Protein AF-0000000084563757 (afdb_homodimer)

Solvent-accessible surface area (backbone atoms only — not comparable to full-atom values): 33471 Å² total; per-residue (Å²): 108,45,65,52,23,31,22,6,28,27,16,30,75,70,41,23,30,33,27,33,24,39,47,77,47,44,76,60,23,68,33,75,49,65,38,40,17,34,88,78,63,32,64,66,54,26,45,51,52,50,50,52,39,51,48,52,21,30,53,68,53,71,34,57,73,80,46,32,22,40,28,34,8,38,6,19,32,77,37,77,46,67,70,62,43,49,51,52,51,51,49,36,50,69,78,40,59,31,61,36,72,38,75,35,78,33,26,43,59,52,12,56,28,30,36,62,29,93,54,40,38,28,27,40,38,18,22,62,46,17,32,22,40,29,32,30,68,88,62,53,72,39,63,15,63,56,60,40,88,89,60,21,15,64,39,6,20,30,42,50,27,49,48,56,52,40,44,32,47,28,39,76,29,47,50,44,78,51,98,38,77,43,63,67,59,42,54,50,51,27,61,74,70,69,40,90,51,79,76,57,49,47,47,54,69,63,76,60,57,42,68,66,65,52,13,52,48,28,61,58,42,52,51,44,22,75,73,61,38,61,39,46,38,48,50,32,21,51,26,16,26,39,46,37,30,28,50,53,33,32,52,76,73,52,45,64,75,48,49,69,35,90,61,17,31,52,30,40,49,42,48,66,47,61,77,43,40,88,50,17,46,64,23,20,50,50,40,43,67,74,71,48,86,70,53,38,32,26,36,27,34,72,63,49,66,69,5,50,5,7,17,45,41,22,24,63,78,66,72,45,80,55,43,81,64,43,76,66,30,41,42,78,78,48,72,48,66,65,68,72,84,116,108,44,66,55,23,32,22,6,28,27,16,31,75,70,42,22,29,33,26,33,24,39,48,77,47,43,76,62,23,68,32,73,49,64,37,40,18,34,85,78,64,32,63,67,52,26,45,50,52,51,51,52,40,50,48,52,21,30,51,70,55,70,35,58,71,80,46,33,22,39,27,33,6,38,6,19,32,76,37,78,46,67,68,63,43,48,51,53,51,52,50,35,49,70,77,39,60,32,60,36,73,38,75,35,77,33,25,41,58,52,15,57,28,30,35,60,30,92,53,39,39,28,26,40,38,18,23,62,48,17,33,22,40,28,31,30,70,86,62,54,71,39,62,18,62,55,60,40,88,89,61,22,16,64,37,6,20,29,42,50,26,48,47,55,52,38,44,33,48,27,36,76,30,47,51,42,80,52,98,38,76,43,64,68,59,42,54,49,51,27,61,74,71,70,42,91,53,77,74,58,49,48,47,54,69,62,75,61,57,43,68,66,64,54,13,53,47,28,62,57,43,51,52,44,23,76,74,63,39,60,39,45,37,48,52,33,20,51,27,16,27,38,48,37,30,27,50,52,33,31,52,77,72,52,44,64,77,49,50,69,35,89,62,16,32,50,31,40,51,41,48,66,46,60,76,42,41,88,51,18,46,62,22,21,51,48,41,43,67,75,72,48,84,70,53,39,33,26,37,26,32,70,64,50,65,69,6,49,6,6,16,45,41,22,25,63,76,66,72,47,80,54,44,81,63,44,75,65,28,42,42,78,80,48,70,47,67,65,69,73,87,116

InterPro domains:
  IPR002731 ATPase, BadF/BadG/BcrA/BcrD type [PF01869] (8-280)
  IPR039758 N-acetyl-D-glucosamine kinase NAGK-like [PTHR12862] (3-334)
  IPR043129 ATPase, nucleotide binding domain [SSF53067] (5-112)
  IPR043129 ATPase, nucleotide binding domain [SSF53067] (120-333)

Foldseek 3Di:
DLAQWFKFWQFEQAKIKMFIAGLQLDTQFMFMDGGQQCVVVNLVVSLVRVLVRLQVRCVSNVHDLQAAHNEYFYAHANPPDPVSVVVSVVVNCVVRVRHHDYYHYHHSFQLLQLLQDPQWAWEWEAALFTKIWTQHSVGDIDIAFPPDDVPGRFLHLLNLLVVLLVQVVCCVVVVDHQPADNVVSVVLVCVLCVHDDPVRCCCCPPVVDDSNSSSVSSVVLLVVVVVPGPRSLVSLLRSLLSSLVRHQVRVVVYDPVQQVDVQGGEYEYHYDSCVSCVSNVNSNQVNCQPPHPRAKYWYKYFPDDSRSSSSSSGCVVVVRNHDDDSVNGIDTDDMDGNDPPD/DLQQWFKFWQFEQAKIKMFIAGLQLDTQFMFMDGGQQCVVVNLVVSLVRVLVRLQVRCVSNVHDQQAAHNEYFYAHANPPDPVSVVVSVVVNCVVRVRHHDYYHYHHSFQLLQLLQDPQWAWEWEAALFTKIWTQHSVGDIDIAFPPDDVPGRQLHLLNLLVVLLVQVVCCVVVVDHAPADNVVSVVLVCVLCVHDDPVSCCCCPPVVDDSNSSSVSSVVLLVVVVVPGPRSLVSLLRSLLSSLVRHQVRVVVYDPVQQVDVQGGEYEYHYDSCVSCVSNVNSNQVNCQPPHPRAKYWYKYFPDDSRSSSSSSRCVVVVRNHDDDSVNGIDTDDMDGPDPPD

pLDDT: mean 93.26, std 7.49, range [28.59, 98.94]

Nearest PDB structures (foldseek):
  2ch5-assembly2_D  TM=9.541E-01  e=2.056E-42  Homo sapiens
  2ch5-assembly1_A  TM=9.534E-01  e=2.596E-42  Homo sapiens
  2ch5-assembly2_C  TM=9.566E-01  e=8.327E-42  Homo sapiens
  2ch6-assembly1_D  TM=8.893E-01  e=3.092E-42  Homo sapiens
  2ch6-assembly2_C  TM=9.332E-01  e=1.826E-38  Homo sapiens

Radius of gyration: 29.44 Å; Cα contacts (8 Å, |Δi|>4): 1594; chains: 2; bounding box: 49×92×84 Å

Structure (mmCIF, N/CA/C/O backbone):
data_AF-0000000084563757-model_v1
#
loop_
_entity.id
_entity.type
_entity.pdbx_description
1 polymer 'N-acetyl-D-glucosamine kinase'
#
loop_
_atom_site.group_PDB
_atom_site.id
_atom_site.type_symbol
_atom_site.label_atom_id
_atom_site.label_alt_id
_atom_site.label_comp_id
_atom_site.label_asym_id
_atom_site.label_entity_id
_atom_site.label_seq_id
_atom_site.pdbx_PDB_ins_code
_atom_site.Cartn_x
_atom_site.Cartn_y
_atom_site.Cartn_z
_atom_site.occupancy
_atom_site.B_iso_or_equiv
_atom_site.auth_seq_id
_atom_site.auth_comp_id
_atom_site.auth_asym_id
_atom_site.auth_atom_id
_atom_site.pdbx_PDB_model_num
ATOM 1 N N . MET A 1 1 ? -3.406 50.469 1.689 1 76.94 1 MET A N 1
ATOM 2 C CA . MET A 1 1 ? -2.557 50.406 0.502 1 76.94 1 MET A CA 1
ATOM 3 C C . MET A 1 1 ? -2.025 49 0.28 1 76.94 1 MET A C 1
ATOM 5 O O . MET A 1 1 ? -1.912 48.219 1.227 1 76.94 1 MET A O 1
ATOM 9 N N . ALA A 1 2 ? -1.862 48.656 -1.01 1 83.44 2 ALA A N 1
ATOM 10 C CA . ALA A 1 2 ? -1.329 47.375 -1.372 1 83.44 2 ALA A CA 1
ATOM 11 C C . ALA A 1 2 ? -0.095 47.031 -0.54 1 83.44 2 ALA A C 1
ATOM 13 O O . ALA A 1 2 ? 0.108 45.875 -0.163 1 83.44 2 ALA A O 1
ATOM 14 N N . SER A 1 3 ? 0.655 48.062 -0.117 1 86.75 3 SER A N 1
ATOM 15 C CA . SER A 1 3 ? 1.944 47.875 0.545 1 86.75 3 SER A CA 1
ATOM 16 C C . SER A 1 3 ? 1.766 47.469 1.999 1 86.75 3 SER A C 1
ATOM 18 O O . SER A 1 3 ? 2.732 47.094 2.662 1 86.75 3 SER A O 1
ATOM 20 N N . GLU A 1 4 ? 0.611 47.406 2.445 1 92.94 4 GLU A N 1
ATOM 21 C CA . GLU A 1 4 ? 0.353 47.031 3.828 1 92.94 4 GLU A CA 1
ATOM 22 C C . GLU A 1 4 ? -0.348 45.656 3.902 1 92.94 4 GLU A C 1
ATOM 24 O O . GLU A 1 4 ? -0.6 45.156 4.992 1 92.94 4 GLU A O 1
ATOM 29 N N . ILE A 1 5 ? -0.66 45.125 2.811 1 97 5 ILE A N 1
ATOM 30 C CA . ILE A 1 5 ? -1.436 43.906 2.738 1 97 5 ILE A CA 1
ATOM 31 C C . ILE A 1 5 ? -0.497 42.688 2.775 1 97 5 ILE A C 1
ATOM 33 O O . ILE A 1 5 ? 0.511 42.656 2.064 1 97 5 ILE A O 1
ATOM 37 N N . VAL A 1 6 ? -0.83 41.812 3.691 1 97.75 6 VAL A N 1
ATOM 38 C CA . VAL A 1 6 ? -0.111 40.531 3.74 1 97.75 6 VAL A CA 1
ATOM 39 C C . VAL A 1 6 ? -1.015 39.406 3.238 1 97.75 6 VAL A C 1
ATOM 41 O O . VAL A 1 6 ? -2.131 39.25 3.73 1 97.75 6 VAL A O 1
ATOM 44 N N . GLY A 1 7 ? -0.583 38.688 2.242 1 97.69 7 GLY A N 1
ATOM 45 C CA . GLY A 1 7 ? -1.338 37.594 1.699 1 97.69 7 GLY A CA 1
ATOM 46 C C . GLY A 1 7 ? -0.848 36.25 2.195 1 97.69 7 GLY A C 1
ATOM 47 O O . GLY A 1 7 ? 0.272 36.125 2.697 1 97.69 7 GLY A O 1
ATOM 48 N N . GLY A 1 8 ? -1.711 35.25 2.145 1 97.31 8 GLY A N 1
ATOM 49 C CA . GLY A 1 8 ? -1.378 33.875 2.467 1 97.31 8 GLY A CA 1
ATOM 50 C C . GLY A 1 8 ? -2.125 32.875 1.614 1 97.31 8 GLY A C 1
ATOM 51 O O . GLY A 1 8 ? -3.332 33 1.401 1 97.31 8 GLY A O 1
ATOM 52 N N . ILE A 1 9 ? -1.416 31.922 1.064 1 96.31 9 ILE A N 1
ATOM 53 C CA . ILE A 1 9 ? -2.029 30.828 0.312 1 96.31 9 ILE A CA 1
ATOM 54 C C . ILE A 1 9 ? -1.844 29.516 1.064 1 96.31 9 ILE A C 1
ATOM 56 O O . ILE A 1 9 ? -0.722 29.156 1.424 1 96.31 9 ILE A O 1
ATOM 60 N N . GLU A 1 10 ? -2.904 28.922 1.425 1 91.81 10 GLU A N 1
ATOM 61 C CA . GLU A 1 10 ? -2.887 27.5 1.788 1 91.81 10 GLU A CA 1
ATOM 62 C C . GLU A 1 10 ? -3.209 26.625 0.585 1 91.81 10 GLU A C 1
ATOM 64 O O . GLU A 1 10 ? -4.285 26.734 -0.002 1 91.81 10 GLU A O 1
ATOM 69 N N . GLY A 1 11 ? -2.26 25.812 0.22 1 87.75 11 GLY A N 1
ATOM 70 C CA . GLY A 1 11 ? -2.412 25.016 -0.989 1 87.75 11 GLY A CA 1
ATOM 71 C C . GLY A 1 11 ? -2.207 23.531 -0.758 1 87.75 11 GLY A C 1
ATOM 72 O O . GLY A 1 11 ? -1.154 23.109 -0.271 1 87.75 11 GLY A O 1
ATOM 73 N N . GLY A 1 12 ? -3.176 22.797 -1.046 1 80.94 12 GLY A N 1
ATOM 74 C CA . GLY A 1 12 ? -3.094 21.344 -1.041 1 80.94 12 GLY A CA 1
ATOM 75 C C . GLY A 1 12 ? -2.963 20.75 -2.43 1 80.94 12 GLY A C 1
ATOM 76 O O . GLY A 1 12 ? -2.619 21.453 -3.383 1 80.94 12 GLY A O 1
ATOM 77 N N . ALA A 1 13 ? -3.082 19.453 -2.543 1 76.69 13 ALA A N 1
ATOM 78 C CA . ALA A 1 13 ? -3.008 18.75 -3.818 1 76.69 13 ALA A CA 1
ATOM 79 C C . ALA A 1 13 ? -4.238 19.031 -4.676 1 76.69 13 ALA A C 1
ATOM 81 O O . ALA A 1 13 ? -4.148 19.078 -5.906 1 76.69 13 ALA A O 1
ATOM 82 N N . SER A 1 14 ? -5.34 19.219 -4.035 1 78.75 14 SER A N 1
ATOM 83 C CA . SER A 1 14 ? -6.594 19.344 -4.773 1 78.75 14 SER A CA 1
ATOM 84 C C . SER A 1 14 ? -7.102 20.781 -4.777 1 78.75 14 SER A C 1
ATOM 86 O O . SER A 1 14 ? -7.641 21.25 -5.777 1 78.75 14 SER A O 1
ATOM 88 N N . ASN A 1 15 ? -6.938 21.531 -3.705 1 83.75 15 ASN A N 1
ATOM 89 C CA . ASN A 1 15 ? -7.484 22.875 -3.553 1 83.75 15 ASN A CA 1
ATOM 90 C C . ASN A 1 15 ? -6.477 23.828 -2.918 1 83.75 15 ASN A C 1
ATOM 92 O O . ASN A 1 15 ? -5.57 23.391 -2.205 1 83.75 15 ASN A O 1
ATOM 96 N N . SER A 1 16 ? -6.656 25.125 -3.291 1 91.12 16 SER A N 1
ATOM 97 C CA . SER A 1 16 ? -5.875 26.188 -2.658 1 91.12 16 SER A CA 1
ATOM 98 C C . SER A 1 16 ? -6.75 27.391 -2.314 1 91.12 16 SER A C 1
ATOM 100 O O . SER A 1 16 ? -7.762 27.641 -2.973 1 91.12 16 SER A O 1
ATOM 102 N N . THR A 1 17 ? -6.426 28.047 -1.326 1 93.06 17 THR A N 1
ATOM 103 C CA . THR A 1 17 ? -7.117 29.25 -0.902 1 93.06 17 THR A CA 1
ATOM 104 C C . THR A 1 17 ? -6.117 30.375 -0.598 1 93.06 17 THR A C 1
ATOM 106 O O . THR A 1 17 ? -5.098 30.125 0.056 1 93.06 17 THR A O 1
ATOM 109 N N . VAL A 1 18 ? -6.434 31.547 -1.144 1 96.62 18 VAL A N 1
ATOM 110 C CA . VAL A 1 18 ? -5.625 32.719 -0.812 1 96.62 18 VAL A CA 1
ATOM 111 C C . VAL A 1 18 ? -6.457 33.719 0.005 1 96.62 18 VAL A C 1
ATOM 113 O O . VAL A 1 18 ? -7.668 33.844 -0.208 1 96.62 18 VAL A O 1
ATOM 116 N N . VAL A 1 19 ? -5.797 34.344 0.933 1 97 19 VAL A N 1
ATOM 117 C CA . VAL A 1 19 ? -6.406 35.438 1.661 1 97 19 VAL A CA 1
ATOM 118 C C . VAL A 1 19 ? -5.473 36.656 1.641 1 97 19 VAL A C 1
ATOM 120 O O . VAL A 1 19 ? -4.254 36.5 1.528 1 97 19 VAL A O 1
ATOM 123 N N . LEU A 1 20 ? -6.074 37.844 1.647 1 97.5 20 LEU A N 1
ATOM 124 C CA . LEU A 1 20 ? -5.355 39.094 1.877 1 97.5 20 LEU A CA 1
ATOM 125 C C . LEU A 1 20 ? -5.762 39.688 3.209 1 97.5 20 LEU A C 1
ATOM 127 O O . LEU A 1 20 ? -6.949 39.906 3.467 1 97.5 20 LEU A O 1
ATOM 131 N N . LEU A 1 21 ? -4.738 39.906 4.035 1 97 21 LEU A N 1
ATOM 132 C CA . LEU A 1 21 ? -4.98 40.531 5.336 1 97 21 LEU A CA 1
ATOM 133 C C . LEU A 1 21 ? -4.527 41.969 5.34 1 97 21 LEU A C 1
ATOM 135 O O . LEU A 1 21 ? -3.467 42.312 4.809 1 97 21 LEU A O 1
ATOM 139 N N . ASN A 1 22 ? -5.355 42.844 5.973 1 96.25 22 ASN A N 1
ATOM 140 C CA . ASN A 1 22 ? -4.883 44.188 6.266 1 96.25 22 ASN A CA 1
ATOM 141 C C . ASN A 1 22 ? -4.133 44.25 7.594 1 96.25 22 ASN A C 1
ATOM 143 O O . ASN A 1 22 ? -3.994 43.219 8.281 1 96.25 22 ASN A O 1
ATOM 147 N N . PRO A 1 23 ? -3.523 45.375 7.898 1 94.94 23 PRO A N 1
ATOM 148 C CA . PRO A 1 23 ? -2.715 45.469 9.117 1 94.94 23 PRO A CA 1
ATOM 149 C C . PRO A 1 23 ? -3.514 45.156 10.383 1 94.94 23 PRO A C 1
ATOM 151 O O . PRO A 1 23 ? -2.938 44.75 11.398 1 94.94 23 PRO A O 1
ATOM 154 N N . GLN A 1 24 ? -4.863 45.281 10.328 1 94.19 24 GLN A N 1
ATOM 155 C CA . GLN A 1 24 ? -5.723 45 11.477 1 94.19 24 GLN A CA 1
ATOM 156 C C . GLN A 1 24 ? -6.055 43.531 11.578 1 94.19 24 GLN A C 1
ATOM 158 O O . GLN A 1 24 ? -6.781 43.094 12.477 1 94.19 24 GLN A O 1
ATOM 163 N N . GLY A 1 25 ? -5.535 42.781 10.711 1 93.19 25 GLY A N 1
ATOM 164 C CA . GLY A 1 25 ? -5.73 41.344 10.758 1 93.19 25 GLY A CA 1
ATOM 165 C C . GLY A 1 25 ? -7.039 40.875 10.133 1 93.19 25 GLY A C 1
ATOM 166 O O . GLY A 1 25 ? -7.438 39.719 10.266 1 93.19 25 GLY A O 1
ATOM 167 N N . GLN A 1 26 ? -7.676 41.812 9.406 1 93.81 26 GLN A N 1
ATOM 168 C CA . GLN A 1 26 ? -8.945 41.5 8.766 1 93.81 26 GLN A CA 1
ATOM 169 C C . GLN A 1 26 ? -8.734 40.938 7.359 1 93.81 26 GLN A C 1
ATOM 171 O O . GLN A 1 26 ? -7.879 41.438 6.621 1 93.81 26 GLN A O 1
ATOM 176 N N . VAL A 1 27 ? -9.5 39.906 7.07 1 95.19 27 VAL A N 1
ATOM 177 C CA . VAL A 1 27 ? -9.484 39.375 5.711 1 95.19 27 VAL A CA 1
ATOM 178 C C . VAL A 1 27 ? -10.227 40.344 4.777 1 95.19 27 VAL A C 1
ATOM 180 O O . VAL A 1 27 ? -11.43 40.562 4.934 1 95.19 27 VAL A O 1
ATOM 183 N N . VAL A 1 28 ? -9.531 40.844 3.801 1 96.44 28 VAL A N 1
ATOM 184 C CA . VAL A 1 28 ? -10.148 41.844 2.926 1 96.44 28 VAL A CA 1
ATOM 185 C C . VAL A 1 28 ? -10.5 41.188 1.583 1 96.44 28 VAL A C 1
ATOM 187 O O . VAL A 1 28 ? -11.258 41.75 0.795 1 96.44 28 VAL A O 1
ATOM 190 N N . ALA A 1 29 ? -9.945 40.031 1.312 1 96.94 29 ALA A N 1
ATOM 191 C CA . ALA A 1 29 ? -10.266 39.281 0.1 1 96.94 29 ALA A CA 1
ATOM 192 C C . ALA A 1 29 ? -9.914 37.812 0.261 1 96.94 29 ALA A C 1
ATOM 194 O O . ALA A 1 29 ? -9.016 37.469 1.028 1 96.94 29 ALA A O 1
ATOM 195 N N . THR A 1 30 ? -10.664 36.969 -0.347 1 96.31 30 THR A N 1
ATOM 196 C CA . THR A 1 30 ? -10.43 35.531 -0.406 1 96.31 30 THR A CA 1
ATOM 197 C C . THR A 1 30 ? -10.703 35 -1.81 1 96.31 30 THR A C 1
ATOM 199 O O . THR A 1 30 ? -11.625 35.438 -2.482 1 96.31 30 THR A O 1
ATOM 202 N N . ALA A 1 31 ? -9.844 34.094 -2.262 1 95.81 31 ALA A N 1
ATOM 203 C CA . ALA A 1 31 ? -10.062 33.406 -3.529 1 95.81 31 ALA A CA 1
ATOM 204 C C . ALA A 1 31 ? -9.68 31.938 -3.422 1 95.81 31 ALA A C 1
ATOM 206 O O . ALA A 1 31 ? -8.797 31.562 -2.65 1 95.81 31 ALA A O 1
ATOM 207 N N . LYS A 1 32 ? -10.391 31.125 -4.086 1 93.94 32 LYS A N 1
ATOM 208 C CA . LYS A 1 32 ? -10.141 29.688 -4.102 1 93.94 32 LYS A CA 1
ATOM 209 C C . LYS A 1 32 ? -9.773 29.203 -5.5 1 93.94 32 LYS A C 1
ATOM 211 O O . LYS A 1 32 ? -10.164 29.812 -6.496 1 93.94 32 LYS A O 1
ATOM 216 N N . GLY A 1 33 ? -8.977 28.219 -5.535 1 91.5 33 GLY A N 1
ATOM 217 C CA . GLY A 1 33 ? -8.547 27.672 -6.812 1 91.5 33 GLY A CA 1
ATOM 218 C C . GLY A 1 33 ? -8.047 26.25 -6.711 1 91.5 33 GLY A C 1
ATOM 219 O O . GLY A 1 33 ? -8.289 25.562 -5.711 1 91.5 33 GLY A O 1
ATOM 220 N N . ALA A 1 34 ? -7.398 25.859 -7.832 1 89.44 34 ALA A N 1
ATOM 221 C CA . ALA A 1 34 ? -6.926 24.484 -7.957 1 89.44 34 ALA A CA 1
ATOM 222 C C . ALA A 1 34 ? -5.715 24.234 -7.066 1 89.44 34 ALA A C 1
ATOM 224 O O . ALA A 1 34 ? -5.117 25.172 -6.539 1 89.44 34 ALA A O 1
ATOM 225 N N . GLY A 1 35 ? -5.367 23 -6.91 1 88 35 GLY A N 1
ATOM 226 C CA . GLY A 1 35 ? -4.242 22.609 -6.078 1 88 35 GLY A CA 1
ATOM 227 C C . GLY A 1 35 ? -2.916 23.156 -6.566 1 88 35 GLY A C 1
ATOM 228 O O . GLY A 1 35 ? -2.729 23.359 -7.77 1 88 35 GLY A O 1
ATOM 229 N N . THR A 1 36 ? -1.986 23.406 -5.605 1 88.69 36 THR A N 1
ATOM 230 C CA . THR A 1 36 ? -0.715 24.047 -5.934 1 88.69 36 THR A CA 1
ATOM 231 C C . THR A 1 36 ? 0.457 23.172 -5.48 1 88.69 36 THR A C 1
ATOM 233 O O . THR A 1 36 ? 1.497 23.688 -5.07 1 88.69 36 THR A O 1
ATOM 236 N N . ASN A 1 37 ? 0.26 21.906 -5.398 1 83.25 37 ASN A N 1
ATOM 237 C CA . ASN A 1 37 ? 1.373 21 -5.141 1 83.25 37 ASN A CA 1
ATOM 238 C C . ASN A 1 37 ? 2.27 20.859 -6.363 1 83.25 37 ASN A C 1
ATOM 240 O O . ASN A 1 37 ? 1.903 20.172 -7.324 1 83.25 37 ASN A O 1
ATOM 244 N N . HIS A 1 38 ? 3.459 21.438 -6.316 1 82.44 38 HIS A N 1
ATOM 245 C CA . HIS A 1 38 ? 4.305 21.531 -7.504 1 82.44 38 HIS A CA 1
ATOM 246 C C . HIS A 1 38 ? 4.84 20.172 -7.906 1 82.44 38 HIS A C 1
ATOM 248 O O . HIS A 1 38 ? 5.258 19.969 -9.047 1 82.44 38 HIS A O 1
ATOM 254 N N . TYR A 1 39 ? 4.836 19.156 -6.918 1 71.81 39 TYR A N 1
ATOM 255 C CA . TYR A 1 39 ? 5.246 17.797 -7.27 1 71.81 39 TYR A CA 1
ATOM 256 C C . TYR A 1 39 ? 4.234 17.141 -8.203 1 71.81 39 TYR A C 1
ATOM 258 O O . TYR A 1 39 ? 4.594 16.281 -9.008 1 71.81 39 TYR A O 1
ATOM 266 N N . LEU A 1 40 ? 3.08 17.625 -8.078 1 72.69 40 LEU A N 1
ATOM 267 C CA . LEU A 1 40 ? 2.002 17.031 -8.859 1 72.69 40 LEU A CA 1
ATOM 268 C C . LEU A 1 40 ? 1.807 17.781 -10.18 1 72.69 40 LEU A C 1
ATOM 270 O O . LEU A 1 40 ? 1.531 17.156 -11.211 1 72.69 40 LEU A O 1
ATOM 274 N N . ILE A 1 41 ? 2.01 19.078 -10.266 1 80.38 41 ILE A N 1
ATOM 275 C CA . ILE A 1 41 ? 1.553 19.844 -11.414 1 80.38 41 ILE A CA 1
ATOM 276 C C . ILE A 1 41 ? 2.742 20.531 -12.086 1 80.38 41 ILE A C 1
ATOM 278 O O . ILE A 1 41 ? 2.613 21.078 -13.188 1 80.38 41 ILE A O 1
ATOM 282 N N . GLY A 1 42 ? 3.867 20.516 -11.469 1 83.62 42 GLY A N 1
ATOM 283 C CA . GLY A 1 42 ? 5.043 21.203 -11.977 1 83.62 42 GLY A CA 1
ATOM 284 C C . GLY A 1 42 ? 5.211 22.594 -11.406 1 83.62 42 GLY A C 1
ATOM 285 O O . GLY A 1 42 ? 4.227 23.266 -11.102 1 83.62 42 GLY A O 1
ATOM 286 N N . MET A 1 43 ? 6.43 23.031 -11.422 1 88.75 43 MET A N 1
ATOM 287 C CA . MET A 1 43 ? 6.801 24.297 -10.797 1 88.75 43 MET A CA 1
ATOM 288 C C . MET A 1 43 ? 6.168 25.484 -11.531 1 88.75 43 MET A C 1
ATOM 290 O O . MET A 1 43 ? 5.641 26.391 -10.898 1 88.75 43 MET A O 1
ATOM 294 N N . GLU A 1 44 ? 6.184 25.406 -12.797 1 92.38 44 GLU A N 1
ATOM 295 C CA . GLU A 1 44 ? 5.676 26.531 -13.594 1 92.38 44 GLU A CA 1
ATOM 296 C C . GLU A 1 44 ? 4.168 26.688 -13.422 1 92.38 44 GLU A C 1
ATOM 298 O O . GLU A 1 44 ? 3.67 27.797 -13.234 1 92.38 44 GLU A O 1
ATOM 303 N N . GLU A 1 45 ? 3.521 25.578 -13.5 1 93 45 GLU A N 1
ATOM 304 C CA . GLU A 1 45 ? 2.074 25.609 -13.312 1 93 45 GLU A CA 1
ATOM 305 C C . GLU A 1 45 ? 1.71 26.062 -11.906 1 93 45 GLU A C 1
ATOM 307 O O . GLU A 1 45 ? 0.729 26.781 -11.711 1 93 45 GLU A O 1
ATOM 312 N N . CYS A 1 46 ? 2.445 25.656 -11 1 93.44 46 CYS A N 1
ATOM 313 C CA . CYS A 1 46 ? 2.248 26.078 -9.617 1 93.44 46 CYS A CA 1
ATOM 314 C C . CYS A 1 46 ? 2.342 27.594 -9.484 1 93.44 46 CYS A C 1
ATOM 316 O O . CYS A 1 46 ? 1.464 28.219 -8.898 1 93.44 46 CYS A O 1
ATOM 318 N N . ARG A 1 47 ? 3.305 28.188 -10.102 1 95.69 47 ARG A N 1
ATOM 319 C CA . ARG A 1 47 ? 3.496 29.625 -10.062 1 95.69 47 ARG A CA 1
ATOM 320 C C . ARG A 1 47 ? 2.336 30.344 -10.742 1 95.69 47 ARG A C 1
ATOM 322 O O . ARG A 1 47 ? 1.856 31.375 -10.234 1 95.69 47 ARG A O 1
ATOM 329 N N . THR A 1 48 ? 1.969 29.766 -11.82 1 96.5 48 THR A N 1
ATOM 330 C CA . THR A 1 48 ? 0.871 30.375 -12.562 1 96.5 48 THR A CA 1
ATOM 331 C C . THR A 1 48 ? -0.406 30.391 -11.727 1 96.5 48 THR A C 1
ATOM 333 O O . THR A 1 48 ? -1.091 31.422 -11.648 1 96.5 48 THR A O 1
ATOM 336 N N . ARG A 1 49 ? -0.668 29.312 -11.07 1 96.25 49 ARG A N 1
ATOM 337 C CA . ARG A 1 49 ? -1.869 29.203 -10.242 1 96.25 49 ARG A CA 1
ATOM 338 C C . ARG A 1 49 ? -1.801 30.156 -9.055 1 96.25 49 ARG A C 1
ATOM 340 O O . ARG A 1 49 ? -2.801 30.781 -8.695 1 96.25 49 ARG A O 1
ATOM 347 N N . ILE A 1 50 ? -0.641 30.25 -8.508 1 96.75 50 ILE A N 1
ATOM 348 C CA . ILE A 1 50 ? -0.434 31.156 -7.383 1 96.75 50 ILE A CA 1
ATOM 349 C C . ILE A 1 50 ? -0.698 32.594 -7.816 1 96.75 50 ILE A C 1
ATOM 351 O O . ILE A 1 50 ? -1.456 33.312 -7.164 1 96.75 50 ILE A O 1
ATOM 355 N N . ALA A 1 51 ? -0.116 32.938 -8.922 1 97.25 51 ALA A N 1
ATOM 356 C CA . ALA A 1 51 ? -0.249 34.312 -9.422 1 97.25 51 ALA A CA 1
ATOM 357 C C . ALA A 1 51 ? -1.705 34.656 -9.742 1 97.25 51 ALA A C 1
ATOM 359 O O . ALA A 1 51 ? -2.193 35.719 -9.406 1 97.25 51 ALA A O 1
ATOM 360 N N . GLU A 1 52 ? -2.299 33.688 -10.375 1 97 52 GLU A N 1
ATOM 361 C CA . GLU A 1 52 ? -3.701 33.875 -10.727 1 97 52 GLU A CA 1
ATOM 362 C C . GLU A 1 52 ? -4.562 34.062 -9.484 1 97 52 GLU A C 1
ATOM 364 O O . GLU A 1 52 ? -5.441 34.906 -9.445 1 97 52 GLU A O 1
ATOM 369 N N . LEU A 1 53 ? -4.32 33.281 -8.492 1 96.81 53 LEU A N 1
ATOM 370 C CA . LEU A 1 53 ? -5.09 33.344 -7.25 1 96.81 53 LEU A CA 1
ATOM 371 C C . LEU A 1 53 ? -4.883 34.656 -6.535 1 96.81 53 LEU A C 1
ATOM 373 O O . LEU A 1 53 ? -5.844 35.281 -6.07 1 96.81 53 LEU A O 1
ATOM 377 N N . VAL A 1 54 ? -3.672 35.062 -6.449 1 97.31 54 VAL A N 1
ATOM 378 C CA . VAL A 1 54 ? -3.348 36.312 -5.758 1 97.31 54 VAL A CA 1
ATOM 379 C C . VAL A 1 54 ? -3.934 37.5 -6.52 1 97.31 54 VAL A C 1
ATOM 381 O O . VAL A 1 54 ? -4.496 38.406 -5.918 1 97.31 54 VAL A O 1
ATOM 384 N N . ASN A 1 55 ? -3.822 37.438 -7.82 1 97.5 55 ASN A N 1
ATOM 385 C CA . ASN A 1 55 ? -4.348 38.531 -8.641 1 97.5 55 ASN A CA 1
ATOM 386 C C . ASN A 1 55 ? -5.867 38.625 -8.523 1 97.5 55 ASN A C 1
ATOM 388 O O . ASN A 1 55 ? -6.414 39.75 -8.469 1 97.5 55 ASN A O 1
ATOM 392 N N . ARG A 1 56 ? -6.5 37.5 -8.492 1 97.62 56 ARG A N 1
ATOM 393 C CA . ARG A 1 56 ? -7.945 37.5 -8.281 1 97.62 56 ARG A CA 1
ATOM 394 C C . ARG A 1 56 ? -8.305 38.125 -6.938 1 97.62 56 ARG A C 1
ATOM 396 O O . ARG A 1 56 ? -9.258 38.906 -6.84 1 97.62 56 ARG A O 1
ATOM 403 N N . ALA A 1 57 ? -7.586 37.781 -5.906 1 97.19 57 ALA A N 1
ATOM 404 C CA . ALA A 1 57 ? -7.812 38.344 -4.578 1 97.19 57 ALA A CA 1
ATOM 405 C C . ALA A 1 57 ? -7.523 39.844 -4.555 1 97.19 57 ALA A C 1
ATOM 407 O O . ALA A 1 57 ? -8.242 40.625 -3.918 1 97.19 57 ALA A O 1
ATOM 408 N N . LYS A 1 58 ? -6.461 40.219 -5.223 1 97.12 58 LYS A N 1
ATOM 409 C CA . LYS A 1 58 ? -6.145 41.656 -5.332 1 97.12 58 LYS A CA 1
ATOM 410 C C . LYS A 1 58 ? -7.293 42.438 -5.969 1 97.12 58 LYS A C 1
ATOM 412 O O . LYS A 1 58 ? -7.695 43.469 -5.469 1 97.12 58 LYS A O 1
ATOM 417 N N . GLN A 1 59 ? -7.766 41.844 -7.047 1 97 59 GLN A N 1
ATOM 418 C CA . GLN A 1 59 ? -8.875 42.5 -7.738 1 97 59 GLN A CA 1
ATOM 419 C C . GLN A 1 59 ? -10.086 42.625 -6.82 1 97 59 GLN A C 1
ATOM 421 O O . GLN A 1 59 ? -10.727 43.688 -6.797 1 97 59 GLN A O 1
ATOM 426 N N . GLN A 1 60 ? -10.383 41.688 -6.105 1 96.31 60 GLN A N 1
ATOM 427 C CA . GLN A 1 60 ? -11.508 41.688 -5.172 1 96.31 60 GLN A CA 1
ATOM 428 C C . GLN A 1 60 ? -11.32 42.75 -4.102 1 96.31 60 GLN A C 1
ATOM 430 O O . GLN A 1 60 ? -12.289 43.375 -3.637 1 96.31 60 GLN A O 1
ATOM 435 N N . ALA A 1 61 ? -10.125 42.969 -3.711 1 96 61 ALA A N 1
ATOM 436 C CA . ALA A 1 61 ? -9.805 43.906 -2.633 1 96 61 ALA A CA 1
ATOM 437 C C . ALA A 1 61 ? -9.602 45.312 -3.174 1 96 61 ALA A C 1
ATOM 439 O O . ALA A 1 61 ? -9.305 46.25 -2.412 1 96 61 ALA A O 1
ATOM 440 N N . GLY A 1 62 ? -9.641 45.469 -4.504 1 95.75 62 GLY A N 1
ATOM 441 C CA . GLY A 1 62 ? -9.445 46.781 -5.121 1 95.75 62 GLY A CA 1
ATOM 442 C C . GLY A 1 62 ? -7.984 47.188 -5.215 1 95.75 62 GLY A C 1
ATOM 443 O O . GLY A 1 62 ? -7.664 48.375 -5.242 1 95.75 62 GLY A O 1
ATOM 444 N N . ILE A 1 63 ? -7.16 46.219 -5.148 1 95.56 63 ILE A N 1
ATOM 445 C CA . ILE A 1 63 ? -5.73 46.469 -5.277 1 95.56 63 ILE A CA 1
ATOM 446 C C . ILE A 1 63 ? -5.312 46.375 -6.742 1 95.56 63 ILE A C 1
ATOM 448 O O . ILE A 1 63 ? -5.664 45.406 -7.418 1 95.56 63 ILE A O 1
ATOM 452 N N . ALA A 1 64 ? -4.562 47.312 -7.188 1 96 64 ALA A N 1
ATOM 453 C CA . ALA A 1 64 ? -4.082 47.281 -8.57 1 96 64 ALA A CA 1
ATOM 454 C C . ALA A 1 64 ? -3.135 46.125 -8.797 1 96 64 ALA A C 1
ATOM 456 O O . ALA A 1 64 ? -2.289 45.812 -7.949 1 96 64 ALA A O 1
ATOM 457 N N . LEU A 1 65 ? -3.264 45.469 -9.953 1 95.31 65 LEU A N 1
ATOM 458 C CA . LEU A 1 65 ? -2.486 44.281 -10.242 1 95.31 65 LEU A CA 1
ATOM 459 C C . LEU A 1 65 ? -1.005 44.625 -10.375 1 95.31 65 LEU A C 1
ATOM 461 O O . LEU A 1 65 ? -0.151 43.75 -10.188 1 95.31 65 LEU A O 1
ATOM 465 N N . ASP A 1 66 ? -0.708 45.812 -10.711 1 94.75 66 ASP A N 1
ATOM 466 C CA . ASP A 1 66 ? 0.688 46.219 -10.875 1 94.75 66 ASP A CA 1
ATOM 467 C C . ASP A 1 66 ? 1.282 46.688 -9.555 1 94.75 66 ASP A C 1
ATOM 469 O O . ASP A 1 66 ? 2.428 47.156 -9.516 1 94.75 66 ASP A O 1
ATOM 473 N N . SER A 1 67 ? 0.551 46.688 -8.477 1 95.56 67 SER A N 1
ATOM 474 C CA . SER A 1 67 ? 1.017 47.031 -7.141 1 95.56 67 SER A CA 1
ATOM 475 C C . SER A 1 67 ? 1.26 45.781 -6.297 1 95.56 67 SER A C 1
ATOM 477 O O . SER A 1 67 ? 0.311 45.125 -5.852 1 95.56 67 SER A O 1
ATOM 479 N N . PRO A 1 68 ? 2.445 45.531 -6.02 1 97 68 PRO A N 1
ATOM 480 C CA . PRO A 1 68 ? 2.725 44.344 -5.207 1 97 68 PRO A CA 1
ATOM 481 C C . PRO A 1 68 ? 2.244 44.5 -3.766 1 97 68 PRO A C 1
ATOM 483 O O . PRO A 1 68 ? 2.346 45.562 -3.184 1 97 68 PRO A O 1
ATOM 486 N N . ILE A 1 69 ? 1.726 43.438 -3.215 1 97.81 69 ILE A N 1
ATOM 487 C CA . ILE A 1 69 ? 1.398 43.438 -1.793 1 97.81 69 ILE A CA 1
ATOM 488 C C . ILE A 1 69 ? 2.678 43.312 -0.969 1 97.81 69 ILE A C 1
ATOM 490 O O . ILE A 1 69 ? 3.756 43.062 -1.518 1 97.81 69 ILE A O 1
ATOM 494 N N . ALA A 1 70 ? 2.549 43.562 0.343 1 97.31 70 ALA A N 1
ATOM 495 C CA . ALA A 1 70 ? 3.729 43.625 1.201 1 97.31 70 ALA A CA 1
ATOM 496 C C . ALA A 1 70 ? 4.457 42.281 1.258 1 97.31 70 ALA A C 1
ATOM 498 O O . ALA A 1 70 ? 5.688 42.25 1.218 1 97.31 70 ALA A O 1
ATOM 499 N N . ALA A 1 71 ? 3.672 41.25 1.453 1 97.94 71 ALA A N 1
ATOM 500 C CA . ALA A 1 71 ? 4.258 39.906 1.576 1 97.94 71 ALA A CA 1
ATOM 501 C C . ALA A 1 71 ? 3.24 38.844 1.232 1 97.94 71 ALA A C 1
ATOM 503 O O . ALA A 1 71 ? 2.031 39.062 1.288 1 97.94 71 ALA A O 1
ATOM 504 N N . LEU A 1 72 ? 3.729 37.719 0.759 1 98.12 72 LEU A N 1
ATOM 505 C CA . LEU A 1 72 ? 2.906 36.562 0.458 1 98.12 72 LEU A CA 1
ATOM 506 C C . LEU A 1 72 ? 3.459 35.312 1.142 1 98.12 72 LEU A C 1
ATOM 508 O O . LEU A 1 72 ? 4.613 34.938 0.918 1 98.12 72 LEU A O 1
ATOM 512 N N . GLY A 1 73 ? 2.67 34.812 2.062 1 97.06 73 GLY A N 1
ATOM 513 C CA . GLY A 1 73 ? 2.988 33.531 2.643 1 97.06 73 GLY A CA 1
ATOM 514 C C . GLY A 1 73 ? 2.486 32.344 1.811 1 97.06 73 GLY A C 1
ATOM 515 O O . GLY A 1 73 ? 1.324 32.344 1.399 1 97.06 73 GLY A O 1
ATOM 516 N N . LEU A 1 74 ? 3.383 31.453 1.499 1 95.88 74 LEU A N 1
ATOM 517 C CA . LEU A 1 74 ? 3.041 30.25 0.748 1 95.88 74 LEU A CA 1
ATOM 518 C C . LEU A 1 74 ? 3.129 29.016 1.635 1 95.88 74 LEU A C 1
ATOM 520 O O . LEU A 1 74 ? 4.223 28.516 1.906 1 95.88 74 LEU A O 1
ATOM 524 N N . SER A 1 75 ? 1.988 28.547 2.096 1 93.06 75 SER A N 1
ATOM 525 C CA . SER A 1 75 ? 1.899 27.297 2.824 1 93.06 75 SER A CA 1
ATOM 526 C C . SER A 1 75 ? 1.311 26.188 1.952 1 93.06 75 SER A C 1
ATOM 528 O O . SER A 1 75 ? 0.104 25.938 1.988 1 93.06 75 SER A O 1
ATOM 530 N N . LEU A 1 76 ? 2.129 25.484 1.293 1 88.94 76 LEU A N 1
ATOM 531 C CA . LEU A 1 76 ? 1.684 24.594 0.234 1 88.94 76 LEU A CA 1
ATOM 532 C C . LEU A 1 76 ? 2.131 23.156 0.513 1 88.94 76 LEU A C 1
ATOM 534 O O . LEU A 1 76 ? 3.221 22.938 1.043 1 88.94 76 LEU A O 1
ATOM 538 N N . SER A 1 77 ? 1.212 22.266 0.103 1 82.06 77 SER A N 1
ATOM 539 C CA . SER A 1 77 ? 1.642 20.859 0.082 1 82.06 77 SER A CA 1
ATOM 540 C C . SER A 1 77 ? 2.822 20.672 -0.863 1 82.06 77 SER A C 1
ATOM 542 O O . SER A 1 77 ? 2.887 21.281 -1.924 1 82.06 77 SER A O 1
ATOM 544 N N . GLY A 1 78 ? 3.85 19.984 -0.451 1 75.5 78 GLY A N 1
ATOM 545 C CA . GLY A 1 78 ? 4.996 19.719 -1.306 1 75.5 78 GLY A CA 1
ATOM 546 C C . GLY A 1 78 ? 6.176 20.625 -1.03 1 75.5 78 GLY A C 1
ATOM 547 O O . GLY A 1 78 ? 7.285 20.375 -1.507 1 75.5 78 GLY A O 1
ATOM 548 N N . CYS A 1 79 ? 5.898 21.656 -0.317 1 76 79 CYS A N 1
ATOM 549 C CA . CYS A 1 79 ? 6.969 22.594 0.003 1 76 79 CYS A CA 1
ATOM 550 C C . CYS A 1 79 ? 7.695 22.188 1.277 1 76 79 CYS A C 1
ATOM 552 O O . CYS A 1 79 ? 7.551 22.828 2.318 1 76 79 CYS A O 1
ATOM 554 N N . GLN A 1 80 ? 8.516 21.156 1.162 1 70 80 GLN A N 1
ATOM 555 C CA . GLN A 1 80 ? 9.242 20.641 2.318 1 70 80 GLN A CA 1
ATOM 556 C C . GLN A 1 80 ? 10.727 20.953 2.217 1 70 80 GLN A C 1
ATOM 558 O O . GLN A 1 80 ? 11.391 21.172 3.232 1 70 80 GLN A O 1
ATOM 563 N N . LEU A 1 81 ? 11.203 21.078 1.01 1 70.31 81 LEU A N 1
ATOM 564 C CA . LEU A 1 81 ? 12.633 21.266 0.792 1 70.31 81 LEU A CA 1
ATOM 565 C C . LEU A 1 81 ? 12.945 22.734 0.49 1 70.31 81 LEU A C 1
ATOM 567 O O . LEU A 1 81 ? 12.328 23.328 -0.392 1 70.31 81 LEU A O 1
ATOM 571 N N . GLU A 1 82 ? 13.938 23.203 1.188 1 78.69 82 GLU A N 1
ATOM 572 C CA . GLU A 1 82 ? 14.305 24.609 1.066 1 78.69 82 GLU A CA 1
ATOM 573 C C . GLU A 1 82 ? 14.703 24.953 -0.365 1 78.69 82 GLU A C 1
ATOM 575 O O . GLU A 1 82 ? 14.359 26.031 -0.874 1 78.69 82 GLU A O 1
ATOM 580 N N . GLU A 1 83 ? 15.383 24.031 -0.95 1 80.31 83 GLU A N 1
ATOM 581 C CA . GLU A 1 83 ? 15.844 24.297 -2.309 1 80.31 83 GLU A CA 1
ATOM 582 C C . GLU A 1 83 ? 14.672 24.469 -3.266 1 80.31 83 GLU A C 1
ATOM 584 O O . GLU A 1 83 ? 14.664 25.391 -4.082 1 80.31 83 GLU A O 1
ATOM 589 N N . SER A 1 84 ? 13.734 23.609 -3.174 1 82.19 84 SER A N 1
ATOM 590 C CA . SER A 1 84 ? 12.547 23.688 -4.023 1 82.19 84 SER A CA 1
ATOM 591 C C . SER A 1 84 ? 11.719 24.938 -3.691 1 82.19 84 SER A C 1
ATOM 593 O O . SER A 1 84 ? 11.133 25.547 -4.582 1 82.19 84 SER A O 1
ATOM 595 N N . ASN A 1 85 ? 11.711 25.312 -2.439 1 87.81 85 ASN A N 1
ATOM 596 C CA . ASN A 1 85 ? 11 26.516 -2.023 1 87.81 85 ASN A CA 1
ATOM 597 C C . ASN A 1 85 ? 11.609 27.766 -2.641 1 87.81 85 ASN A C 1
ATOM 599 O O . ASN A 1 85 ? 10.891 28.656 -3.096 1 87.81 85 ASN A O 1
ATOM 603 N N . GLN A 1 86 ? 12.898 27.766 -2.645 1 90.12 86 GLN A N 1
ATOM 604 C CA . GLN A 1 86 ? 13.594 28.906 -3.217 1 90.12 86 GLN A CA 1
ATOM 605 C C . GLN A 1 86 ? 13.336 29.016 -4.715 1 90.12 86 GLN A C 1
ATOM 607 O O . GLN A 1 86 ? 13.164 30.125 -5.242 1 90.12 86 GLN A O 1
ATOM 612 N N . GLN A 1 87 ? 13.328 27.875 -5.301 1 91.88 87 GLN A N 1
ATOM 613 C CA . GLN A 1 87 ? 13.039 27.875 -6.73 1 91.88 87 GLN A CA 1
ATOM 614 C C . GLN A 1 87 ? 11.641 28.406 -7.012 1 91.88 87 GLN A C 1
ATOM 616 O O . GLN A 1 87 ? 11.438 29.156 -7.977 1 91.88 87 GLN A O 1
ATOM 621 N N . LEU A 1 88 ? 10.75 28.031 -6.23 1 93.25 88 LEU A N 1
ATOM 622 C CA . LEU A 1 88 ? 9.383 28.516 -6.379 1 93.25 88 LEU A CA 1
ATOM 623 C C . LEU A 1 88 ? 9.312 30.031 -6.242 1 93.25 88 LEU A C 1
ATOM 625 O O . LEU A 1 88 ? 8.742 30.703 -7.102 1 93.25 88 LEU A O 1
ATOM 629 N N . VAL A 1 89 ? 9.945 30.562 -5.23 1 95.31 89 VAL A N 1
ATOM 630 C CA . VAL A 1 89 ? 9.906 32 -4.926 1 95.31 89 VAL A CA 1
ATOM 631 C C . VAL A 1 89 ? 10.633 32.781 -6.012 1 95.31 89 VAL A C 1
ATOM 633 O O . VAL A 1 89 ? 10.133 33.812 -6.492 1 95.31 89 VAL A O 1
ATOM 636 N N . GLN A 1 90 ? 11.789 32.25 -6.395 1 95.25 90 GLN A N 1
ATOM 637 C CA . GLN A 1 90 ? 12.562 32.938 -7.43 1 95.25 90 GLN A CA 1
ATOM 638 C C . GLN A 1 90 ? 11.789 33 -8.742 1 95.25 90 GLN A C 1
ATOM 640 O O . GLN A 1 90 ? 11.789 34.031 -9.414 1 95.25 90 GLN A O 1
ATOM 645 N N . GLY A 1 91 ? 11.172 31.938 -9.055 1 95.25 91 GLY A N 1
ATOM 646 C CA . GLY A 1 91 ? 10.344 31.922 -10.25 1 95.25 91 GLY A CA 1
ATOM 647 C C . GLY A 1 91 ? 9.18 32.906 -10.18 1 95.25 91 GLY A C 1
ATOM 648 O O . GLY A 1 91 ? 8.82 33.5 -11.18 1 95.25 91 GLY A O 1
ATOM 649 N N . LEU A 1 92 ? 8.594 33 -9.031 1 96.06 92 LEU A N 1
ATOM 650 C CA . LEU A 1 92 ? 7.488 33.938 -8.836 1 96.06 92 LEU A CA 1
ATOM 651 C C . LEU A 1 92 ? 7.969 35.375 -8.992 1 96.06 92 LEU A C 1
ATOM 653 O O . LEU A 1 92 ? 7.305 36.188 -9.641 1 96.06 92 LEU A O 1
ATOM 657 N N . ILE A 1 93 ? 9.117 35.688 -8.422 1 95.81 93 ILE A N 1
ATOM 658 C CA . ILE A 1 93 ? 9.688 37.031 -8.477 1 95.81 93 ILE A CA 1
ATOM 659 C C . ILE A 1 93 ? 10 37.406 -9.922 1 95.81 93 ILE A C 1
ATOM 661 O O . ILE A 1 93 ? 9.742 38.531 -10.344 1 95.81 93 ILE A O 1
ATOM 665 N N . GLU A 1 94 ? 10.5 36.438 -10.641 1 96.25 94 GLU A N 1
ATOM 666 C CA . GLU A 1 94 ? 10.898 36.688 -12.023 1 96.25 94 GLU A CA 1
ATOM 667 C C . GLU A 1 94 ? 9.68 36.812 -12.938 1 96.25 94 GLU A C 1
ATOM 669 O O . GLU A 1 94 ? 9.594 37.719 -13.742 1 96.25 94 GLU A O 1
ATOM 674 N N . ALA A 1 95 ? 8.773 35.969 -12.805 1 95.75 95 ALA A N 1
ATOM 675 C CA . ALA A 1 95 ? 7.648 35.875 -13.734 1 95.75 95 ALA A CA 1
ATOM 676 C C . ALA A 1 95 ? 6.539 36.844 -13.352 1 95.75 95 ALA A C 1
ATOM 678 O O . ALA A 1 95 ? 5.773 37.312 -14.203 1 95.75 95 ALA A O 1
ATOM 679 N N . HIS A 1 96 ? 6.43 37.156 -12.055 1 96.19 96 HIS A N 1
ATOM 680 C CA . HIS A 1 96 ? 5.352 37.969 -11.539 1 96.19 96 HIS A CA 1
ATOM 681 C C . HIS A 1 96 ? 5.875 39 -10.523 1 96.19 96 HIS A C 1
ATOM 683 O O . HIS A 1 96 ? 5.441 39 -9.367 1 96.19 96 HIS A O 1
ATOM 689 N N . PRO A 1 97 ? 6.66 39.938 -10.961 1 94.5 97 PRO A N 1
ATOM 690 C CA . PRO A 1 97 ? 7.324 40.844 -10.031 1 94.5 97 PRO A CA 1
ATOM 691 C C . PRO A 1 97 ? 6.34 41.75 -9.281 1 94.5 97 PRO A C 1
ATOM 693 O O . PRO A 1 97 ? 6.672 42.281 -8.219 1 94.5 97 PRO A O 1
ATOM 696 N N . GLN A 1 98 ? 5.133 41.844 -9.781 1 95.38 98 GLN A N 1
ATOM 697 C CA . GLN A 1 98 ? 4.176 42.75 -9.164 1 95.38 98 GLN A CA 1
ATOM 698 C C . GLN A 1 98 ? 3.262 42 -8.188 1 95.38 98 GLN A C 1
ATOM 700 O O . GLN A 1 98 ? 2.32 42.594 -7.652 1 95.38 98 GLN A O 1
ATOM 705 N N . LEU A 1 99 ? 3.525 40.781 -7.93 1 96.94 99 LEU A N 1
ATOM 706 C CA . LEU A 1 99 ? 2.648 39.938 -7.098 1 96.94 99 LEU A CA 1
ATOM 707 C C . LEU A 1 99 ? 2.811 40.312 -5.625 1 96.94 99 LEU A C 1
ATOM 709 O O . LEU A 1 99 ? 1.844 40.688 -4.965 1 96.94 99 LEU A O 1
ATOM 713 N N . ALA A 1 100 ? 3.99 40.25 -5.113 1 97.56 100 ALA A N 1
ATOM 714 C CA . ALA A 1 100 ? 4.336 40.562 -3.727 1 97.56 100 ALA A CA 1
ATOM 715 C C . ALA A 1 100 ? 5.789 41 -3.609 1 97.56 100 ALA A C 1
ATOM 717 O O . ALA A 1 100 ? 6.625 40.656 -4.438 1 97.56 100 ALA A O 1
ATOM 718 N N . ARG A 1 101 ? 6.086 41.719 -2.582 1 96.5 101 ARG A N 1
ATOM 719 C CA . ARG A 1 101 ? 7.441 42.219 -2.377 1 96.5 101 ARG A CA 1
ATOM 720 C C . ARG A 1 101 ? 8.32 41.188 -1.711 1 96.5 101 ARG A C 1
ATOM 722 O O . ARG A 1 101 ? 9.523 41.094 -1.977 1 96.5 101 ARG A O 1
ATOM 729 N N . ARG A 1 102 ? 7.734 40.438 -0.799 1 96.88 102 ARG A N 1
ATOM 730 C CA . ARG A 1 102 ? 8.461 39.406 -0.034 1 96.88 102 ARG A CA 1
ATOM 731 C C . ARG A 1 102 ? 7.648 38.125 0.077 1 96.88 102 ARG A C 1
ATOM 733 O O . ARG A 1 102 ? 6.426 38.156 -0.059 1 96.88 102 ARG A O 1
ATOM 740 N N . TYR A 1 103 ? 8.406 37.094 0.258 1 97.38 103 TYR A N 1
ATOM 741 C CA . TYR A 1 103 ? 7.766 35.781 0.314 1 97.38 103 TYR A CA 1
ATOM 742 C C . TYR A 1 103 ? 8.242 35 1.528 1 97.38 103 TYR A C 1
ATOM 744 O O . TYR A 1 103 ? 9.398 35.125 1.947 1 97.38 103 TYR A O 1
ATOM 752 N N . ALA A 1 104 ? 7.434 34.344 2.137 1 94.69 104 ALA A N 1
ATOM 753 C CA . ALA A 1 104 ? 7.734 33.281 3.107 1 94.69 104 ALA A CA 1
ATOM 754 C C . ALA A 1 104 ? 7.098 31.969 2.697 1 94.69 104 ALA A C 1
ATOM 756 O O . ALA A 1 104 ? 5.918 31.922 2.34 1 94.69 104 ALA A O 1
ATOM 757 N N . VAL A 1 105 ? 7.895 30.953 2.67 1 92.94 105 VAL A N 1
ATOM 758 C CA . VAL A 1 105 ? 7.402 29.656 2.201 1 92.94 105 VAL A CA 1
ATOM 759 C C . VAL A 1 105 ? 7.484 28.641 3.328 1 92.94 105 VAL A C 1
ATOM 761 O O . VAL A 1 105 ? 8.445 28.625 4.098 1 92.94 105 VAL A O 1
ATOM 764 N N . GLY A 1 106 ? 6.402 27.875 3.42 1 86.69 106 GLY A N 1
ATOM 765 C CA . GLY A 1 106 ? 6.352 26.75 4.336 1 86.69 106 GLY A CA 1
ATOM 766 C C . GLY A 1 106 ? 5.449 25.625 3.857 1 86.69 106 GLY A C 1
ATOM 767 O O . GLY A 1 106 ? 4.75 25.766 2.852 1 86.69 106 GLY A O 1
ATOM 768 N N . SER A 1 107 ? 5.453 24.578 4.566 1 83.06 107 SER A N 1
ATOM 769 C CA . SER A 1 107 ? 4.562 23.469 4.254 1 83.06 107 SER A CA 1
ATOM 770 C C . SER A 1 107 ? 3.135 23.766 4.699 1 83.06 107 SER A C 1
ATOM 772 O O . SER A 1 107 ? 2.883 24.75 5.391 1 83.06 107 SER A O 1
ATOM 774 N N . ASP A 1 108 ? 2.207 22.984 4.195 1 80.5 108 ASP A N 1
ATOM 775 C CA . ASP A 1 108 ? 0.807 23.109 4.586 1 80.5 108 ASP A CA 1
ATOM 776 C C . ASP A 1 108 ? 0.643 22.969 6.098 1 80.5 108 ASP A C 1
ATOM 778 O O . ASP A 1 108 ? -0.253 23.562 6.688 1 80.5 108 ASP A O 1
ATOM 782 N N . THR A 1 109 ? 1.607 22.375 6.734 1 81.88 109 THR A N 1
ATOM 783 C CA . THR A 1 109 ? 1.573 22.203 8.18 1 81.88 109 THR A CA 1
ATOM 784 C C . THR A 1 109 ? 1.979 23.484 8.898 1 81.88 109 THR A C 1
ATOM 786 O O . THR A 1 109 ? 1.368 23.875 9.898 1 81.88 109 THR A O 1
ATOM 789 N N . ASP A 1 110 ? 2.91 24.25 8.336 1 85.56 110 ASP A N 1
ATOM 790 C CA . ASP A 1 110 ? 3.371 25.5 8.93 1 85.56 110 ASP A CA 1
ATOM 791 C C . ASP A 1 110 ? 2.242 26.531 9 1 85.56 110 ASP A C 1
ATOM 793 O O . ASP A 1 110 ? 2.031 27.156 10.039 1 85.56 110 ASP A O 1
ATOM 797 N N . GLY A 1 111 ? 1.562 26.625 7.914 1 87.06 111 GLY A N 1
ATOM 798 C CA . GLY A 1 111 ? 0.459 27.562 7.859 1 87.06 111 GLY A CA 1
ATOM 799 C C . GLY A 1 111 ? -0.656 27.25 8.828 1 87.06 111 GLY A C 1
ATOM 800 O O . GLY A 1 111 ? -1.241 28.141 9.438 1 87.06 111 GLY A O 1
ATOM 801 N N . SER A 1 112 ? -0.889 26 8.945 1 88.06 112 SER A N 1
ATOM 802 C CA . SER A 1 112 ? -1.943 25.547 9.852 1 88.06 112 SER A CA 1
ATOM 803 C C . SER A 1 112 ? -1.624 25.922 11.297 1 88.06 112 SER A C 1
ATOM 805 O O . SER A 1 112 ? -2.477 26.453 12.008 1 88.06 112 SER A O 1
ATOM 807 N N . ILE A 1 113 ? -0.463 25.75 11.656 1 89.88 113 ILE A N 1
ATOM 808 C CA . ILE A 1 113 ? -0.059 26.062 13.023 1 89.88 113 ILE A CA 1
ATOM 809 C C . ILE A 1 113 ? -0.064 27.578 13.219 1 89.88 113 ILE A C 1
ATOM 811 O O . ILE A 1 113 ? -0.534 28.078 14.25 1 89.88 113 ILE A O 1
ATOM 815 N N . ALA A 1 114 ? 0.375 28.297 12.234 1 90.62 114 ALA A N 1
ATOM 816 C CA . ALA A 1 114 ? 0.456 29.75 12.328 1 90.62 114 ALA A CA 1
ATOM 817 C C . ALA A 1 114 ? -0.932 30.359 12.469 1 90.62 114 ALA A C 1
ATOM 819 O O . ALA A 1 114 ? -1.069 31.5 12.938 1 90.62 114 ALA A O 1
ATOM 820 N N . THR A 1 115 ? -1.923 29.672 12.078 1 91.25 115 THR A N 1
ATOM 821 C CA . THR A 1 115 ? -3.293 30.172 12.188 1 91.25 115 THR A CA 1
ATOM 822 C C . THR A 1 115 ? -3.713 30.281 13.648 1 91.25 115 THR A C 1
ATOM 824 O O . THR A 1 115 ? -4.555 31.109 14 1 91.25 115 THR A O 1
ATOM 827 N N . ILE A 1 116 ? -3.062 29.5 14.5 1 88.69 116 ILE A N 1
ATOM 828 C CA . ILE A 1 116 ? -3.605 29.438 15.852 1 88.69 116 ILE A CA 1
ATOM 829 C C . ILE A 1 116 ? -2.559 29.906 16.859 1 88.69 116 ILE A C 1
ATOM 831 O O . ILE A 1 116 ? -2.863 30.109 18.031 1 88.69 116 ILE A O 1
ATOM 835 N N . SER A 1 117 ? -1.328 30.031 16.406 1 89.44 117 SER A N 1
ATOM 836 C CA . SER A 1 117 ? -0.274 30.344 17.359 1 89.44 117 SER A CA 1
ATOM 837 C C . SER A 1 117 ? 0.988 30.828 16.656 1 89.44 117 SER A C 1
ATOM 839 O O . SER A 1 117 ? 1.264 30.422 15.523 1 89.44 117 SER A O 1
ATOM 841 N N . ASN A 1 118 ? 1.755 31.688 17.328 1 89.44 118 ASN A N 1
ATOM 842 C CA . ASN A 1 118 ? 3.096 32.031 16.875 1 89.44 118 ASN A CA 1
ATOM 843 C C . ASN A 1 118 ? 4.168 31.391 17.75 1 89.44 118 ASN A C 1
ATOM 845 O O . ASN A 1 118 ? 5.355 31.688 17.609 1 89.44 118 ASN A O 1
ATOM 849 N N . LYS A 1 119 ? 3.752 30.594 18.656 1 88.56 119 LYS A N 1
ATOM 850 C CA . LYS A 1 119 ? 4.684 29.922 19.562 1 88.56 119 LYS A CA 1
ATOM 851 C C . LYS A 1 119 ? 4.746 28.422 19.281 1 88.56 119 LYS A C 1
ATOM 853 O O . LYS A 1 119 ? 5.285 27.656 20.094 1 88.56 119 LYS A O 1
ATOM 858 N N . GLY A 1 120 ? 4.148 28.062 18.219 1 89.38 120 GLY A N 1
ATOM 859 C CA . GLY A 1 120 ? 4.156 26.656 17.891 1 89.38 120 GLY A CA 1
ATOM 860 C C . GLY A 1 120 ? 2.852 25.953 18.234 1 89.38 120 GLY A C 1
ATOM 861 O O . GLY A 1 120 ? 1.867 26.594 18.594 1 89.38 120 GLY A O 1
ATOM 862 N N . GLY A 1 121 ? 2.867 24.672 18.062 1 93.62 121 GLY A N 1
ATOM 863 C CA . GLY A 1 121 ? 1.696 23.828 18.234 1 93.62 121 GLY A CA 1
ATOM 864 C C . GLY A 1 121 ? 1.748 22.547 17.422 1 93.62 121 GLY A C 1
ATOM 865 O O . GLY A 1 121 ? 2.82 22.141 16.984 1 93.62 121 GLY A O 1
ATOM 866 N N . VAL A 1 122 ? 0.628 21.844 17.406 1 96.31 122 VAL A N 1
ATOM 867 C CA . VAL A 1 122 ? 0.524 20.594 16.641 1 96.31 122 VAL A CA 1
ATOM 868 C C . VAL A 1 122 ? -0.583 20.719 15.602 1 96.31 122 VAL A C 1
ATOM 870 O O . VAL A 1 122 ? -1.639 21.297 15.875 1 96.31 122 VAL A O 1
ATOM 873 N N . VAL A 1 123 ? -0.262 20.344 14.438 1 95.25 123 VAL A N 1
ATOM 874 C CA . VAL A 1 123 ? -1.295 20.188 13.422 1 95.25 123 VAL A CA 1
ATOM 875 C C . VAL A 1 123 ? -1.404 18.719 13.023 1 95.25 123 VAL A C 1
ATOM 877 O O . VAL A 1 123 ? -0.393 18.016 12.922 1 95.25 123 VAL A O 1
ATOM 880 N N . CYS A 1 124 ? -2.6 18.203 12.984 1 96.62 124 CYS A N 1
ATOM 881 C CA . CYS A 1 124 ? -2.893 16.859 12.477 1 96.62 124 CYS A CA 1
ATOM 882 C C . CYS A 1 124 ? -3.791 16.938 11.242 1 96.62 124 CYS A C 1
ATOM 884 O O . CYS A 1 124 ? -4.988 17.203 11.359 1 96.62 124 CYS A O 1
ATOM 886 N N . ILE A 1 125 ? -3.189 16.75 10.125 1 92.44 125 ILE A N 1
ATOM 887 C CA . ILE A 1 125 ? -3.908 16.766 8.859 1 92.44 125 ILE A CA 1
ATOM 888 C C . ILE A 1 125 ? -4.453 15.367 8.555 1 92.44 125 ILE A C 1
ATOM 890 O O . ILE A 1 125 ? -3.73 14.375 8.664 1 92.44 125 ILE A O 1
ATOM 894 N N . ALA A 1 126 ? -5.723 15.234 8.227 1 95.38 126 ALA A N 1
ATOM 895 C CA . ALA A 1 126 ? -6.355 14 7.777 1 95.38 126 ALA A CA 1
ATOM 896 C C . ALA A 1 126 ? -7.383 14.281 6.688 1 95.38 126 ALA A C 1
ATOM 898 O O . ALA A 1 126 ? -8.562 14.508 6.977 1 95.38 126 ALA A O 1
ATOM 899 N N . GLY A 1 127 ? -7.035 14.32 5.473 1 92.44 127 GLY A N 1
ATOM 900 C CA . GLY A 1 127 ? -7.828 14.398 4.258 1 92.44 127 GLY A CA 1
ATOM 901 C C . GLY A 1 127 ? -7.543 13.273 3.287 1 92.44 127 GLY A C 1
ATOM 902 O O . GLY A 1 127 ? -7.582 12.094 3.66 1 92.44 127 GLY A O 1
ATOM 903 N N . THR A 1 128 ? -7.133 13.703 2.045 1 90.94 128 THR A N 1
ATOM 904 C CA . THR A 1 128 ? -6.715 12.656 1.122 1 90.94 128 THR A CA 1
ATOM 905 C C . THR A 1 128 ? -5.539 11.867 1.693 1 90.94 128 THR A C 1
ATOM 907 O O . THR A 1 128 ? -5.504 10.641 1.605 1 90.94 128 THR A O 1
ATOM 910 N N . GLY A 1 129 ? -4.59 12.531 2.221 1 92.31 129 GLY A N 1
ATOM 911 C CA . GLY A 1 129 ? -3.498 11.969 3 1 92.31 129 GLY A CA 1
ATOM 912 C C . GLY A 1 129 ? -3.518 12.398 4.453 1 92.31 129 GLY A C 1
ATOM 913 O O . GLY A 1 129 ? -4.48 13.016 4.91 1 92.31 129 GLY A O 1
ATOM 914 N N . SER A 1 130 ? -2.539 12.008 5.207 1 94.06 130 SER A N 1
ATOM 915 C CA . SER A 1 130 ? -2.428 12.422 6.602 1 94.06 130 SER A CA 1
ATOM 916 C C . SER A 1 130 ? -0.993 12.797 6.953 1 94.06 130 SER A C 1
ATOM 918 O O . SER A 1 130 ? -0.052 12.391 6.27 1 94.06 130 SER A O 1
ATOM 920 N N . ASN A 1 131 ? -0.906 13.641 7.895 1 92.38 131 ASN A N 1
ATOM 921 C CA . ASN A 1 131 ? 0.363 14.148 8.406 1 92.38 131 ASN A CA 1
ATOM 922 C C . ASN A 1 131 ? 0.192 14.82 9.766 1 92.38 131 ASN A C 1
ATOM 924 O O . ASN A 1 131 ? -0.816 15.484 10.016 1 92.38 131 ASN A O 1
ATOM 928 N N . THR A 1 132 ? 1.122 14.57 10.68 1 96.19 132 THR A N 1
ATOM 929 C CA . THR A 1 132 ? 1.107 15.242 11.977 1 96.19 132 THR A CA 1
ATOM 930 C C . THR A 1 132 ? 2.443 15.93 12.25 1 96.19 132 THR A C 1
ATOM 932 O O . THR A 1 132 ? 3.502 15.305 12.125 1 96.19 132 THR A O 1
ATOM 935 N N . LEU A 1 133 ? 2.361 17.203 12.57 1 94.5 133 LEU A N 1
ATOM 936 C CA . LEU A 1 133 ? 3.57 18 12.766 1 94.5 133 LEU A CA 1
ATOM 937 C C . LEU A 1 133 ? 3.5 18.781 14.078 1 94.5 133 LEU A C 1
ATOM 939 O O . LEU A 1 133 ? 2.473 19.391 14.383 1 94.5 133 LEU A O 1
ATOM 943 N N . LEU A 1 134 ? 4.547 18.672 14.875 1 96.44 134 LEU A N 1
ATOM 944 C CA . LEU A 1 134 ? 4.785 19.516 16.047 1 96.44 134 LEU A CA 1
ATOM 945 C C . LEU A 1 134 ? 5.836 20.578 15.75 1 96.44 134 LEU A C 1
ATOM 947 O O . LEU A 1 134 ? 6.883 20.281 15.172 1 96.44 134 LEU A O 1
ATOM 951 N N . ILE A 1 135 ? 5.496 21.828 16.016 1 92.62 135 ILE A N 1
ATOM 952 C CA . ILE A 1 135 ? 6.488 22.891 16.062 1 92.62 135 ILE A CA 1
ATOM 953 C C . ILE A 1 135 ? 6.602 23.422 17.5 1 92.62 135 ILE A C 1
ATOM 955 O O . ILE A 1 135 ? 5.613 23.906 18.062 1 92.62 135 ILE A O 1
ATOM 959 N N . ASN A 1 136 ? 7.762 23.312 18.047 1 95.19 136 ASN A N 1
ATOM 960 C CA . ASN A 1 136 ? 8.016 23.844 19.391 1 95.19 136 ASN A CA 1
ATOM 961 C C . ASN A 1 136 ? 8.297 25.344 19.344 1 95.19 136 ASN A C 1
ATOM 963 O O . ASN A 1 136 ? 8.578 25.906 18.281 1 95.19 136 ASN A O 1
ATOM 967 N N . PRO A 1 137 ? 8.188 25.984 20.5 1 92.44 137 PRO A N 1
ATOM 968 C CA . PRO A 1 137 ? 8.438 27.422 20.562 1 92.44 137 PRO A CA 1
ATOM 969 C C . PRO A 1 137 ? 9.828 27.812 20.062 1 92.44 137 PRO A C 1
ATOM 971 O O . PRO A 1 137 ? 10.016 28.891 19.516 1 92.44 137 PRO A O 1
ATOM 974 N N . ASP A 1 138 ? 10.773 26.938 20.141 1 91.88 138 ASP A N 1
ATOM 975 C CA . ASP A 1 138 ? 12.133 27.234 19.703 1 91.88 138 ASP A CA 1
ATOM 976 C C . ASP A 1 138 ? 12.312 26.953 18.219 1 91.88 138 ASP A C 1
ATOM 978 O O . ASP A 1 138 ? 13.414 27.078 17.688 1 91.88 138 ASP A O 1
ATOM 982 N N . GLY A 1 139 ? 11.203 26.453 17.609 1 87.12 139 GLY A N 1
ATOM 983 C CA . GLY A 1 139 ? 11.242 26.234 16.172 1 87.12 139 GLY A CA 1
ATOM 984 C C . GLY A 1 139 ? 11.508 24.781 15.805 1 87.12 139 GLY A C 1
ATOM 985 O O . GLY A 1 139 ? 11.344 24.391 14.641 1 87.12 139 GLY A O 1
ATOM 986 N N . GLN A 1 140 ? 11.953 24.016 16.797 1 92.12 140 GLN A N 1
ATOM 987 C CA . GLN A 1 140 ? 12.18 22.609 16.516 1 92.12 140 GLN A CA 1
ATOM 988 C C . GLN A 1 140 ? 10.906 21.922 16.031 1 92.12 140 GLN A C 1
ATOM 990 O O . GLN A 1 140 ? 9.828 22.156 16.562 1 92.12 140 GLN A O 1
ATOM 995 N N . LYS A 1 141 ? 11.109 21.094 14.984 1 92.06 141 LYS A N 1
ATOM 996 C CA . LYS A 1 141 ? 9.977 20.406 14.375 1 92.06 141 LYS A CA 1
ATOM 997 C C . LYS A 1 141 ? 10.078 18.906 14.562 1 92.06 141 LYS A C 1
ATOM 999 O O . LYS A 1 141 ? 11.18 18.344 14.555 1 92.06 141 LYS A O 1
ATOM 1004 N N . VAL A 1 142 ? 8.961 18.266 14.797 1 95.31 142 VAL A N 1
ATOM 1005 C CA . VAL A 1 142 ? 8.844 16.812 14.836 1 95.31 142 VAL A CA 1
ATOM 1006 C C . VAL A 1 142 ? 7.641 16.375 14 1 95.31 142 VAL A C 1
ATOM 1008 O O . VAL A 1 142 ? 6.531 16.891 14.18 1 95.31 142 VAL A O 1
ATOM 1011 N N . GLN A 1 143 ? 7.902 15.508 13.133 1 93.38 143 GLN A N 1
ATOM 1012 C CA . GLN A 1 143 ? 6.859 15.078 12.211 1 93.38 143 GLN A CA 1
ATOM 1013 C C . GLN A 1 143 ? 6.602 13.578 12.328 1 93.38 143 GLN A C 1
ATOM 1015 O O . GLN A 1 143 ? 7.527 12.805 12.578 1 93.38 143 GLN A O 1
ATOM 1020 N N . CYS A 1 144 ? 5.367 13.133 12.25 1 96.5 144 CYS A N 1
ATOM 1021 C CA . CYS A 1 144 ? 4.953 11.742 12.117 1 96.5 144 CYS A CA 1
ATOM 1022 C C . CYS A 1 144 ? 4.02 11.555 10.93 1 96.5 144 CYS A C 1
ATOM 1024 O O . CYS A 1 144 ? 2.961 12.18 10.859 1 96.5 144 CYS A O 1
ATOM 1026 N N . GLY A 1 145 ? 4.406 10.633 10.055 1 94.38 145 GLY A N 1
ATOM 1027 C CA . GLY A 1 145 ? 3.617 10.422 8.852 1 94.38 145 GLY A CA 1
ATOM 1028 C C . GLY A 1 145 ? 3.924 11.414 7.75 1 94.38 145 GLY A C 1
ATOM 1029 O O . GLY A 1 145 ? 4.996 12.023 7.738 1 94.38 145 GLY A O 1
ATOM 1030 N N . GLY A 1 146 ? 3.014 11.523 6.75 1 89.62 146 GLY A N 1
ATOM 1031 C CA . GLY A 1 146 ? 3.205 12.422 5.617 1 89.62 146 GLY A CA 1
ATOM 1032 C C . GLY A 1 146 ? 4.078 11.82 4.531 1 89.62 146 GLY A C 1
ATOM 1033 O O . GLY A 1 146 ? 4.672 12.555 3.734 1 89.62 146 GLY A O 1
ATOM 1034 N N . TRP A 1 147 ? 4.188 10.516 4.605 1 92.88 147 TRP A N 1
ATOM 1035 C CA . TRP A 1 147 ? 5.105 9.859 3.678 1 92.88 147 TRP A CA 1
ATOM 1036 C C . TRP A 1 147 ? 4.363 9.336 2.451 1 92.88 147 TRP A C 1
ATOM 1038 O O . TRP A 1 147 ? 4.941 8.633 1.623 1 92.88 147 TRP A O 1
ATOM 1048 N N . GLY A 1 148 ? 3.045 9.617 2.383 1 90.81 148 GLY A N 1
ATOM 1049 C CA . GLY A 1 148 ? 2.266 9.203 1.227 1 90.81 148 GLY A CA 1
ATOM 1050 C C . GLY A 1 148 ? 1.528 7.895 1.44 1 90.81 148 GLY A C 1
ATOM 1051 O O . GLY A 1 148 ? 1.632 7.281 2.506 1 90.81 148 GLY A O 1
ATOM 1052 N N . TYR A 1 149 ? 0.791 7.457 0.371 1 94.31 149 TYR A N 1
ATOM 1053 C CA . TYR A 1 149 ? -0.208 6.398 0.493 1 94.31 149 TYR A CA 1
ATOM 1054 C C . TYR A 1 149 ? 0.456 5.043 0.696 1 94.31 149 TYR A C 1
ATOM 1056 O O . TYR A 1 149 ? -0.146 4.129 1.263 1 94.31 149 TYR A O 1
ATOM 1064 N N . LEU A 1 150 ? 1.747 4.902 0.327 1 96.19 150 LEU A N 1
ATOM 1065 C CA . LEU A 1 150 ? 2.404 3.607 0.477 1 96.19 150 LEU A CA 1
ATOM 1066 C C . LEU A 1 150 ? 3.113 3.51 1.823 1 96.19 150 LEU A C 1
ATOM 1068 O O . LEU A 1 150 ? 3.266 2.418 2.373 1 96.19 150 LEU A O 1
ATOM 1072 N N . LEU A 1 151 ? 3.486 4.766 2.395 1 96.06 151 LEU A N 1
ATOM 1073 C CA . LEU A 1 151 ? 4.465 4.641 3.471 1 96.06 151 LEU A CA 1
ATOM 1074 C C . LEU A 1 151 ? 3.975 5.34 4.734 1 96.06 151 LEU A C 1
ATOM 1076 O O . LEU A 1 151 ? 4.551 5.164 5.809 1 96.06 151 LEU A O 1
ATOM 1080 N N . GLY A 1 152 ? 2.914 6.152 4.629 1 94.88 152 GLY A N 1
ATOM 1081 C CA . GLY A 1 152 ? 2.607 6.863 5.859 1 94.88 152 GLY A CA 1
ATOM 1082 C C . GLY A 1 152 ? 1.334 7.684 5.773 1 94.88 152 GLY A C 1
ATOM 1083 O O . GLY A 1 152 ? 1.323 8.859 6.129 1 94.88 152 GLY A O 1
ATOM 1084 N N . ASP A 1 153 ? 0.131 7.168 5.336 1 94.5 153 ASP A N 1
ATOM 1085 C CA . ASP A 1 153 ? -1.14 7.879 5.25 1 94.5 153 ASP A CA 1
ATOM 1086 C C . ASP A 1 153 ? -2.182 7.258 6.176 1 94.5 153 ASP A C 1
ATOM 1088 O O . ASP A 1 153 ? -3.385 7.348 5.914 1 94.5 153 ASP A O 1
ATOM 1092 N N . GLU A 1 154 ? -1.755 6.656 7.293 1 98.06 154 GLU A N 1
ATOM 1093 C CA . GLU A 1 154 ? -2.727 6.055 8.195 1 98.06 154 GLU A CA 1
ATOM 1094 C C . GLU A 1 154 ? -3.707 7.098 8.734 1 98.06 154 GLU A C 1
ATOM 1096 O O . GLU A 1 154 ? -3.314 8.219 9.047 1 98.06 154 GLU A O 1
ATOM 1101 N N . GLY A 1 155 ? -4.938 6.734 8.812 1 98.44 155 GLY A N 1
ATOM 1102 C CA . GLY A 1 155 ? -5.973 7.617 9.32 1 98.44 155 GLY A CA 1
ATOM 1103 C C . GLY A 1 155 ? -6.508 8.57 8.266 1 98.44 155 GLY A C 1
ATOM 1104 O O . GLY A 1 155 ? -7.395 9.383 8.547 1 98.44 155 GLY A O 1
ATOM 1105 N N . SER A 1 156 ? -6.074 8.562 7.043 1 97.81 156 SER A N 1
ATOM 1106 C CA . SER A 1 156 ? -6.508 9.438 5.957 1 97.81 156 SER A CA 1
ATOM 1107 C C . SER A 1 156 ? -7.703 8.844 5.215 1 97.81 156 SER A C 1
ATOM 1109 O O . SER A 1 156 ? -8.078 7.691 5.449 1 97.81 156 SER A O 1
ATOM 1111 N N . ALA A 1 157 ? -8.242 9.672 4.348 1 97.94 157 ALA A N 1
ATOM 1112 C CA . ALA A 1 157 ? -9.336 9.211 3.506 1 97.94 157 ALA A CA 1
ATOM 1113 C C . ALA A 1 157 ? -8.875 8.117 2.551 1 97.94 157 ALA A C 1
ATOM 1115 O O . ALA A 1 157 ? -9.617 7.172 2.268 1 97.94 157 ALA A O 1
ATOM 1116 N N . TRP A 1 158 ? -7.676 8.227 2.08 1 97.06 158 TRP A N 1
ATOM 1117 C CA . TRP A 1 158 ? -7.098 7.164 1.265 1 97.06 158 TRP A CA 1
ATOM 1118 C C . TRP A 1 158 ? -7.059 5.848 2.037 1 97.06 158 TRP A C 1
ATOM 1120 O O . TRP A 1 158 ? -7.527 4.82 1.548 1 97.06 158 TRP A O 1
ATOM 1130 N N . HIS A 1 159 ? -6.477 5.938 3.178 1 98.56 159 HIS A N 1
ATOM 1131 C CA . HIS A 1 159 ? -6.25 4.727 3.959 1 98.56 159 HIS A CA 1
ATOM 1132 C C . HIS A 1 159 ? -7.57 4.059 4.332 1 98.56 159 HIS A C 1
ATOM 1134 O O . HIS A 1 159 ? -7.68 2.832 4.293 1 98.56 159 HIS A O 1
ATOM 1140 N N . ILE A 1 160 ? -8.523 4.855 4.668 1 98.88 160 ILE A N 1
ATOM 1141 C CA . ILE A 1 160 ? -9.852 4.355 5.008 1 98.88 160 ILE A CA 1
ATOM 1142 C C . ILE A 1 160 ? -10.469 3.666 3.795 1 98.88 160 ILE A C 1
ATOM 1144 O O . ILE A 1 160 ? -10.984 2.551 3.904 1 98.88 160 ILE A O 1
ATOM 1148 N N . SER A 1 161 ? -10.43 4.332 2.695 1 98.88 161 SER A N 1
ATOM 1149 C CA . SER A 1 161 ? -10.992 3.793 1.459 1 98.88 161 SER A CA 1
ATOM 1150 C C . SER A 1 161 ? -10.281 2.506 1.049 1 98.88 161 SER A C 1
ATOM 1152 O O . SER A 1 161 ? -10.93 1.525 0.679 1 98.88 161 SER A O 1
ATOM 1154 N N . TRP A 1 162 ? -9.008 2.531 1.128 1 98.56 162 TRP A N 1
ATOM 1155 C CA . TRP A 1 162 ? -8.188 1.371 0.792 1 98.56 162 TRP A CA 1
ATOM 1156 C C . TRP A 1 162 ? -8.523 0.188 1.694 1 98.56 162 TRP A C 1
ATOM 1158 O O . TRP A 1 162 ? -8.703 -0.936 1.217 1 98.56 162 TRP A O 1
ATOM 1168 N N . GLN A 1 163 ? -8.617 0.422 2.998 1 98.69 163 GLN A N 1
ATOM 1169 C CA . GLN A 1 163 ? -8.977 -0.632 3.941 1 98.69 163 GLN A CA 1
ATOM 1170 C C . GLN A 1 163 ? -10.336 -1.237 3.607 1 98.69 163 GLN A C 1
ATOM 1172 O O . GLN A 1 163 ? -10.523 -2.453 3.703 1 98.69 163 GLN A O 1
ATOM 1177 N N . ALA A 1 164 ? -11.266 -0.349 3.281 1 98.81 164 ALA A N 1
ATOM 1178 C CA . ALA A 1 164 ? -12.594 -0.84 2.934 1 98.81 164 ALA A CA 1
ATOM 1179 C C . ALA A 1 164 ? -12.531 -1.841 1.783 1 98.81 164 ALA A C 1
ATOM 1181 O O . ALA A 1 164 ? -13.133 -2.914 1.85 1 98.81 164 ALA A O 1
ATOM 1182 N N . VAL A 1 165 ? -11.773 -1.533 0.792 1 98.69 165 VAL A N 1
ATOM 1183 C CA . VAL A 1 165 ? -11.625 -2.41 -0.364 1 98.69 165 VAL A CA 1
ATOM 1184 C C . VAL A 1 165 ? -10.867 -3.674 0.038 1 98.69 165 VAL A C 1
ATOM 1186 O O . VAL A 1 165 ? -11.273 -4.785 -0.309 1 98.69 165 VAL A O 1
ATOM 1189 N N . LYS A 1 166 ? -9.82 -3.502 0.812 1 98.44 166 LYS A N 1
ATOM 1190 C CA . LYS A 1 166 ? -8.961 -4.613 1.209 1 98.44 166 LYS A CA 1
ATOM 1191 C C . LYS A 1 166 ? -9.734 -5.629 2.053 1 98.44 166 LYS A C 1
ATOM 1193 O O . LYS A 1 166 ? -9.57 -6.84 1.876 1 98.44 166 LYS A O 1
ATOM 1198 N N . TYR A 1 167 ? -10.531 -5.137 3.006 1 98.62 167 TYR A N 1
ATOM 1199 C CA . TYR A 1 167 ? -11.352 -6.043 3.805 1 98.62 167 TYR A CA 1
ATOM 1200 C C . TYR A 1 167 ? -12.266 -6.875 2.914 1 98.62 167 TYR A C 1
ATOM 1202 O O . TYR A 1 167 ? -12.438 -8.078 3.141 1 98.62 167 TYR A O 1
ATOM 1210 N N . CYS A 1 168 ? -12.883 -6.25 1.931 1 98.5 168 CYS A N 1
ATOM 1211 C CA . CYS A 1 168 ? -13.758 -6.965 1.011 1 98.5 168 CYS A CA 1
ATOM 1212 C C . CYS A 1 168 ? -12.984 -8.023 0.23 1 98.5 168 CYS A C 1
ATOM 1214 O O . CYS A 1 168 ? -13.43 -9.164 0.122 1 98.5 168 CYS A O 1
ATOM 1216 N N . PHE A 1 169 ? -11.805 -7.652 -0.258 1 98 169 PHE A N 1
ATOM 1217 C CA . PHE A 1 169 ? -11 -8.562 -1.066 1 98 169 PHE A CA 1
ATOM 1218 C C . PHE A 1 169 ? -10.531 -9.75 -0.237 1 98 169 PHE A C 1
ATOM 1220 O O . PHE A 1 169 ? -10.633 -10.898 -0.676 1 98 169 PHE A O 1
ATOM 1227 N N . ASN A 1 170 ? -10.039 -9.445 0.959 1 98.31 170 ASN A N 1
ATOM 1228 C CA . ASN A 1 170 ? -9.594 -10.523 1.833 1 98.31 170 ASN A CA 1
ATOM 1229 C C . ASN A 1 170 ? -10.734 -11.484 2.158 1 98.31 170 ASN A C 1
ATOM 1231 O O . ASN A 1 170 ? -10.523 -12.695 2.23 1 98.31 170 ASN A O 1
ATOM 1235 N N . ASP A 1 171 ? -11.859 -10.914 2.365 1 98.06 171 ASP A N 1
ATOM 1236 C CA . ASP A 1 171 ? -13.031 -11.727 2.672 1 98.06 171 ASP A CA 1
ATOM 1237 C C . ASP A 1 171 ? -13.43 -12.594 1.479 1 98.06 171 ASP A C 1
ATOM 1239 O O . ASP A 1 171 ? -13.609 -13.805 1.617 1 98.06 171 ASP A O 1
ATOM 1243 N N . MET A 1 172 ? -13.516 -12.055 0.31 1 97.19 172 MET A N 1
ATOM 1244 C CA . MET A 1 172 ? -13.961 -12.75 -0.897 1 97.19 172 MET A CA 1
ATOM 1245 C C . MET A 1 172 ? -12.969 -13.828 -1.309 1 97.19 172 MET A C 1
ATOM 1247 O O . MET A 1 172 ? -13.359 -14.891 -1.79 1 97.19 172 MET A O 1
ATOM 1251 N N . ASP A 1 173 ? -11.672 -13.57 -1.08 1 97.12 173 ASP A N 1
ATOM 1252 C CA . ASP A 1 173 ? -10.625 -14.539 -1.39 1 97.12 173 ASP A CA 1
ATOM 1253 C C . ASP A 1 173 ? -10.516 -15.594 -0.293 1 97.12 173 ASP A C 1
ATOM 1255 O O . ASP A 1 173 ? -9.805 -16.594 -0.454 1 97.12 173 ASP A O 1
ATOM 1259 N N . LYS A 1 174 ? -11.18 -15.32 0.88 1 97.12 174 LYS A N 1
ATOM 1260 C CA . LYS A 1 174 ? -11.062 -16.156 2.074 1 97.12 174 LYS A CA 1
ATOM 1261 C C . LYS A 1 174 ? -9.633 -16.141 2.604 1 97.12 174 LYS A C 1
ATOM 1263 O O . LYS A 1 174 ? -9.18 -17.125 3.191 1 97.12 174 LYS A O 1
ATOM 1268 N N . PHE A 1 175 ? -8.938 -15.141 2.268 1 97.69 175 PHE A N 1
ATOM 1269 C CA . PHE A 1 175 ? -7.578 -14.953 2.766 1 97.69 175 PHE A CA 1
ATOM 1270 C C . PHE A 1 175 ? -7.59 -14.656 4.262 1 97.69 175 PHE A C 1
ATOM 1272 O O . PHE A 1 175 ? -6.781 -15.211 5.012 1 97.69 175 PHE A O 1
ATOM 1279 N N . GLU A 1 176 ? -8.438 -13.766 4.648 1 97.19 176 GLU A N 1
ATOM 1280 C CA . GLU A 1 176 ? -8.641 -13.359 6.035 1 97.19 176 GLU A CA 1
ATOM 1281 C C . GLU A 1 176 ? -10.055 -12.844 6.266 1 97.19 176 GLU A C 1
ATOM 1283 O O . GLU A 1 176 ? -10.523 -11.961 5.543 1 97.19 176 GLU A O 1
ATOM 1288 N N . ALA A 1 177 ? -10.727 -13.445 7.246 1 96.75 177 ALA A N 1
ATOM 1289 C CA . ALA A 1 177 ? -12.086 -13.008 7.551 1 96.75 177 ALA A CA 1
ATOM 1290 C C . ALA A 1 177 ? -12.086 -11.625 8.195 1 96.75 177 ALA A C 1
ATOM 1292 O O . ALA A 1 177 ? -11.289 -11.352 9.094 1 96.75 177 ALA A O 1
ATOM 1293 N N . PRO A 1 178 ? -12.93 -10.719 7.684 1 97.88 178 PRO A N 1
ATOM 1294 C CA . PRO A 1 178 ? -13.062 -9.438 8.383 1 97.88 178 PRO A CA 1
ATOM 1295 C C . PRO A 1 178 ? -13.734 -9.586 9.75 1 97.88 178 PRO A C 1
ATOM 1297 O O . PRO A 1 178 ? -14.383 -10.602 10.016 1 97.88 178 PRO A O 1
ATOM 1300 N N . PRO A 1 179 ? -13.539 -8.594 10.594 1 98.31 179 PRO A N 1
ATOM 1301 C CA . PRO A 1 179 ? -14.164 -8.672 11.914 1 98.31 179 PRO A CA 1
ATOM 1302 C C . PRO A 1 179 ? -15.688 -8.586 11.859 1 98.31 179 PRO A C 1
ATOM 1304 O O . PRO A 1 179 ? -16.359 -8.977 12.812 1 98.31 179 PRO A O 1
ATOM 1307 N N . HIS A 1 180 ? -16.234 -8.055 10.82 1 98.62 180 HIS A N 1
ATOM 1308 C CA . HIS A 1 180 ? -17.656 -7.969 10.547 1 98.62 180 HIS A CA 1
ATOM 1309 C C . HIS A 1 180 ? -17.969 -8.234 9.078 1 98.62 180 HIS A C 1
ATOM 1311 O O . HIS A 1 180 ? -17.078 -8.156 8.234 1 98.62 180 HIS A O 1
ATOM 1317 N N . PRO A 1 181 ? -19.234 -8.57 8.773 1 98.12 181 PRO A N 1
ATOM 1318 C CA . PRO A 1 181 ? -19.547 -8.891 7.383 1 98.12 181 PRO A CA 1
ATOM 1319 C C . PRO A 1 181 ? -19.203 -7.762 6.418 1 98.12 181 PRO A C 1
ATOM 1321 O O . PRO A 1 181 ? -19.391 -6.586 6.746 1 98.12 181 PRO A O 1
ATOM 1324 N N . SER A 1 182 ? -18.75 -8.133 5.258 1 98.31 182 SER A N 1
ATOM 1325 C CA . SER A 1 182 ? -18.219 -7.129 4.336 1 98.31 182 SER A CA 1
ATOM 1326 C C . SER A 1 182 ? -19.203 -6.867 3.197 1 98.31 182 SER A C 1
ATOM 1328 O O . SER A 1 182 ? -18.953 -6.031 2.328 1 98.31 182 SER A O 1
ATOM 1330 N N . GLY A 1 183 ? -20.328 -7.531 3.176 1 98 183 GLY A N 1
ATOM 1331 C CA . GLY A 1 183 ? -21.234 -7.492 2.043 1 98 183 GLY A CA 1
ATOM 1332 C C . GLY A 1 183 ? -21.688 -6.086 1.685 1 98 183 GLY A C 1
ATOM 1333 O O . GLY A 1 183 ? -21.672 -5.703 0.513 1 98 183 GLY A O 1
ATOM 1334 N N . ARG A 1 184 ? -22.156 -5.336 2.672 1 97.81 184 ARG A N 1
ATOM 1335 C CA . ARG A 1 184 ? -22.641 -3.982 2.424 1 97.81 184 ARG A CA 1
ATOM 1336 C C . ARG A 1 184 ? -21.531 -3.09 1.876 1 97.81 184 ARG A C 1
ATOM 1338 O O . ARG A 1 184 ? -21.75 -2.307 0.952 1 97.81 184 ARG A O 1
ATOM 1345 N N . LEU A 1 185 ? -20.359 -3.184 2.451 1 98.25 185 LEU A N 1
ATOM 1346 C CA . LEU A 1 185 ? -19.234 -2.393 1.979 1 98.25 185 LEU A CA 1
ATOM 1347 C C . LEU A 1 185 ? -18.859 -2.771 0.549 1 98.25 185 LEU A C 1
ATOM 1349 O O . LEU A 1 185 ? -18.5 -1.908 -0.252 1 98.25 185 LEU A O 1
ATOM 1353 N N . TRP A 1 186 ? -18.922 -4.074 0.287 1 98.38 186 TRP A N 1
ATOM 1354 C CA . TRP A 1 186 ? -18.625 -4.477 -1.082 1 98.38 186 TRP A CA 1
ATOM 1355 C C . TRP A 1 186 ? -19.625 -3.871 -2.062 1 98.38 186 TRP A C 1
ATOM 1357 O O . TRP A 1 186 ? -19.234 -3.42 -3.145 1 98.38 186 TRP A O 1
ATOM 1367 N N . GLY A 1 187 ? -20.922 -3.912 -1.687 1 98.38 187 GLY A N 1
ATOM 1368 C CA . GLY A 1 187 ? -21.922 -3.236 -2.51 1 98.38 187 GLY A CA 1
ATOM 1369 C C . GLY A 1 187 ? -21.594 -1.774 -2.752 1 98.38 187 GLY A C 1
ATOM 1370 O O . GLY A 1 187 ? -21.75 -1.277 -3.869 1 98.38 187 GLY A O 1
ATOM 1371 N N . LEU A 1 188 ? -21.156 -1.1 -1.75 1 98.25 188 LEU A N 1
ATOM 1372 C CA . LEU A 1 188 ? -20.766 0.302 -1.843 1 98.25 188 LEU A CA 1
ATOM 1373 C C . LEU A 1 188 ? -19.594 0.475 -2.799 1 98.25 188 LEU A C 1
ATOM 1375 O O . LEU A 1 188 ? -19.578 1.397 -3.617 1 98.25 188 LEU A O 1
ATOM 1379 N N . VAL A 1 189 ? -18.594 -0.389 -2.713 1 98.38 189 VAL A N 1
ATOM 1380 C CA . VAL A 1 189 ? -17.406 -0.361 -3.576 1 98.38 189 VAL A CA 1
ATOM 1381 C C . VAL A 1 189 ? -17.828 -0.558 -5.031 1 98.38 189 VAL A C 1
ATOM 1383 O O . VAL A 1 189 ? -17.375 0.16 -5.918 1 98.38 189 VAL A O 1
ATOM 1386 N N . GLN A 1 190 ? -18.688 -1.516 -5.223 1 98.44 190 GLN A N 1
ATOM 1387 C CA . GLN A 1 190 ? -19.172 -1.789 -6.574 1 98.44 190 GLN A CA 1
ATOM 1388 C C . GLN A 1 190 ? -19.875 -0.568 -7.164 1 98.44 190 GLN A C 1
ATOM 1390 O O . GLN A 1 190 ? -19.625 -0.207 -8.32 1 98.44 190 GLN A O 1
ATOM 1395 N N . GLN A 1 191 ? -20.719 0.044 -6.355 1 98.25 191 GLN A N 1
ATOM 1396 C CA . GLN A 1 191 ? -21.453 1.217 -6.805 1 98.25 191 GLN A CA 1
ATOM 1397 C C . GLN A 1 191 ? -20.516 2.387 -7.086 1 98.25 191 GLN A C 1
ATOM 1399 O O . GLN A 1 191 ? -20.641 3.043 -8.125 1 98.25 191 GLN A O 1
ATOM 1404 N N . PHE A 1 192 ? -19.641 2.635 -6.23 1 98.12 192 PHE A N 1
ATOM 1405 C CA . PHE A 1 192 ? -18.766 3.789 -6.312 1 98.12 192 PHE A CA 1
ATOM 1406 C C . PHE A 1 192 ? -17.859 3.691 -7.535 1 98.12 192 PHE A C 1
ATOM 1408 O O . PHE A 1 192 ? -17.672 4.672 -8.266 1 98.12 192 PHE A O 1
ATOM 1415 N N . PHE A 1 193 ? -17.266 2.533 -7.719 1 97.69 193 PHE A N 1
ATOM 1416 C CA . PHE A 1 193 ? -16.328 2.355 -8.82 1 97.69 193 PHE A CA 1
ATOM 1417 C C . PHE A 1 193 ? -17.047 1.891 -10.078 1 97.69 193 PHE A C 1
ATOM 1419 O O . PHE A 1 193 ? -16.422 1.761 -11.141 1 97.69 193 PHE A O 1
ATOM 1426 N N . GLN A 1 194 ? -18.312 1.574 -9.992 1 97.5 194 GLN A N 1
ATOM 1427 C CA . GLN A 1 194 ? -19.109 1.079 -11.109 1 97.5 194 GLN A CA 1
ATOM 1428 C C . GLN A 1 194 ? -18.516 -0.207 -11.68 1 97.5 194 GLN A C 1
ATOM 1430 O O . GLN A 1 194 ? -18.25 -0.298 -12.883 1 97.5 194 GLN A O 1
ATOM 1435 N N . ILE A 1 195 ? -18.391 -1.195 -10.773 1 95.81 195 ILE A N 1
ATOM 1436 C CA . ILE A 1 195 ? -17.797 -2.477 -11.148 1 95.81 195 ILE A CA 1
ATOM 1437 C C . ILE A 1 195 ? -18.719 -3.615 -10.703 1 95.81 195 ILE A C 1
ATOM 1439 O O . ILE A 1 195 ? -19.625 -3.408 -9.898 1 95.81 195 ILE A O 1
ATOM 1443 N N . ARG A 1 196 ? -18.453 -4.801 -11.258 1 93.81 196 ARG A N 1
ATOM 1444 C CA . ARG A 1 196 ? -19.25 -5.973 -10.898 1 93.81 196 ARG A CA 1
ATOM 1445 C C . ARG A 1 196 ? -18.391 -7.02 -10.195 1 93.81 196 ARG A C 1
ATOM 1447 O O . ARG A 1 196 ? -18.891 -7.781 -9.367 1 93.81 196 ARG A O 1
ATOM 1454 N N . SER A 1 197 ? -17.094 -7.07 -10.539 1 93.5 197 SER A N 1
ATOM 1455 C CA . SER A 1 197 ? -16.203 -8.094 -9.992 1 93.5 197 SER A CA 1
ATOM 1456 C C . SER A 1 197 ? -14.922 -7.473 -9.453 1 93.5 197 SER A C 1
ATOM 1458 O O . SER A 1 197 ? -14.648 -6.293 -9.688 1 93.5 197 SER A O 1
ATOM 1460 N N . GLN A 1 198 ? -14.164 -8.211 -8.664 1 93.56 198 GLN A N 1
ATOM 1461 C CA . GLN A 1 198 ? -12.875 -7.781 -8.133 1 93.56 198 GLN A CA 1
ATOM 1462 C C . GLN A 1 198 ? -11.938 -7.34 -9.25 1 93.56 198 GLN A C 1
ATOM 1464 O O . GLN A 1 198 ? -11.273 -6.309 -9.141 1 93.56 198 GLN A O 1
ATOM 1469 N N . ALA A 1 199 ? -11.914 -8.07 -10.32 1 87.44 199 ALA A N 1
ATOM 1470 C CA . ALA A 1 199 ? -11 -7.805 -11.43 1 87.44 199 ALA A CA 1
ATOM 1471 C C . ALA A 1 199 ? -11.258 -6.43 -12.039 1 87.44 199 ALA A C 1
ATOM 1473 O O . ALA A 1 199 ? -10.336 -5.758 -12.492 1 87.44 199 ALA A O 1
ATOM 1474 N N . ASP A 1 200 ? -12.516 -6.004 -11.961 1 90.56 200 ASP A N 1
ATOM 1475 C CA . ASP A 1 200 ? -12.93 -4.754 -12.594 1 90.56 200 ASP A CA 1
ATOM 1476 C C . ASP A 1 200 ? -12.266 -3.553 -11.922 1 90.56 200 ASP A C 1
ATOM 1478 O O . ASP A 1 200 ? -12.078 -2.506 -12.547 1 90.56 200 ASP A O 1
ATOM 1482 N N . ILE A 1 201 ? -11.836 -3.672 -10.695 1 94.12 201 ILE A N 1
ATOM 1483 C CA . ILE A 1 201 ? -11.375 -2.51 -9.945 1 94.12 201 ILE A CA 1
ATOM 1484 C C . ILE A 1 201 ? -9.898 -2.252 -10.25 1 94.12 201 ILE A C 1
ATOM 1486 O O . ILE A 1 201 ? -9.367 -1.191 -9.914 1 94.12 201 ILE A O 1
ATOM 1490 N N . LEU A 1 202 ? -9.242 -3.186 -10.844 1 88 202 LEU A N 1
ATOM 1491 C CA . LEU A 1 202 ? -7.797 -3.139 -11.031 1 88 202 LEU A CA 1
ATOM 1492 C C . LEU A 1 202 ? -7.406 -1.953 -11.906 1 88 202 LEU A C 1
ATOM 1494 O O . LEU A 1 202 ? -6.344 -1.358 -11.711 1 88 202 LEU A O 1
ATOM 1498 N N . ASP A 1 203 ? -8.273 -1.6 -12.781 1 86.62 203 ASP A N 1
ATOM 1499 C CA . ASP A 1 203 ? -8.008 -0.43 -13.609 1 86.62 203 ASP A CA 1
ATOM 1500 C C . ASP A 1 203 ? -7.902 0.835 -12.766 1 86.62 203 ASP A C 1
ATOM 1502 O O . ASP A 1 203 ? -7.02 1.666 -12.992 1 86.62 203 ASP A O 1
ATOM 1506 N N . SER A 1 204 ? -8.773 0.969 -11.828 1 91.69 204 SER A N 1
ATOM 1507 C CA . SER A 1 204 ? -8.82 2.152 -10.977 1 91.69 204 SER A CA 1
ATOM 1508 C C . SER A 1 204 ? -7.625 2.195 -10.023 1 91.69 204 SER A C 1
ATOM 1510 O O . SER A 1 204 ? -7.152 3.275 -9.664 1 91.69 204 SER A O 1
ATOM 1512 N N . PHE A 1 205 ? -7.027 1.066 -9.711 1 92.75 205 PHE A N 1
ATOM 1513 C CA . PHE A 1 205 ? -5.992 1.018 -8.68 1 92.75 205 PHE A CA 1
ATOM 1514 C C . PHE A 1 205 ? -4.605 0.992 -9.305 1 92.75 205 PHE A C 1
ATOM 1516 O O . PHE A 1 205 ? -3.611 1.287 -8.641 1 92.75 205 PHE A O 1
ATOM 1523 N N . TYR A 1 206 ? -4.523 0.623 -10.555 1 85.75 206 TYR A N 1
ATOM 1524 C CA . TYR A 1 206 ? -3.182 0.431 -11.094 1 85.75 206 TYR A CA 1
ATOM 1525 C C . TYR A 1 206 ? -3.023 1.139 -12.43 1 85.75 206 TYR A C 1
ATOM 1527 O O . TYR A 1 206 ? -2.004 1.785 -12.68 1 85.75 206 TYR A O 1
ATOM 1535 N N . LYS A 1 207 ? -3.918 1.056 -13.336 1 82.06 207 LYS A N 1
ATOM 1536 C CA . LYS A 1 207 ? -3.803 1.665 -14.664 1 82.06 207 LYS A CA 1
ATOM 1537 C C . LYS A 1 207 ? -4.121 3.156 -14.609 1 82.06 207 LYS A C 1
ATOM 1539 O O . LYS A 1 207 ? -3.342 3.979 -15.094 1 82.06 207 LYS A O 1
ATOM 1544 N N . ASN A 1 208 ? -5.262 3.504 -14.102 1 87.31 208 ASN A N 1
ATOM 1545 C CA . ASN A 1 208 ? -5.711 4.887 -13.977 1 87.31 208 ASN A CA 1
ATOM 1546 C C . ASN A 1 208 ? -5.691 5.352 -12.516 1 87.31 208 ASN A C 1
ATOM 1548 O O . ASN A 1 208 ? -6.664 5.938 -12.039 1 87.31 208 ASN A O 1
ATOM 1552 N N . PHE A 1 209 ? -4.605 5.074 -11.961 1 90.31 209 PHE A N 1
ATOM 1553 C CA . PHE A 1 209 ? -4.5 5.344 -10.531 1 90.31 209 PHE A CA 1
ATOM 1554 C C . PHE A 1 209 ? -4.633 6.836 -10.258 1 90.31 209 PHE A C 1
ATOM 1556 O O . PHE A 1 209 ? -3.896 7.648 -10.82 1 90.31 209 PHE A O 1
ATOM 1563 N N . ASP A 1 210 ? -5.605 7.145 -9.438 1 90.25 210 ASP A N 1
ATOM 1564 C CA . ASP A 1 210 ? -5.828 8.484 -8.898 1 90.25 210 ASP A CA 1
ATOM 1565 C C . ASP A 1 210 ? -6.164 8.438 -7.414 1 90.25 210 ASP A C 1
ATOM 1567 O O . ASP A 1 210 ? -7.297 8.133 -7.035 1 90.25 210 ASP A O 1
ATOM 1571 N N . LYS A 1 211 ? -5.188 8.742 -6.562 1 91.38 211 LYS A N 1
ATOM 1572 C CA . LYS A 1 211 ? -5.332 8.656 -5.113 1 91.38 211 LYS A CA 1
ATOM 1573 C C . LYS A 1 211 ? -6.531 9.469 -4.629 1 91.38 211 LYS A C 1
ATOM 1575 O O . LYS A 1 211 ? -7.293 9.016 -3.777 1 91.38 211 LYS A O 1
ATOM 1580 N N . SER A 1 212 ? -6.664 10.703 -5.148 1 89.25 212 SER A N 1
ATOM 1581 C CA . SER A 1 212 ? -7.73 11.609 -4.723 1 89.25 212 SER A CA 1
ATOM 1582 C C . SER A 1 212 ? -9.102 11.031 -5.055 1 89.25 212 SER A C 1
ATOM 1584 O O . SER A 1 212 ? -10.039 11.156 -4.266 1 89.25 212 SER A O 1
ATOM 1586 N N . ARG A 1 213 ? -9.203 10.43 -6.188 1 93.06 213 ARG A N 1
ATOM 1587 C CA . ARG A 1 213 ? -10.469 9.828 -6.594 1 93.06 213 ARG A CA 1
ATOM 1588 C C . ARG A 1 213 ? -10.836 8.656 -5.691 1 93.06 213 ARG A C 1
ATOM 1590 O O . ARG A 1 213 ? -11.984 8.531 -5.25 1 93.06 213 ARG A O 1
ATOM 1597 N N . ILE A 1 214 ? -9.883 7.785 -5.395 1 96.75 214 ILE A N 1
ATOM 1598 C CA . ILE A 1 214 ? -10.133 6.617 -4.555 1 96.75 214 ILE A CA 1
ATOM 1599 C C . ILE A 1 214 ? -10.492 7.066 -3.139 1 96.75 214 ILE A C 1
ATOM 1601 O O . ILE A 1 214 ? -11.383 6.496 -2.508 1 96.75 214 ILE A O 1
ATOM 1605 N N . ALA A 1 215 ? -9.859 8.133 -2.723 1 96.5 215 ALA A N 1
ATOM 1606 C CA . ALA A 1 215 ? -10.078 8.664 -1.379 1 96.5 215 ALA A CA 1
ATOM 1607 C C . ALA A 1 215 ? -11.516 9.156 -1.214 1 96.5 215 ALA A C 1
ATOM 1609 O O . ALA A 1 215 ? -12.031 9.211 -0.096 1 96.5 215 ALA A O 1
ATOM 1610 N N . LEU A 1 216 ? -12.164 9.469 -2.285 1 96.25 216 LEU A N 1
ATOM 1611 C CA . LEU A 1 216 ? -13.531 9.977 -2.232 1 96.25 216 LEU A CA 1
ATOM 1612 C C . LEU A 1 216 ? -14.492 8.906 -1.723 1 96.25 216 LEU A C 1
ATOM 1614 O O . LEU A 1 216 ? -15.578 9.219 -1.238 1 96.25 216 LEU A O 1
ATOM 1618 N N . LEU A 1 217 ? -14.117 7.637 -1.831 1 98.38 217 LEU A N 1
ATOM 1619 C CA . LEU A 1 217 ? -14.938 6.551 -1.312 1 98.38 217 LEU A CA 1
ATOM 1620 C C . LEU A 1 217 ? -15.18 6.719 0.183 1 98.38 217 LEU A C 1
ATOM 1622 O O . LEU A 1 217 ? -16.203 6.266 0.706 1 98.38 217 LEU A O 1
ATOM 1626 N N . CYS A 1 218 ? -14.289 7.41 0.835 1 98.5 218 CYS A N 1
ATOM 1627 C CA . CYS A 1 218 ? -14.328 7.594 2.281 1 98.5 218 CYS A CA 1
ATOM 1628 C C . CYS A 1 218 ? -15.648 8.211 2.721 1 98.5 218 CYS A C 1
ATOM 1630 O O . CYS A 1 218 ? -16.219 7.809 3.738 1 98.5 218 CYS A O 1
ATOM 1632 N N . LYS A 1 219 ? -16.109 9.148 1.979 1 98.06 219 LYS A N 1
ATOM 1633 C CA . LYS A 1 219 ? -17.375 9.812 2.318 1 98.06 219 LYS A CA 1
ATOM 1634 C C . LYS A 1 219 ? -18.516 8.812 2.389 1 98.06 219 LYS A C 1
ATOM 1636 O O . LYS A 1 219 ? -19.328 8.844 3.324 1 98.06 219 LYS A O 1
ATOM 1641 N N . SER A 1 220 ? -18.578 7.941 1.399 1 98.25 220 SER A N 1
ATOM 1642 C CA . SER A 1 220 ? -19.641 6.926 1.358 1 98.25 220 SER A CA 1
ATOM 1643 C C . SER A 1 220 ? -19.453 5.902 2.475 1 98.25 220 SER A C 1
ATOM 1645 O O . SER A 1 220 ? -20.438 5.41 3.033 1 98.25 220 SER A O 1
ATOM 1647 N N . VAL A 1 221 ? -18.234 5.543 2.811 1 98.81 221 VAL A N 1
ATOM 1648 C CA . VAL A 1 221 ? -17.984 4.617 3.908 1 98.81 221 VAL A CA 1
ATOM 1649 C C . VAL A 1 221 ? -18.453 5.227 5.223 1 98.81 221 VAL A C 1
ATOM 1651 O O . VAL A 1 221 ? -19.031 4.531 6.066 1 98.81 221 VAL A O 1
ATOM 1654 N N . ALA A 1 222 ? -18.234 6.52 5.418 1 98.81 222 ALA A N 1
ATOM 1655 C CA . ALA A 1 222 ? -18.703 7.211 6.613 1 98.81 222 ALA A CA 1
ATOM 1656 C C . ALA A 1 222 ? -20.219 7.152 6.711 1 98.81 222 ALA A C 1
ATOM 1658 O O . ALA A 1 222 ? -20.781 6.934 7.793 1 98.81 222 ALA A O 1
ATOM 1659 N N . GLN A 1 223 ? -20.844 7.367 5.578 1 98.31 223 GLN A N 1
ATOM 1660 C CA . GLN A 1 223 ? -22.297 7.344 5.555 1 98.31 223 GLN A CA 1
ATOM 1661 C C . GLN A 1 223 ? -22.828 5.977 5.973 1 98.31 223 GLN A C 1
ATOM 1663 O O . GLN A 1 223 ? -23.75 5.883 6.801 1 98.31 223 GLN A O 1
ATOM 1668 N N . VAL A 1 224 ? -22.25 4.914 5.449 1 98.06 224 VAL A N 1
ATOM 1669 C CA . VAL A 1 224 ? -22.703 3.562 5.777 1 98.06 224 VAL A CA 1
ATOM 1670 C C . VAL A 1 224 ? -22.375 3.25 7.238 1 98.06 224 VAL A C 1
ATOM 1672 O O . VAL A 1 224 ? -23.125 2.545 7.914 1 98.06 224 VAL A O 1
ATOM 1675 N N . ALA A 1 225 ? -21.297 3.75 7.738 1 98.75 225 ALA A N 1
ATOM 1676 C CA . ALA A 1 225 ? -20.969 3.602 9.156 1 98.75 225 ALA A CA 1
ATOM 1677 C C . ALA A 1 225 ? -22.047 4.23 10.031 1 98.75 225 ALA A C 1
ATOM 1679 O O . ALA A 1 225 ? -22.484 3.621 11.008 1 98.75 225 ALA A O 1
ATOM 1680 N N . ARG A 1 226 ? -22.469 5.418 9.695 1 98.44 226 ARG A N 1
ATOM 1681 C CA . ARG A 1 226 ? -23.484 6.121 10.461 1 98.44 226 ARG A CA 1
ATOM 1682 C C . ARG A 1 226 ? -24.828 5.406 10.375 1 98.44 226 ARG A C 1
ATOM 1684 O O . ARG A 1 226 ? -25.641 5.484 11.297 1 98.44 226 ARG A O 1
ATOM 1691 N N . GLU A 1 227 ? -25.016 4.68 9.297 1 98.31 227 GLU A N 1
ATOM 1692 C CA . GLU A 1 227 ? -26.234 3.902 9.117 1 98.31 227 GLU A CA 1
ATOM 1693 C C . GLU A 1 227 ? -26.156 2.58 9.875 1 98.31 227 GLU A C 1
ATOM 1695 O O . GLU A 1 227 ? -27.1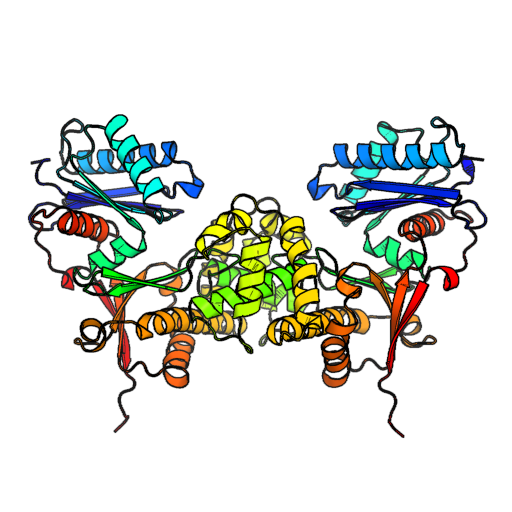09 1.795 9.852 1 98.31 227 GLU A O 1
ATOM 1700 N N . GLY A 1 228 ? -24.953 2.266 10.477 1 97.88 228 GLY A N 1
ATOM 1701 C CA . GLY A 1 228 ? -24.922 1.142 11.398 1 97.88 228 GLY A CA 1
ATOM 1702 C C . GLY A 1 228 ? -24.047 -0.003 10.922 1 97.88 228 GLY A C 1
ATOM 1703 O O . GLY A 1 228 ? -23.953 -1.034 11.586 1 97.88 228 GLY A O 1
ATOM 1704 N N . ASP A 1 229 ? -23.406 0.151 9.828 1 98.56 229 ASP A N 1
ATOM 1705 C CA . ASP A 1 229 ? -22.531 -0.922 9.352 1 98.56 229 ASP A CA 1
ATOM 1706 C C . ASP A 1 229 ? -21.328 -1.109 10.273 1 98.56 229 ASP A C 1
ATOM 1708 O O . ASP A 1 229 ? -20.531 -0.189 10.453 1 98.56 229 ASP A O 1
ATOM 1712 N N . LEU A 1 230 ? -21.141 -2.281 10.727 1 98.75 230 LEU A N 1
ATOM 1713 C CA . LEU A 1 230 ? -20.156 -2.535 11.781 1 98.75 230 LEU A CA 1
ATOM 1714 C C . LEU A 1 230 ? -18.75 -2.547 11.211 1 98.75 230 LEU A C 1
ATOM 1716 O O . LEU A 1 230 ? -17.797 -2.141 11.883 1 98.75 230 LEU A O 1
ATOM 1720 N N . LEU A 1 231 ? -18.609 -3.059 10.008 1 98.81 231 LEU A N 1
ATOM 1721 C CA . LEU A 1 231 ? -17.281 -3.074 9.422 1 98.81 231 LEU A CA 1
ATOM 1722 C C . LEU A 1 231 ? -16.797 -1.657 9.117 1 98.81 231 LEU A C 1
ATOM 1724 O O . LEU A 1 231 ? -15.641 -1.321 9.375 1 98.81 231 LEU A O 1
ATOM 1728 N N . ALA A 1 232 ? -17.688 -0.846 8.555 1 98.88 232 ALA A N 1
ATOM 1729 C CA . ALA A 1 232 ? -17.344 0.557 8.32 1 98.88 232 ALA A CA 1
ATOM 1730 C C . ALA A 1 232 ? -17 1.265 9.625 1 98.88 232 ALA A C 1
ATOM 1732 O O . ALA A 1 232 ? -16.031 2.029 9.68 1 98.88 232 ALA A O 1
ATOM 1733 N N . ARG A 1 233 ? -17.734 1.005 10.68 1 98.88 233 ARG A N 1
ATOM 1734 C CA . ARG A 1 233 ? -17.453 1.587 11.984 1 98.88 233 ARG A CA 1
ATOM 1735 C C . ARG A 1 233 ? -16.094 1.129 12.508 1 98.88 233 ARG A C 1
ATOM 1737 O O . ARG A 1 233 ? -15.367 1.909 13.117 1 98.88 233 ARG A O 1
ATOM 1744 N N . HIS A 1 234 ? -15.852 -0.133 12.289 1 98.88 234 HIS A N 1
ATOM 1745 C CA . HIS A 1 234 ? -14.555 -0.676 12.688 1 98.88 234 HIS A CA 1
ATOM 1746 C C . HIS A 1 234 ? -13.414 0.06 11.992 1 98.88 234 HIS A C 1
ATOM 1748 O O . HIS A 1 234 ? -12.422 0.407 12.633 1 98.88 234 HIS A O 1
ATOM 1754 N N . ILE A 1 235 ? -13.562 0.309 10.727 1 98.88 235 ILE A N 1
ATOM 1755 C CA . ILE A 1 235 ? -12.531 0.975 9.938 1 98.88 235 ILE A CA 1
ATOM 1756 C C . ILE A 1 235 ? -12.305 2.389 10.469 1 98.88 235 ILE A C 1
ATOM 1758 O O . ILE A 1 235 ? -11.164 2.816 10.648 1 98.88 235 ILE A O 1
ATOM 1762 N N . PHE A 1 236 ? -13.367 3.1 10.82 1 98.94 236 PHE A N 1
ATOM 1763 C CA . PHE A 1 236 ? -13.234 4.461 11.32 1 98.94 236 PHE A CA 1
ATOM 1764 C C . PHE A 1 236 ? -12.672 4.457 12.742 1 98.94 236 PHE A C 1
ATOM 1766 O O . PHE A 1 236 ? -11.93 5.367 13.117 1 98.94 236 PHE A O 1
ATOM 1773 N N . LYS A 1 237 ? -13.039 3.473 13.516 1 98.88 237 LYS A N 1
ATOM 1774 C CA . LYS A 1 237 ? -12.43 3.332 14.836 1 98.88 237 LYS A CA 1
ATOM 1775 C C . LYS A 1 237 ? -10.914 3.186 14.734 1 98.88 237 LYS A C 1
ATOM 1777 O O . LYS A 1 237 ? -10.18 3.818 15.492 1 98.88 237 LYS A O 1
ATOM 1782 N N . GLN A 1 238 ? -10.5 2.381 13.781 1 98.81 238 GLN A N 1
ATOM 1783 C CA . GLN A 1 238 ? -9.07 2.213 13.547 1 98.81 238 GLN A CA 1
ATOM 1784 C C . GLN A 1 238 ? -8.43 3.518 13.078 1 98.81 238 GLN A C 1
ATOM 1786 O O . GLN A 1 238 ? -7.32 3.855 13.5 1 98.81 238 GLN A O 1
ATOM 1791 N N . ALA A 1 239 ? -9.109 4.211 12.211 1 98.88 239 ALA A N 1
ATOM 1792 C CA . ALA A 1 239 ? -8.602 5.492 11.734 1 98.88 239 ALA A CA 1
ATOM 1793 C C . ALA A 1 239 ? -8.414 6.477 12.883 1 98.88 239 ALA A C 1
ATOM 1795 O O . ALA A 1 239 ? -7.418 7.199 12.945 1 98.88 239 ALA A O 1
ATOM 1796 N N . GLY A 1 240 ? -9.398 6.5 13.797 1 98.88 240 GLY A N 1
ATOM 1797 C CA . GLY A 1 240 ? -9.266 7.328 14.984 1 98.88 240 GLY A CA 1
ATOM 1798 C C . GLY A 1 240 ? -8.039 6.996 15.812 1 98.88 240 GLY A C 1
ATOM 1799 O O . GLY A 1 240 ? -7.312 7.895 16.234 1 98.88 240 GLY A O 1
ATOM 1800 N N . ALA A 1 241 ? -7.832 5.734 15.984 1 98.81 241 ALA A N 1
ATOM 1801 C CA . ALA A 1 241 ? -6.652 5.289 16.719 1 98.81 241 ALA A CA 1
ATOM 1802 C C . ALA A 1 241 ? -5.367 5.707 16 1 98.81 241 ALA A C 1
ATOM 1804 O O . ALA A 1 241 ? -4.398 6.117 16.641 1 98.81 241 ALA A O 1
ATOM 1805 N N . ASP A 1 242 ? -5.367 5.574 14.695 1 98.88 242 ASP A N 1
ATOM 1806 C CA . ASP A 1 242 ? -4.191 5.93 13.914 1 98.88 242 ASP A CA 1
ATOM 1807 C C . ASP A 1 242 ? -3.867 7.418 14.047 1 98.88 242 ASP A C 1
ATOM 1809 O O . ASP A 1 242 ? -2.699 7.793 14.172 1 98.88 242 ASP A O 1
ATOM 1813 N N . LEU A 1 243 ? -4.879 8.266 13.984 1 98.81 243 LEU A N 1
ATOM 1814 C CA . LEU A 1 243 ? -4.664 9.703 14.156 1 98.81 243 LEU A CA 1
ATOM 1815 C C . LEU A 1 243 ? -4.148 10.016 15.555 1 98.81 243 LEU A C 1
ATOM 1817 O O . LEU A 1 243 ? -3.238 10.828 15.711 1 98.81 243 LEU A O 1
ATOM 1821 N N . ALA A 1 244 ? -4.703 9.328 16.562 1 98.69 244 ALA A N 1
ATOM 1822 C CA . ALA A 1 244 ? -4.223 9.484 17.938 1 98.69 244 ALA A CA 1
ATOM 1823 C C . ALA A 1 244 ? -2.762 9.055 18.047 1 98.69 244 ALA A C 1
ATOM 1825 O O . ALA A 1 244 ? -1.976 9.695 18.75 1 98.69 244 ALA A O 1
ATOM 1826 N N . LYS A 1 245 ? -2.404 8.031 17.359 1 98.62 245 LYS A N 1
ATOM 1827 C CA . LYS A 1 245 ? -1.026 7.547 17.344 1 98.62 245 LYS A CA 1
ATOM 1828 C C . LYS A 1 245 ? -0.072 8.617 16.812 1 98.62 245 LYS A C 1
ATOM 1830 O O . LYS A 1 245 ? 0.987 8.852 17.406 1 98.62 245 LYS A O 1
ATOM 1835 N N . GLY A 1 246 ? -0.434 9.203 15.703 1 98.44 246 GLY A N 1
ATOM 1836 C CA . GLY A 1 246 ? 0.388 10.266 15.133 1 98.44 246 GLY A CA 1
ATOM 1837 C C . GLY A 1 246 ? 0.585 11.438 16.078 1 98.44 246 GLY A C 1
ATOM 1838 O O . GLY A 1 246 ? 1.706 11.922 16.25 1 98.44 246 GLY A O 1
ATOM 1839 N N . ILE A 1 247 ? -0.5 11.852 16.719 1 98.31 247 ILE A N 1
ATOM 1840 C CA . ILE A 1 247 ? -0.449 12.969 17.641 1 98.31 247 ILE A CA 1
ATOM 1841 C C . ILE A 1 247 ? 0.411 12.602 18.844 1 98.31 247 ILE A C 1
ATOM 1843 O O . ILE A 1 247 ? 1.263 13.383 19.281 1 98.31 247 ILE A O 1
ATOM 1847 N N . ALA A 1 248 ? 0.204 11.391 19.391 1 98.06 248 ALA A N 1
ATOM 1848 C CA . ALA A 1 248 ? 0.962 10.93 20.547 1 98.06 248 ALA A CA 1
ATOM 1849 C C . ALA A 1 248 ? 2.453 10.852 20.234 1 98.06 248 ALA A C 1
ATOM 1851 O O . ALA A 1 248 ? 3.291 11.156 21.094 1 98.06 248 ALA A O 1
ATOM 1852 N N . ALA A 1 249 ? 2.764 10.438 19.062 1 98.25 249 ALA A N 1
ATOM 1853 C CA . ALA A 1 249 ? 4.156 10.297 18.641 1 98.25 249 ALA A CA 1
ATOM 1854 C C . ALA A 1 249 ? 4.891 11.633 18.734 1 98.25 249 ALA A C 1
ATOM 1856 O O . ALA A 1 249 ? 5.996 11.703 19.281 1 98.25 249 ALA A O 1
ATOM 1857 N N . VAL A 1 250 ? 4.27 12.711 18.234 1 97.81 250 VAL A N 1
ATOM 1858 C CA . VAL A 1 250 ? 4.957 13.992 18.219 1 97.81 250 VAL A CA 1
ATOM 1859 C C . VAL A 1 250 ? 4.836 14.656 19.594 1 97.81 250 VAL A C 1
ATOM 1861 O O . VAL A 1 250 ? 5.723 15.414 20 1 97.81 250 VAL A O 1
ATOM 1864 N N . ALA A 1 251 ? 3.777 14.367 20.328 1 97.19 251 ALA A N 1
ATOM 1865 C CA . ALA A 1 251 ? 3.521 14.977 21.625 1 97.19 251 ALA A CA 1
ATOM 1866 C C . ALA A 1 251 ? 4.645 14.656 22.609 1 97.19 251 ALA A C 1
ATOM 1868 O O . ALA A 1 251 ? 4.914 15.438 23.531 1 97.19 251 ALA A O 1
ATOM 1869 N N . ARG A 1 252 ? 5.289 13.562 22.438 1 95.25 252 ARG A N 1
ATOM 1870 C CA . ARG A 1 252 ? 6.363 13.125 23.312 1 95.25 252 ARG A CA 1
ATOM 1871 C C . ARG A 1 252 ? 7.516 14.125 23.312 1 95.25 252 ARG A C 1
ATOM 1873 O O . ARG A 1 252 ? 8.258 14.234 24.297 1 95.25 252 ARG A O 1
ATOM 1880 N N . GLN A 1 253 ? 7.57 14.891 22.25 1 96.69 253 GLN A N 1
ATOM 1881 C CA . GLN A 1 253 ? 8.68 15.836 22.109 1 96.69 253 GLN A CA 1
ATOM 1882 C C . GLN A 1 253 ? 8.188 17.281 22.219 1 96.69 253 GLN A C 1
ATOM 1884 O O . GLN A 1 253 ? 8.922 18.203 21.875 1 96.69 253 GLN A O 1
ATOM 1889 N N . ALA A 1 254 ? 6.992 17.438 22.641 1 96.88 254 ALA A N 1
ATOM 1890 C CA . ALA A 1 254 ? 6.43 18.781 22.781 1 96.88 254 ALA A CA 1
ATOM 1891 C C . ALA A 1 254 ? 7.02 19.5 23.984 1 96.88 254 ALA A C 1
ATOM 1893 O O . ALA A 1 254 ? 7.211 18.891 25.047 1 96.88 254 ALA A O 1
ATOM 1894 N N . ALA A 1 255 ? 7.316 20.75 23.828 1 96.5 255 ALA A N 1
ATOM 1895 C CA . ALA A 1 255 ? 7.793 21.578 24.938 1 96.5 255 ALA A CA 1
ATOM 1896 C C . ALA A 1 255 ? 6.742 21.672 26.031 1 96.5 255 ALA A C 1
ATOM 1898 O O . ALA A 1 255 ? 5.539 21.641 25.75 1 96.5 255 ALA A O 1
ATOM 1899 N N . GLN A 1 256 ? 7.207 21.844 27.219 1 95 256 GLN A N 1
ATOM 1900 C CA . GLN A 1 256 ? 6.32 21.953 28.375 1 95 256 GLN A CA 1
ATOM 1901 C C . GLN A 1 256 ? 5.332 23.109 28.203 1 95 256 GLN A C 1
ATOM 1903 O O . GLN A 1 256 ? 4.184 23.016 28.641 1 95 256 GLN A O 1
ATOM 1908 N N . GLU A 1 257 ? 5.805 24.156 27.609 1 93.94 257 GLU A N 1
ATOM 1909 C CA . GLU A 1 257 ? 4.961 25.328 27.359 1 93.94 257 GLU A CA 1
ATOM 1910 C C . GLU A 1 257 ? 3.709 24.938 26.578 1 93.94 257 GLU A C 1
ATOM 1912 O O . GLU A 1 257 ? 2.641 25.516 26.781 1 93.94 257 GLU A O 1
ATOM 1917 N N . LEU A 1 258 ? 3.818 24 25.719 1 94.5 258 LEU A N 1
ATOM 1918 C CA . LEU A 1 258 ? 2.709 23.578 24.875 1 94.5 258 LEU A CA 1
ATOM 1919 C C . LEU A 1 258 ? 1.83 22.562 25.609 1 94.5 258 LEU A C 1
ATOM 1921 O O . LEU A 1 258 ? 0.608 22.562 25.453 1 94.5 258 LEU A O 1
ATOM 1925 N N . THR A 1 259 ? 2.414 21.719 26.484 1 93.88 259 THR A N 1
ATOM 1926 C CA . THR A 1 259 ? 1.667 20.641 27.094 1 93.88 259 THR A CA 1
ATOM 1927 C C . THR A 1 259 ? 0.974 21.109 28.375 1 93.88 259 THR A C 1
ATOM 1929 O O . THR A 1 259 ? 0.005 20.5 28.828 1 93.88 259 THR A O 1
ATOM 1932 N N . GLU A 1 260 ? 1.456 22.172 28.953 1 91.5 260 GLU A N 1
ATOM 1933 C CA . GLU A 1 260 ? 0.943 22.594 30.25 1 91.5 260 GLU A CA 1
ATOM 1934 C C . GLU A 1 260 ? 0.077 23.844 30.109 1 91.5 260 GLU A C 1
ATOM 1936 O O . GLU A 1 260 ? -0.323 24.453 31.109 1 91.5 260 GLU A O 1
ATOM 1941 N N . GLN A 1 261 ? -0.172 24.25 28.984 1 90.5 261 GLN A N 1
ATOM 1942 C CA . GLN A 1 261 ? -1.068 25.391 28.781 1 90.5 261 GLN A CA 1
ATOM 1943 C C . GLN A 1 261 ? -2.516 25 29.078 1 90.5 261 GLN A C 1
ATOM 1945 O O . GLN A 1 261 ? -2.818 23.828 29.297 1 90.5 261 GLN A O 1
ATOM 1950 N N . GLU A 1 262 ? -3.391 26.031 29.156 1 87.38 262 GLU A N 1
ATOM 1951 C CA . GLU A 1 262 ? -4.812 25.781 29.375 1 87.38 262 GLU A CA 1
ATOM 1952 C C . GLU A 1 262 ? -5.375 24.875 28.281 1 87.38 262 GLU A C 1
ATOM 1954 O O . GLU A 1 262 ? -5.188 25.125 27.094 1 87.38 262 GLU A O 1
ATOM 1959 N N . GLY A 1 263 ? -5.941 23.766 28.672 1 89.31 263 GLY A N 1
ATOM 1960 C CA . GLY A 1 263 ? -6.488 22.812 27.734 1 89.31 263 GLY A CA 1
ATOM 1961 C C . GLY A 1 263 ? -5.48 21.766 27.281 1 89.31 263 GLY A C 1
ATOM 1962 O O . GLY A 1 263 ? -5.824 20.844 26.562 1 89.31 263 GLY A O 1
ATOM 1963 N N . GLY A 1 264 ? -4.199 21.969 27.781 1 93.12 264 GLY A N 1
ATOM 1964 C CA . GLY A 1 264 ? -3.145 21.031 27.406 1 93.12 264 GLY A CA 1
ATOM 1965 C C . GLY A 1 264 ? -2.633 21.234 26 1 93.12 264 GLY A C 1
ATOM 1966 O O . GLY A 1 264 ? -2.594 22.359 25.5 1 93.12 264 GLY A O 1
ATOM 1967 N N . LEU A 1 265 ? -2.197 20.188 25.422 1 95.06 265 LEU A N 1
ATOM 1968 C CA . LEU A 1 265 ? -1.671 20.266 24.062 1 95.06 265 LEU A CA 1
ATOM 1969 C C . LEU A 1 265 ? -2.779 20.594 23.078 1 95.06 265 LEU A C 1
ATOM 1971 O O . LEU A 1 265 ? -3.785 19.891 23 1 95.06 265 LEU A O 1
ATOM 1975 N N . GLN A 1 266 ? -2.621 21.625 22.359 1 94.38 266 GLN A N 1
ATOM 1976 C CA . GLN A 1 266 ? -3.6 22.047 21.359 1 94.38 266 GLN A CA 1
ATOM 1977 C C . GLN A 1 266 ? -3.246 21.484 19.984 1 94.38 266 GLN A C 1
ATOM 1979 O O . GLN A 1 266 ? -2.107 21.625 19.531 1 94.38 266 GLN A O 1
ATOM 1984 N N . VAL A 1 267 ? -4.195 20.781 19.375 1 96.75 267 VAL A N 1
ATOM 1985 C CA . VAL A 1 267 ? -4 20.172 18.078 1 96.75 267 VAL A CA 1
ATOM 1986 C C . VAL A 1 267 ? -5.004 20.75 17.078 1 96.75 267 VAL A C 1
ATOM 1988 O O . VAL A 1 267 ? -6.215 20.562 17.234 1 96.75 267 VAL A O 1
ATOM 1991 N N . ILE A 1 268 ? -4.496 21.469 16.125 1 94.62 268 ILE A N 1
ATOM 1992 C CA . ILE A 1 268 ? -5.375 21.906 15.039 1 94.62 268 ILE A CA 1
ATOM 1993 C C . ILE A 1 268 ? -5.625 20.75 14.078 1 94.62 268 ILE A C 1
ATOM 1995 O O . ILE A 1 268 ? -4.68 20.141 13.57 1 94.62 268 ILE A O 1
ATOM 1999 N N . CYS A 1 269 ? -6.883 20.438 13.906 1 95.56 269 CYS A N 1
ATOM 2000 C CA . CYS A 1 269 ? -7.301 19.328 13.062 1 95.56 269 CYS A CA 1
ATOM 2001 C C . CYS A 1 269 ? -7.781 19.828 11.703 1 95.56 269 CYS A C 1
ATOM 2003 O O . CYS A 1 269 ? -8.789 20.531 11.617 1 95.56 269 CYS A O 1
ATOM 2005 N N . VAL A 1 270 ? -7.008 19.469 10.688 1 90 270 VAL A N 1
ATOM 2006 C CA . VAL A 1 270 ? -7.297 19.938 9.336 1 90 270 VAL A CA 1
ATOM 2007 C C . VAL A 1 270 ? -7.605 18.75 8.422 1 90 270 VAL A C 1
ATOM 2009 O O . VAL A 1 270 ? -6.945 17.719 8.508 1 90 270 VAL A O 1
ATOM 2012 N N . GLY A 1 271 ? -8.625 18.922 7.555 1 90.31 271 GLY A N 1
ATOM 2013 C CA . GLY A 1 271 ? -8.961 17.875 6.598 1 90.31 271 GLY A CA 1
ATOM 2014 C C . GLY A 1 271 ? -10.352 17.297 6.809 1 90.31 271 GLY A C 1
ATOM 2015 O O . GLY A 1 271 ? -10.836 17.234 7.938 1 90.31 271 GLY A O 1
ATOM 2016 N N . SER A 1 272 ? -10.859 16.734 5.82 1 92.06 272 SER A N 1
ATOM 2017 C CA . SER A 1 272 ? -12.266 16.359 5.789 1 92.06 272 SER A CA 1
ATOM 2018 C C . SER A 1 272 ? -12.523 15.109 6.625 1 92.06 272 SER A C 1
ATOM 2020 O O . SER A 1 272 ? -13.664 14.836 7.012 1 92.06 272 SER A O 1
ATOM 2022 N N . VAL A 1 273 ? -11.531 14.312 6.887 1 97.44 273 VAL A N 1
ATOM 2023 C CA . VAL A 1 273 ? -11.742 13.102 7.68 1 97.44 273 VAL A CA 1
ATOM 2024 C C . VAL A 1 273 ? -12.219 13.477 9.078 1 97.44 273 VAL A C 1
ATOM 2026 O O . VAL A 1 273 ? -13.023 12.766 9.68 1 97.44 273 VAL A O 1
ATOM 2029 N N . TRP A 1 274 ? -11.789 14.625 9.562 1 97.06 274 TRP A N 1
ATOM 2030 C CA . TRP A 1 274 ? -12.141 15.078 10.906 1 97.06 274 TRP A CA 1
ATOM 2031 C C . TRP A 1 274 ? -13.625 15.43 10.992 1 97.06 274 TRP A C 1
ATOM 2033 O O . TRP A 1 274 ? -14.172 15.562 12.086 1 97.06 274 TRP A O 1
ATOM 2043 N N . LEU A 1 275 ? -14.258 15.633 9.844 1 95.62 275 LEU A N 1
ATOM 2044 C CA . LEU A 1 275 ? -15.703 15.844 9.844 1 95.62 275 LEU A CA 1
ATOM 2045 C C . LEU A 1 275 ? -16.438 14.602 10.344 1 95.62 275 LEU A C 1
ATOM 2047 O O . LEU A 1 275 ? -17.625 14.664 10.68 1 95.62 275 LEU A O 1
ATOM 2051 N N . SER A 1 276 ? -15.742 13.484 10.406 1 98.38 276 SER A N 1
ATOM 2052 C CA . SER A 1 276 ? -16.297 12.234 10.906 1 98.38 276 SER A CA 1
ATOM 2053 C C . SER A 1 276 ? -15.828 11.938 12.328 1 98.38 276 SER A C 1
ATOM 2055 O O . SER A 1 276 ? -15.586 10.781 12.68 1 98.38 276 SER A O 1
ATOM 2057 N N . TRP A 1 277 ? -15.727 12.977 13.078 1 98.31 277 TRP A N 1
ATOM 2058 C CA . TRP A 1 277 ? -15.258 12.828 14.453 1 98.31 277 TRP A CA 1
ATOM 2059 C C . TRP A 1 277 ? -16.141 11.852 15.227 1 98.31 277 TRP A C 1
ATOM 2061 O O . TRP A 1 277 ? -15.648 11.055 16.031 1 98.31 277 TRP A O 1
ATOM 2071 N N . ASP A 1 278 ? -17.375 11.898 14.945 1 98.5 278 ASP A N 1
ATOM 2072 C CA . ASP A 1 278 ? -18.312 11.016 15.625 1 98.5 278 ASP A CA 1
ATOM 2073 C C . ASP A 1 278 ? -17.938 9.547 15.438 1 98.5 278 ASP A C 1
ATOM 2075 O O . ASP A 1 278 ? -18.172 8.719 16.328 1 98.5 278 ASP A O 1
ATOM 2079 N N . LEU A 1 279 ? -17.312 9.195 14.367 1 98.81 279 LEU A N 1
ATOM 2080 C CA . LEU A 1 279 ? -16.922 7.828 14.055 1 98.81 279 LEU A CA 1
ATOM 2081 C C . LEU A 1 279 ? -15.5 7.547 14.516 1 98.81 279 LEU A C 1
ATOM 2083 O O . LEU A 1 279 ? -15.125 6.391 14.734 1 98.81 279 LEU A O 1
ATOM 2087 N N . LEU A 1 280 ? -14.672 8.609 14.648 1 98.88 280 LEU A N 1
ATOM 2088 C CA . LEU A 1 280 ? -13.25 8.5 14.961 1 98.88 280 LEU A CA 1
ATOM 2089 C C . LEU A 1 280 ? -13.031 8.453 16.469 1 98.88 280 LEU A C 1
ATOM 2091 O O . LEU A 1 280 ? -12.078 7.82 16.938 1 98.88 280 LEU A O 1
ATOM 2095 N N . GLN A 1 281 ? -13.891 9.125 17.172 1 98.5 281 GLN A N 1
ATOM 2096 C CA . GLN A 1 281 ? -13.688 9.5 18.578 1 98.5 281 GLN A CA 1
ATOM 2097 C C . GLN A 1 281 ? -13.414 8.281 19.438 1 98.5 281 GLN A C 1
ATOM 2099 O O . GLN A 1 281 ? -12.531 8.312 20.312 1 98.5 281 GLN A O 1
ATOM 2104 N N . GLY A 1 282 ? -14.172 7.23 19.203 1 98.25 282 GLY A N 1
ATOM 2105 C CA . GLY A 1 282 ? -14 6.039 20.031 1 98.25 282 GLY A CA 1
ATOM 2106 C C . GLY A 1 282 ? -12.594 5.477 19.984 1 98.25 282 GLY A C 1
ATOM 2107 O O . GLY A 1 282 ? -11.969 5.262 21.031 1 98.25 282 GLY A O 1
ATOM 2108 N N . GLY A 1 283 ? -12.117 5.207 18.797 1 98.69 283 GLY A N 1
ATOM 2109 C CA . GLY A 1 283 ? -10.766 4.688 18.625 1 98.69 283 GLY A CA 1
ATOM 2110 C C . GLY A 1 283 ? -9.695 5.668 19.078 1 98.69 283 GLY A C 1
ATOM 2111 O O . GLY A 1 283 ? -8.695 5.273 19.672 1 98.69 283 GLY A O 1
ATOM 2112 N N . PHE A 1 284 ? -9.977 6.93 18.812 1 98.69 284 PHE A N 1
ATOM 2113 C CA . PHE A 1 284 ? -9.055 8.008 19.188 1 98.69 284 PHE A CA 1
ATOM 2114 C C . PHE A 1 284 ? -8.859 8.062 20.688 1 98.69 284 PHE A C 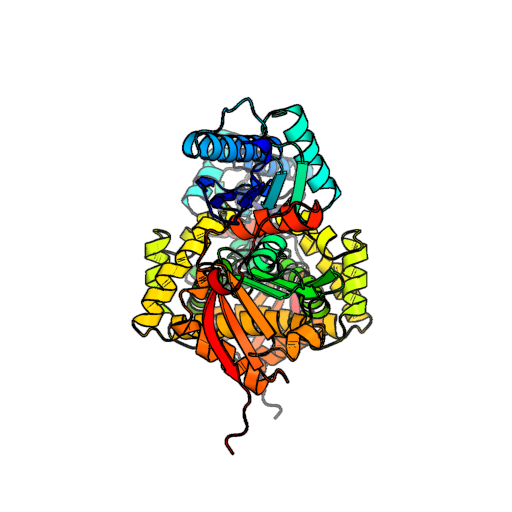1
ATOM 2116 O O . PHE A 1 284 ? -7.727 7.984 21.172 1 98.69 284 PHE A O 1
ATOM 2123 N N . ASN A 1 285 ? -9.914 8.102 21.438 1 97.88 285 ASN A N 1
ATOM 2124 C CA . ASN A 1 285 ? -9.867 8.219 22.891 1 97.88 285 ASN A CA 1
ATOM 2125 C C . ASN A 1 285 ? -9.328 6.945 23.531 1 97.88 285 ASN A C 1
ATOM 2127 O O . ASN A 1 285 ? -8.57 7.012 24.5 1 97.88 285 ASN A O 1
ATOM 2131 N N . ALA A 1 286 ? -9.727 5.828 23.016 1 98.12 286 ALA A N 1
ATOM 2132 C CA . ALA A 1 286 ? -9.266 4.559 23.562 1 98.12 286 ALA A CA 1
ATOM 2133 C C . ALA A 1 286 ? -7.75 4.434 23.484 1 98.12 286 ALA A C 1
ATOM 2135 O O . ALA A 1 286 ? -7.098 4.008 24.438 1 98.12 286 ALA A O 1
ATOM 2136 N N . TYR A 1 287 ? -7.27 4.828 22.344 1 98.06 287 TYR A N 1
ATOM 2137 C CA . TYR A 1 287 ? -5.824 4.734 22.188 1 98.06 287 TYR A CA 1
ATOM 2138 C C . TYR A 1 287 ? -5.109 5.645 23.188 1 98.06 287 TYR A C 1
ATOM 2140 O O . TYR A 1 287 ? -4.16 5.223 23.859 1 98.06 287 TYR A O 1
ATOM 2148 N N . LEU A 1 288 ? -5.527 6.914 23.266 1 97.38 288 LEU A N 1
ATOM 2149 C CA . LEU A 1 288 ? -4.879 7.863 24.156 1 97.38 288 LEU A CA 1
ATOM 2150 C C . LEU A 1 288 ? -4.945 7.371 25.609 1 97.38 288 LEU A C 1
ATOM 2152 O O . LEU A 1 288 ? -3.963 7.469 26.344 1 97.38 288 LEU A O 1
ATOM 2156 N N . GLN A 1 289 ? -6.062 6.848 25.969 1 96.75 289 GLN A N 1
ATOM 2157 C CA . GLN A 1 289 ? -6.285 6.398 27.344 1 96.75 289 GLN A CA 1
ATOM 2158 C C . GLN A 1 289 ? -5.434 5.176 27.672 1 96.75 289 GLN A C 1
ATOM 2160 O O . GLN A 1 289 ? -4.84 5.09 28.734 1 96.75 289 GLN A O 1
ATOM 2165 N N . GLU A 1 290 ? -5.32 4.27 26.766 1 96.75 290 GLU A N 1
ATOM 2166 C CA . GLU A 1 290 ? -4.758 2.953 27.047 1 96.75 290 GLU A CA 1
ATOM 2167 C C . GLU A 1 290 ? -3.271 2.902 26.703 1 96.75 290 GLU A C 1
ATOM 2169 O O . GLU A 1 290 ? -2.52 2.133 27.312 1 96.75 290 GLU A O 1
ATOM 2174 N N . ARG A 1 291 ? -2.869 3.787 25.812 1 95.5 291 ARG A N 1
ATOM 2175 C CA . ARG A 1 291 ? -1.553 3.514 25.25 1 95.5 291 ARG A CA 1
ATOM 2176 C C . ARG A 1 291 ? -0.633 4.723 25.391 1 95.5 291 ARG A C 1
ATOM 2178 O O . ARG A 1 291 ? 0.496 4.711 24.891 1 95.5 291 ARG A O 1
ATOM 2185 N N . THR A 1 292 ? -1.103 5.781 26 1 95.44 292 THR A N 1
ATOM 2186 C CA . THR A 1 292 ? -0.26 6.965 26.141 1 95.44 292 THR A CA 1
ATOM 2187 C C . THR A 1 292 ? -0.35 7.527 27.562 1 95.44 292 THR A C 1
ATOM 2189 O O . THR A 1 292 ? -1.18 7.09 28.359 1 95.44 292 THR A O 1
ATOM 2192 N N . ASP A 1 293 ? 0.549 8.469 27.859 1 92.88 293 ASP A N 1
ATOM 2193 C CA . ASP A 1 293 ? 0.531 9.156 29.141 1 92.88 293 ASP A CA 1
ATOM 2194 C C . ASP A 1 293 ? 0.079 10.602 29 1 92.88 293 ASP A C 1
ATOM 2196 O O . ASP A 1 293 ? 0.288 11.422 29.891 1 92.88 293 ASP A O 1
ATOM 2200 N N . LEU A 1 294 ? -0.517 10.898 27.828 1 93.62 294 LEU A N 1
ATOM 2201 C CA . LEU A 1 294 ? -0.985 12.266 27.594 1 93.62 294 LEU A CA 1
ATOM 2202 C C . LEU A 1 294 ? -2.109 12.625 28.562 1 93.62 294 LEU A C 1
ATOM 2204 O O . LEU A 1 294 ? -3.084 11.883 28.688 1 93.62 294 LEU A O 1
ATOM 2208 N N . GLN A 1 295 ? -1.966 13.742 29.25 1 92.31 295 GLN A N 1
ATOM 2209 C CA . GLN A 1 295 ? -2.922 14.117 30.281 1 92.31 295 GLN A CA 1
ATOM 2210 C C . GLN A 1 295 ? -4.094 14.898 29.688 1 92.31 295 GLN A C 1
ATOM 2212 O O . GLN A 1 295 ? -5.246 14.688 30.078 1 92.31 295 GLN A O 1
ATOM 2217 N N . ARG A 1 296 ? -3.832 15.867 28.906 1 94.62 296 ARG A N 1
ATOM 2218 C CA . ARG A 1 296 ? -4.859 16.734 28.344 1 94.62 296 ARG A CA 1
ATOM 2219 C C . ARG A 1 296 ? -4.527 17.125 26.906 1 94.62 296 ARG A C 1
ATOM 2221 O O . ARG A 1 296 ? -3.365 17.375 26.578 1 94.62 296 ARG A O 1
ATOM 2228 N N . LEU A 1 297 ? -5.484 17.031 26.094 1 95.62 297 LEU A N 1
ATOM 2229 C CA . LEU A 1 297 ? -5.391 17.359 24.672 1 95.62 297 LEU A CA 1
ATOM 2230 C C . LEU A 1 297 ? -6.664 18.062 24.203 1 95.62 297 LEU A C 1
ATOM 2232 O O . LEU A 1 297 ? -7.77 17.672 24.578 1 95.62 297 LEU A O 1
ATOM 2236 N N . THR A 1 298 ? -6.516 19.188 23.5 1 96.38 298 THR A N 1
ATOM 2237 C CA . THR A 1 298 ? -7.652 19.891 22.906 1 96.38 298 THR A CA 1
ATOM 2238 C C . THR A 1 298 ? -7.578 19.859 21.391 1 96.38 298 THR A C 1
ATOM 2240 O O . THR A 1 298 ? -6.535 20.156 20.812 1 96.38 298 THR A O 1
ATOM 2243 N N . LEU A 1 299 ? -8.641 19.406 20.781 1 97.88 299 LEU A N 1
ATOM 2244 C CA . LEU A 1 299 ? -8.734 19.375 19.328 1 97.88 299 LEU A CA 1
ATOM 2245 C C . LEU A 1 299 ? -9.453 20.609 18.797 1 97.88 299 LEU A C 1
ATOM 2247 O O . LEU A 1 299 ? -10.555 20.938 19.25 1 97.88 299 LEU A O 1
ATOM 2251 N N . LEU A 1 300 ? -8.734 21.25 17.859 1 95.81 300 LEU A N 1
ATOM 2252 C CA . LEU A 1 300 ? -9.219 22.531 17.328 1 95.81 300 LEU A CA 1
ATOM 2253 C C . LEU A 1 300 ? -9.602 22.391 15.852 1 95.81 300 LEU A C 1
ATOM 2255 O O . LEU A 1 300 ? -8.992 21.594 15.125 1 95.81 300 LEU A O 1
ATOM 2259 N N . ARG A 1 301 ? -10.586 23.094 15.469 1 94.19 301 ARG A N 1
ATOM 2260 C CA . ARG A 1 301 ? -10.93 23.266 14.062 1 94.19 301 ARG A CA 1
ATOM 2261 C C . ARG A 1 301 ? -10.906 24.75 13.672 1 94.19 301 ARG A C 1
ATOM 2263 O O . ARG A 1 301 ? -11.336 25.609 14.445 1 94.19 301 ARG A O 1
ATOM 2270 N N . LEU A 1 302 ? -10.414 24.969 12.477 1 88.94 302 LEU A N 1
ATOM 2271 C CA . LEU A 1 302 ? -10.297 26.344 12.023 1 88.94 302 LEU A CA 1
ATOM 2272 C C . LEU A 1 302 ? -11.672 26.953 11.766 1 88.94 302 LEU A C 1
ATOM 2274 O O . LEU A 1 302 ? -12.562 26.281 11.242 1 88.94 302 LEU A O 1
ATOM 2278 N N . SER A 1 303 ? -11.812 28.062 12.25 1 88.5 303 SER A N 1
ATOM 2279 C CA . SER A 1 303 ? -13.039 28.812 12.008 1 88.5 303 SER A CA 1
ATOM 2280 C C . SER A 1 303 ? -12.789 30.016 11.094 1 88.5 303 SER A C 1
ATOM 2282 O O . SER A 1 303 ? -13.609 30.938 11.023 1 88.5 303 SER A O 1
ATOM 2284 N N . THR A 1 304 ? -11.633 30.031 10.5 1 86.25 304 THR A N 1
ATOM 2285 C CA . THR A 1 304 ? -11.258 31.094 9.586 1 86.25 304 THR A CA 1
ATOM 2286 C C . THR A 1 304 ? -10.812 30.531 8.242 1 86.25 304 THR A C 1
ATOM 2288 O O . THR A 1 304 ? -10.812 29.312 8.055 1 86.25 304 THR A O 1
ATOM 2291 N N . GLU A 1 305 ? -10.516 31.422 7.398 1 81.5 305 GLU A N 1
ATOM 2292 C CA . GLU A 1 305 ? -10.062 31 6.074 1 81.5 305 GLU A CA 1
ATOM 2293 C C . GLU A 1 305 ? -8.68 30.359 6.145 1 81.5 305 GLU A C 1
ATOM 2295 O O . GLU A 1 305 ? -7.82 30.797 6.91 1 81.5 305 GLU A O 1
ATOM 2300 N N . MET A 1 306 ? -8.414 29.297 5.418 1 79.81 306 MET A N 1
ATOM 2301 C CA . MET A 1 306 ? -7.211 28.469 5.465 1 79.81 306 MET A CA 1
ATOM 2302 C C . MET A 1 306 ? -5.969 29.281 5.145 1 79.81 306 MET A C 1
ATOM 2304 O O . MET A 1 306 ? -4.875 28.969 5.629 1 79.81 306 MET A O 1
ATOM 2308 N N . GLY A 1 307 ? -6.121 30.391 4.418 1 91.5 307 GLY A N 1
ATOM 2309 C CA . GLY A 1 307 ? -4.984 31.188 4.008 1 91.5 307 GLY A CA 1
ATOM 2310 C C . GLY A 1 307 ? -4.496 32.125 5.098 1 91.5 307 GLY A C 1
ATOM 2311 O O . GLY A 1 307 ? -3.393 32.656 5.012 1 91.5 307 GLY A O 1
ATOM 2312 N N . VAL A 1 308 ? -5.25 32.219 6.191 1 93.81 308 VAL A N 1
ATOM 2313 C CA . VAL A 1 308 ? -4.914 33.156 7.258 1 93.81 308 VAL A CA 1
ATOM 2314 C C . VAL A 1 308 ? -3.6 32.75 7.918 1 93.81 308 VAL A C 1
ATOM 2316 O O . VAL A 1 308 ? -2.721 33.594 8.141 1 93.81 308 VAL A O 1
ATOM 2319 N N . GLY A 1 309 ? -3.445 31.484 8.164 1 93 309 GLY A N 1
ATOM 2320 C CA . GLY A 1 309 ? -2.215 30.984 8.758 1 93 309 GLY A CA 1
ATOM 2321 C C . GLY A 1 309 ? -0.988 31.266 7.914 1 93 309 GLY A C 1
ATOM 2322 O O . GLY A 1 309 ? 0.055 31.672 8.438 1 93 309 GLY A O 1
ATOM 2323 N N . ALA A 1 310 ? -1.132 31.078 6.684 1 94.31 310 ALA A N 1
ATOM 2324 C CA . ALA A 1 310 ? -0.028 31.359 5.77 1 94.31 310 ALA A CA 1
ATOM 2325 C C . ALA A 1 310 ? 0.348 32.844 5.801 1 94.31 310 ALA A C 1
ATOM 2327 O O . ALA A 1 310 ? 1.53 33.188 5.762 1 94.31 310 ALA A O 1
ATOM 2328 N N . ALA A 1 311 ? -0.624 33.688 5.863 1 96.12 311 ALA A N 1
ATOM 2329 C CA . ALA A 1 311 ? -0.375 35.125 5.953 1 96.12 311 ALA A CA 1
ATOM 2330 C C . ALA A 1 311 ? 0.309 35.469 7.266 1 96.12 311 ALA A C 1
ATOM 2332 O O . ALA A 1 311 ? 1.26 36.281 7.285 1 96.12 311 ALA A O 1
ATOM 2333 N N . LEU A 1 312 ? -0.184 34.906 8.289 1 95.25 312 LEU A N 1
ATOM 2334 C CA . LEU A 1 312 ? 0.396 35.188 9.602 1 95.25 312 LEU A CA 1
ATOM 2335 C C . LEU A 1 312 ? 1.817 34.656 9.695 1 95.25 312 LEU A C 1
ATOM 2337 O O . LEU A 1 312 ? 2.688 35.25 10.305 1 95.25 312 LEU A O 1
ATOM 2341 N N . MET A 1 313 ? 2.055 33.5 9.117 1 92.81 313 MET A N 1
ATOM 2342 C CA . MET A 1 313 ? 3.406 32.969 9.031 1 92.81 313 MET A CA 1
ATOM 2343 C C . MET A 1 313 ? 4.348 33.938 8.344 1 92.81 313 MET A C 1
ATOM 2345 O O . MET A 1 313 ? 5.457 34.188 8.812 1 92.81 313 MET A O 1
ATOM 2349 N N . ALA A 1 314 ? 3.887 34.469 7.25 1 94.75 314 ALA A N 1
ATOM 2350 C CA . ALA A 1 314 ? 4.688 35.469 6.531 1 94.75 314 ALA A CA 1
ATOM 2351 C C . ALA A 1 314 ? 4.93 36.688 7.391 1 94.75 314 ALA A C 1
ATOM 2353 O O . ALA A 1 314 ? 6.039 37.219 7.414 1 94.75 314 ALA A O 1
ATOM 2354 N N . SER A 1 315 ? 3.904 37.125 8.023 1 95.56 315 SER A N 1
ATOM 2355 C CA . SER A 1 315 ? 4.016 38.281 8.914 1 95.56 315 SER A CA 1
ATOM 2356 C C . SER A 1 315 ? 5.098 38.062 9.969 1 95.56 315 SER A C 1
ATOM 2358 O O . SER A 1 315 ? 5.938 38.938 10.195 1 95.56 315 SER A O 1
ATOM 2360 N N . ASP A 1 316 ? 5.113 36.969 10.586 1 92.94 316 ASP A N 1
ATOM 2361 C CA . ASP A 1 316 ? 6.07 36.656 11.641 1 92.94 316 ASP A CA 1
ATOM 2362 C C . ASP A 1 316 ? 7.488 36.531 11.078 1 92.94 316 ASP A C 1
ATOM 2364 O O . ASP A 1 316 ? 8.43 37.094 11.633 1 92.94 316 ASP A O 1
ATOM 2368 N N . ARG A 1 317 ? 7.609 35.781 10.031 1 92 317 ARG A N 1
ATOM 2369 C CA . ARG A 1 317 ? 8.93 35.469 9.484 1 92 317 ARG A CA 1
ATOM 2370 C C . ARG A 1 317 ? 9.562 36.719 8.883 1 92 317 ARG A C 1
ATOM 2372 O O . ARG A 1 317 ? 10.789 36.875 8.891 1 92 317 ARG A O 1
ATOM 2379 N N . LEU A 1 318 ? 8.719 37.625 8.414 1 94.38 318 LEU A N 1
ATOM 2380 C CA . LEU A 1 318 ? 9.211 38.812 7.734 1 94.38 318 LEU A CA 1
ATOM 2381 C C . LEU A 1 318 ? 9.07 40.031 8.625 1 94.38 318 LEU A C 1
ATOM 2383 O O . LEU A 1 318 ? 9.328 41.156 8.188 1 94.38 318 LEU A O 1
ATOM 2387 N N . HIS A 1 319 ? 8.633 39.875 9.797 1 93.81 319 HIS A N 1
ATOM 2388 C CA . HIS A 1 319 ? 8.516 40.938 10.805 1 93.81 319 HIS A CA 1
ATOM 2389 C C . HIS A 1 319 ? 7.613 42.062 10.328 1 93.81 319 HIS A C 1
ATOM 2391 O O . HIS A 1 319 ? 7.996 43.25 10.391 1 93.81 319 HIS A O 1
ATOM 2397 N N . LEU A 1 320 ? 6.434 41.656 9.852 1 94.06 320 LEU A N 1
ATOM 2398 C CA . LEU A 1 320 ? 5.418 42.594 9.43 1 94.06 320 LEU A CA 1
ATOM 2399 C C . LEU A 1 320 ? 4.316 42.719 10.484 1 94.06 320 LEU A C 1
ATOM 2401 O O . LEU A 1 320 ? 3.92 41.719 11.086 1 94.06 320 LEU A O 1
ATOM 2405 N N . PRO A 1 321 ? 3.902 43.875 10.68 1 90.62 321 PRO A N 1
ATOM 2406 C CA . PRO A 1 321 ? 2.932 44.094 11.758 1 90.62 321 PRO A CA 1
ATOM 2407 C C . PRO A 1 321 ? 1.503 43.781 11.336 1 90.62 321 PRO A C 1
ATOM 2409 O O . PRO A 1 321 ? 0.878 44.531 10.586 1 90.62 321 PRO A O 1
ATOM 2412 N N . VAL A 1 322 ? 0.992 42.688 11.641 1 94.06 322 VAL A N 1
ATOM 2413 C CA . VAL A 1 322 ? -0.403 42.281 11.453 1 94.06 322 VAL A CA 1
ATOM 2414 C C . VAL A 1 322 ? -1.03 41.938 12.805 1 94.06 322 VAL A C 1
ATOM 2416 O O . VAL A 1 322 ? -0.515 41.094 13.539 1 94.06 322 VAL A O 1
ATOM 2419 N N . GLU A 1 323 ? -2.059 42.688 13.133 1 92.94 323 GLU A N 1
ATOM 2420 C CA . GLU A 1 323 ? -2.756 42.375 14.375 1 92.94 323 GLU A CA 1
ATOM 2421 C C . GLU A 1 323 ? -3.393 41 14.32 1 92.94 323 GLU A C 1
ATOM 2423 O O . GLU A 1 323 ? -3.822 40.531 13.258 1 92.94 323 GLU A O 1
ATOM 2428 N N . ARG A 1 324 ? -3.285 40.312 15.445 1 90.56 324 ARG A N 1
ATOM 2429 C CA . ARG A 1 324 ? -3.887 39 15.414 1 90.56 324 ARG A CA 1
ATOM 2430 C C . ARG A 1 324 ? -4.562 38.656 16.75 1 90.56 324 ARG A C 1
ATOM 2432 O O . ARG A 1 324 ? -4.102 39.094 17.797 1 90.56 324 ARG A O 1
ATOM 2439 N N . ASP A 1 325 ? -5.719 38.094 16.625 1 90.25 325 ASP A N 1
ATOM 2440 C CA . ASP A 1 325 ? -6.48 37.438 17.688 1 90.25 325 ASP A CA 1
ATOM 2441 C C . ASP A 1 325 ? -6.742 35.969 17.359 1 90.25 325 ASP A C 1
ATOM 2443 O O . ASP A 1 325 ? -7.746 35.625 16.734 1 90.25 325 ASP A O 1
ATOM 2447 N N . TYR A 1 326 ? -5.875 35.156 17.891 1 91.69 326 TYR A N 1
ATOM 2448 C CA . TYR A 1 326 ? -5.887 33.719 17.531 1 91.69 326 TYR A CA 1
ATOM 2449 C C . TYR A 1 326 ? -7.191 33.062 17.953 1 91.69 326 TYR A C 1
ATOM 2451 O O . TYR A 1 326 ? -7.656 32.125 17.312 1 91.69 326 TYR A O 1
ATOM 2459 N N . ALA A 1 327 ? -7.734 33.531 19 1 89.06 327 ALA A N 1
ATOM 2460 C CA . ALA A 1 327 ? -8.938 32.906 19.547 1 89.06 327 ALA A CA 1
ATOM 2461 C C . ALA A 1 327 ? -10.078 32.938 18.531 1 89.06 327 ALA A C 1
ATOM 2463 O O . ALA A 1 327 ? -10.992 32.094 18.594 1 89.06 327 ALA A O 1
ATOM 2464 N N . LYS A 1 328 ? -9.977 33.812 17.625 1 90.62 328 LYS A N 1
ATOM 2465 C CA . LYS A 1 328 ? -11.031 33.969 16.625 1 90.62 328 LYS A CA 1
ATOM 2466 C C . LYS A 1 328 ? -10.836 33 15.461 1 90.62 328 LYS A C 1
ATOM 2468 O O . LYS A 1 328 ? -11.742 32.812 14.641 1 90.62 328 LYS A O 1
ATOM 2473 N N . ASN A 1 329 ? -9.734 32.375 15.469 1 93.12 329 ASN A N 1
ATOM 2474 C CA . ASN A 1 329 ? -9.375 31.594 14.281 1 93.12 329 ASN A CA 1
ATOM 2475 C C . ASN A 1 329 ? -9.766 30.125 14.422 1 93.12 329 ASN A C 1
ATOM 2477 O O . ASN A 1 329 ? -9.625 29.359 13.477 1 93.12 329 ASN A O 1
ATOM 2481 N N . TYR A 1 330 ? -10.227 29.719 15.586 1 92.69 330 TYR A N 1
ATOM 2482 C CA . TYR A 1 330 ? -10.508 28.312 15.773 1 92.69 330 TYR A CA 1
ATOM 2483 C C . TYR A 1 330 ? -11.633 28.094 16.781 1 92.69 330 TYR A C 1
ATOM 2485 O O . TYR A 1 330 ? -12.023 29.031 17.484 1 92.69 330 TYR A O 1
ATOM 2493 N N . LYS A 1 331 ? -12.188 26.953 16.734 1 94.75 331 LYS A N 1
ATOM 2494 C CA . LYS A 1 331 ? -13.117 26.453 17.734 1 94.75 331 LYS A CA 1
ATOM 2495 C C . LYS A 1 331 ? -12.664 25.109 18.297 1 94.75 331 LYS A C 1
ATOM 2497 O O . LYS A 1 331 ? -12.078 24.297 17.578 1 94.75 331 LYS A O 1
ATOM 2502 N N . VAL A 1 332 ? -12.859 24.953 19.625 1 95.12 332 VAL A N 1
ATOM 2503 C CA . VAL A 1 332 ? -12.617 23.656 20.234 1 95.12 332 VAL A CA 1
ATOM 2504 C C . VAL A 1 332 ? -13.789 22.719 19.953 1 95.12 332 VAL A C 1
ATOM 2506 O O . VAL A 1 332 ? -14.945 23.062 20.25 1 95.12 332 VAL A O 1
ATOM 2509 N N . PHE A 1 333 ? -13.508 21.578 19.344 1 96.31 333 PHE A N 1
ATOM 2510 C CA . PHE A 1 333 ? -14.641 20.703 19.062 1 96.31 333 PHE A CA 1
ATOM 2511 C C . PHE A 1 333 ? -14.547 19.422 19.875 1 96.31 333 PHE A C 1
ATOM 2513 O O . PHE A 1 333 ? -15.523 18.672 19.984 1 96.31 333 PHE A O 1
ATOM 2520 N N . ALA A 1 334 ? -13.398 19.172 20.484 1 97 334 ALA A N 1
ATOM 2521 C CA . ALA A 1 334 ? -13.219 18.016 21.344 1 97 334 ALA A CA 1
ATOM 2522 C C . ALA A 1 334 ? -12.031 18.188 22.281 1 97 334 ALA A C 1
ATOM 2524 O O . ALA A 1 334 ? -11.156 19.016 22.031 1 97 334 ALA A O 1
ATOM 2525 N N . ALA A 1 335 ? -12.07 17.484 23.391 1 95.75 335 ALA A N 1
ATOM 2526 C CA . ALA A 1 335 ? -10.977 17.516 24.359 1 95.75 335 ALA A CA 1
ATOM 2527 C C . ALA A 1 335 ? -10.805 16.156 25.031 1 95.75 335 ALA A C 1
ATOM 2529 O O . ALA A 1 335 ? -11.773 15.422 25.203 1 95.75 335 ALA A O 1
ATOM 2530 N N . PHE A 1 336 ? -9.609 15.836 25.219 1 95.38 336 PHE A N 1
ATOM 2531 C CA . PHE A 1 336 ? -9.258 14.656 26 1 95.38 336 PHE A CA 1
ATOM 2532 C C . PHE A 1 336 ? -8.656 15.047 27.344 1 95.38 336 PHE A C 1
ATOM 2534 O O . PHE A 1 336 ? -7.809 15.938 27.422 1 95.38 336 PHE A O 1
ATOM 2541 N N . CYS A 1 337 ? -9.156 14.477 28.438 1 92.88 337 CYS A N 1
ATOM 2542 C CA . CYS A 1 337 ? -8.633 14.688 29.797 1 92.88 337 CYS A CA 1
ATOM 2543 C C . CYS A 1 337 ? -8.586 13.375 30.562 1 92.88 337 CYS A C 1
ATOM 2545 O O . CYS A 1 337 ? -9.594 12.68 30.672 1 92.88 337 CYS A O 1
ATOM 2547 N N . ARG A 1 338 ? -7.375 12.844 30.906 1 87.06 338 ARG A N 1
ATOM 2548 C CA . ARG A 1 338 ? -7.227 11.664 31.75 1 87.06 338 ARG A CA 1
ATOM 2549 C C . ARG A 1 338 ? -7.703 11.945 33.156 1 87.06 338 ARG A C 1
ATOM 2551 O O . ARG A 1 338 ? -7.75 11.047 34 1 87.06 338 ARG A O 1
ATOM 2558 N N . CYS A 1 339 ? -8.453 12.945 33.562 1 67.44 339 CYS A N 1
ATOM 2559 C CA . CYS A 1 339 ? -8.836 13.398 34.875 1 67.44 339 CYS A CA 1
ATOM 2560 C C . CYS A 1 339 ? -9.445 12.266 35.688 1 67.44 339 CYS A C 1
ATOM 2562 O O . CYS A 1 339 ? -10.078 11.367 35.125 1 67.44 339 CYS A O 1
ATOM 2564 N N . ASP A 1 340 ? -8.812 11.844 36.812 1 51.03 340 ASP A N 1
ATOM 2565 C CA . ASP A 1 340 ? -9.242 10.953 37.875 1 51.03 340 ASP A CA 1
ATOM 2566 C C . ASP A 1 340 ? -10.742 11.086 38.125 1 51.03 340 ASP A C 1
ATOM 2568 O O . ASP A 1 340 ? -11.258 12.203 38.25 1 51.03 340 ASP A O 1
ATOM 2572 N N . SER A 1 341 ? -11.594 10.32 37.469 1 42 341 SER A N 1
ATOM 2573 C CA . SER A 1 341 ? -12.852 10.219 38.219 1 42 341 SER A CA 1
ATOM 2574 C C . SER A 1 341 ? -12.617 10.234 39.719 1 42 341 SER A C 1
ATOM 2576 O O . SER A 1 341 ? -12.156 9.242 40.281 1 42 341 SER A O 1
ATOM 2578 N N . THR A 1 342 ? -12.055 11.234 40.281 1 28.91 342 THR A N 1
ATOM 2579 C CA . THR A 1 342 ? -12.422 11.273 41.719 1 28.91 342 THR A CA 1
ATOM 2580 C C . THR A 1 342 ? -13.922 11.523 41.844 1 28.91 342 THR A C 1
ATOM 2582 O O . THR A 1 342 ? -14.5 12.328 41.125 1 28.91 342 THR A O 1
ATOM 2585 N N . MET B 1 1 ? 10.109 -33.125 -37.062 1 76.62 1 MET B N 1
ATOM 2586 C CA . MET B 1 1 ? 9.648 -32.062 -37.938 1 76.62 1 MET B CA 1
ATOM 2587 C C . MET B 1 1 ? 8.992 -30.953 -37.125 1 76.62 1 MET B C 1
ATOM 2589 O O . MET B 1 1 ? 8.492 -31.188 -36.031 1 76.62 1 MET B O 1
ATOM 2593 N N . ALA B 1 2 ? 9.172 -29.719 -37.594 1 83.12 2 ALA B N 1
ATOM 2594 C CA . ALA B 1 2 ? 8.57 -28.562 -36.938 1 83.12 2 ALA B CA 1
ATOM 2595 C C . ALA B 1 2 ? 7.109 -28.828 -36.562 1 83.12 2 ALA B C 1
ATOM 2597 O O . ALA B 1 2 ? 6.625 -28.375 -35.531 1 83.12 2 ALA B O 1
ATOM 2598 N N . SER B 1 3 ? 6.438 -29.688 -37.344 1 86.75 3 SER B N 1
ATOM 2599 C CA . SER B 1 3 ? 5 -29.906 -37.25 1 86.75 3 SER B CA 1
ATOM 2600 C C . SER B 1 3 ? 4.676 -30.812 -36.062 1 86.75 3 SER B C 1
ATOM 2602 O O . SER B 1 3 ? 3.51 -30.953 -35.688 1 86.75 3 SER B O 1
ATOM 2604 N N . GLU B 1 4 ? 5.633 -31.297 -35.438 1 92.88 4 GLU B N 1
ATOM 2605 C CA . GLU B 1 4 ? 5.41 -32.156 -34.281 1 92.88 4 GLU B CA 1
ATOM 2606 C C . GLU B 1 4 ? 5.844 -31.5 -32.969 1 92.88 4 GLU B C 1
ATOM 2608 O O . GLU B 1 4 ? 5.68 -32.062 -31.891 1 92.88 4 GLU B O 1
ATOM 2613 N N . ILE B 1 5 ? 6.379 -30.359 -33.062 1 97 5 ILE B N 1
ATOM 2614 C CA . ILE B 1 5 ? 6.945 -29.656 -31.922 1 97 5 ILE B CA 1
ATOM 2615 C C . ILE B 1 5 ? 5.867 -28.812 -31.25 1 97 5 ILE B C 1
ATOM 2617 O O . ILE B 1 5 ? 5.125 -28.094 -31.922 1 97 5 ILE B O 1
ATOM 2621 N N . VAL B 1 6 ? 5.773 -29.016 -29.953 1 97.75 6 VAL B N 1
ATOM 2622 C CA . VAL B 1 6 ? 4.895 -28.172 -29.156 1 97.75 6 VAL B CA 1
ATOM 2623 C C . VAL B 1 6 ? 5.727 -27.219 -28.297 1 97.75 6 VAL B C 1
ATOM 2625 O O . VAL B 1 6 ? 6.609 -27.656 -27.562 1 97.75 6 VAL B O 1
ATOM 2628 N N . GLY B 1 7 ? 5.508 -25.953 -28.422 1 97.69 7 GLY B N 1
ATOM 2629 C CA . GLY B 1 7 ? 6.211 -24.953 -27.641 1 97.69 7 GLY B CA 1
ATOM 2630 C C . GLY B 1 7 ? 5.398 -24.438 -26.469 1 97.69 7 GLY B C 1
ATOM 2631 O O . GLY B 1 7 ? 4.176 -24.594 -26.438 1 97.69 7 GLY B O 1
ATOM 2632 N N . GLY B 1 8 ? 6.078 -23.922 -25.484 1 97.31 8 GLY B N 1
ATOM 2633 C CA . GLY B 1 8 ? 5.461 -23.281 -24.344 1 97.31 8 GLY B CA 1
ATOM 2634 C C . GLY B 1 8 ? 6.27 -22.109 -23.812 1 97.31 8 GLY B C 1
ATOM 2635 O O . GLY B 1 8 ? 7.488 -22.203 -23.656 1 97.31 8 GLY B O 1
ATOM 2636 N N . ILE B 1 9 ? 5.625 -21 -23.578 1 96.19 9 ILE B N 1
ATOM 2637 C CA . ILE B 1 9 ? 6.262 -19.828 -22.969 1 96.19 9 ILE B CA 1
ATOM 2638 C C . ILE B 1 9 ? 5.664 -19.578 -21.594 1 96.19 9 ILE B C 1
ATOM 2640 O O . ILE B 1 9 ? 4.445 -19.469 -21.438 1 96.19 9 ILE B O 1
ATOM 2644 N N . GLU B 1 10 ? 6.465 -19.641 -20.609 1 91.88 10 GLU B N 1
ATOM 2645 C CA . GLU B 1 10 ? 6.129 -19.062 -19.312 1 91.88 10 GLU B CA 1
ATOM 2646 C C . GLU B 1 10 ? 6.66 -17.641 -19.203 1 91.88 10 GLU B C 1
ATOM 2648 O O . GLU B 1 10 ? 7.867 -17.406 -19.297 1 91.88 10 GLU B O 1
ATOM 2653 N N . GLY B 1 11 ? 5.754 -16.703 -19.047 1 87.88 11 GLY B N 1
ATOM 2654 C CA . GLY B 1 11 ? 6.145 -15.305 -19.047 1 87.88 11 GLY B CA 1
ATOM 2655 C C . GLY B 1 11 ? 5.652 -14.547 -17.828 1 87.88 11 GLY B C 1
ATOM 2656 O O . GLY B 1 11 ? 4.449 -14.508 -17.562 1 87.88 11 GLY B O 1
ATOM 2657 N N . GLY B 1 12 ? 6.531 -14.023 -17.125 1 81.44 12 GLY B N 1
ATOM 2658 C CA . GLY B 1 12 ? 6.227 -13.125 -16.016 1 81.44 12 GLY B CA 1
ATOM 2659 C C . GLY B 1 12 ? 6.434 -11.664 -16.359 1 81.44 12 GLY B C 1
ATOM 2660 O O . GLY B 1 12 ? 6.492 -11.297 -17.547 1 81.44 12 GLY B O 1
ATOM 2661 N N . ALA B 1 13 ? 6.398 -10.812 -15.391 1 77.5 13 ALA B N 1
ATOM 2662 C CA . ALA B 1 13 ? 6.605 -9.383 -15.57 1 77.5 13 ALA B CA 1
ATOM 2663 C C . ALA B 1 13 ? 8.062 -9.07 -15.898 1 77.5 13 ALA B C 1
ATOM 2665 O O . ALA B 1 13 ? 8.352 -8.133 -16.641 1 77.5 13 ALA B O 1
ATOM 2666 N N . SER B 1 14 ? 8.953 -9.844 -15.359 1 79.25 14 SER B N 1
ATOM 2667 C CA . SER B 1 14 ? 10.367 -9.523 -15.492 1 79.25 14 SER B CA 1
ATOM 2668 C C . SER B 1 14 ? 11.062 -10.477 -16.469 1 79.25 14 SER B C 1
ATOM 2670 O O . SER B 1 14 ? 11.938 -10.062 -17.219 1 79.25 14 SER B O 1
ATOM 2672 N N . ASN B 1 15 ? 10.688 -11.734 -16.5 1 84.25 15 ASN B N 1
ATOM 2673 C CA . ASN B 1 15 ? 11.367 -12.75 -17.297 1 84.25 15 ASN B CA 1
ATOM 2674 C C . ASN B 1 15 ? 10.367 -13.68 -17.984 1 84.25 15 ASN B C 1
ATOM 2676 O O . ASN B 1 15 ? 9.234 -13.836 -17.516 1 84.25 15 ASN B O 1
ATOM 2680 N N . SER B 1 16 ? 10.852 -14.227 -19.141 1 91.38 16 SER B N 1
ATOM 2681 C CA . SER B 1 16 ? 10.086 -15.25 -19.844 1 91.38 16 SER B CA 1
ATOM 2682 C C . SER B 1 16 ? 10.984 -16.391 -20.328 1 91.38 16 SER B C 1
ATOM 2684 O O . SER B 1 16 ? 12.18 -16.172 -20.578 1 91.38 16 SER B O 1
ATOM 2686 N N . THR B 1 17 ? 10.484 -17.5 -20.391 1 93.19 17 THR B N 1
ATOM 2687 C CA . THR B 1 17 ? 11.188 -18.688 -20.891 1 93.19 17 THR B CA 1
ATOM 2688 C C . THR B 1 17 ? 10.32 -19.453 -21.891 1 93.19 17 THR B C 1
ATOM 2690 O O . THR B 1 17 ? 9.125 -19.656 -21.656 1 93.19 17 THR B O 1
ATOM 2693 N N . VAL B 1 18 ? 10.953 -19.797 -23.016 1 96.62 18 VAL B N 1
ATOM 2694 C CA . VAL B 1 18 ? 10.273 -20.656 -23.984 1 96.62 18 VAL B CA 1
ATOM 2695 C C . VAL B 1 18 ? 10.961 -22.016 -24.047 1 96.62 18 VAL B C 1
ATOM 2697 O O . VAL B 1 18 ? 12.18 -22.109 -23.906 1 96.62 18 VAL B O 1
ATOM 2700 N N . VAL B 1 19 ? 10.148 -23.031 -24.203 1 97 19 VAL B N 1
ATOM 2701 C CA . VAL B 1 19 ? 10.672 -24.359 -24.484 1 97 19 VAL B CA 1
ATOM 2702 C C . VAL B 1 19 ? 9.977 -24.953 -25.703 1 97 19 VAL B C 1
ATOM 2704 O O . VAL B 1 19 ? 8.836 -24.594 -26.016 1 97 19 VAL B O 1
ATOM 2707 N N . LEU B 1 20 ? 10.719 -25.766 -26.422 1 97.5 20 LEU B N 1
ATOM 2708 C CA . LEU B 1 20 ? 10.164 -26.609 -27.484 1 97.5 20 LEU B CA 1
ATOM 2709 C C . LEU B 1 20 ? 10.234 -28.078 -27.094 1 97.5 20 LEU B C 1
ATOM 2711 O O . LEU B 1 20 ? 11.305 -28.578 -26.75 1 97.5 20 LEU B O 1
ATOM 2715 N N . LEU B 1 21 ? 9.055 -28.703 -27.109 1 97 21 LEU B N 1
ATOM 2716 C CA . LEU B 1 21 ? 8.984 -30.125 -26.781 1 97 21 LEU B CA 1
ATOM 2717 C C . LEU B 1 21 ? 8.781 -30.969 -28.047 1 97 21 LEU B C 1
ATOM 2719 O O . LEU B 1 21 ? 7.984 -30.594 -28.922 1 97 21 LEU B O 1
ATOM 2723 N N . ASN B 1 22 ? 9.492 -32.094 -28.125 1 96.25 22 ASN B N 1
ATOM 2724 C CA . ASN B 1 22 ? 9.164 -33.094 -29.156 1 96.25 22 ASN B CA 1
ATOM 2725 C C . ASN B 1 22 ? 8.07 -34.031 -28.672 1 96.25 22 ASN B C 1
ATOM 2727 O O . ASN B 1 22 ? 7.586 -33.938 -27.547 1 96.25 22 ASN B O 1
ATOM 2731 N N . PRO B 1 23 ? 7.57 -34.875 -29.562 1 94.88 23 PRO B N 1
ATOM 2732 C CA . PRO B 1 23 ? 6.461 -35.75 -29.203 1 94.88 23 PRO B CA 1
ATOM 2733 C C . PRO B 1 23 ? 6.785 -36.656 -28.016 1 94.88 23 PRO B C 1
ATOM 2735 O O . PRO B 1 23 ? 5.879 -37.125 -27.297 1 94.88 23 PRO B O 1
ATOM 2738 N N . GLN B 1 24 ? 8.086 -36.906 -27.734 1 94.12 24 GLN B N 1
ATOM 2739 C CA . GLN B 1 24 ? 8.508 -37.75 -26.625 1 94.12 24 GLN B CA 1
ATOM 2740 C C . GLN B 1 24 ? 8.578 -36.969 -25.312 1 94.12 24 GLN B C 1
ATOM 2742 O O . GLN B 1 24 ? 8.922 -37.5 -24.266 1 94.12 24 GLN B O 1
ATOM 2747 N N . GLY B 1 25 ? 8.242 -35.75 -25.375 1 93.25 25 GLY B N 1
ATOM 2748 C CA . GLY B 1 25 ? 8.195 -34.938 -24.188 1 93.25 25 GLY B CA 1
ATOM 2749 C C . GLY B 1 25 ? 9.555 -34.375 -23.797 1 93.25 25 GLY B C 1
ATOM 2750 O O . GLY B 1 25 ? 9.711 -33.844 -22.703 1 93.25 25 GLY B O 1
ATOM 2751 N N . GLN B 1 26 ? 10.5 -34.469 -24.719 1 93.81 26 GLN B N 1
ATOM 2752 C CA . GLN B 1 26 ? 11.836 -33.969 -24.438 1 93.81 26 GLN B CA 1
ATOM 2753 C C . GLN B 1 26 ? 11.977 -32.5 -24.859 1 93.81 26 GLN B C 1
ATOM 2755 O O . GLN B 1 26 ? 11.461 -32.125 -25.906 1 93.81 26 GLN B O 1
ATOM 2760 N N . VAL B 1 27 ? 12.633 -31.766 -23.984 1 95.19 27 VAL B N 1
ATOM 2761 C CA . VAL B 1 27 ? 12.945 -30.375 -24.328 1 95.19 27 VAL B CA 1
ATOM 2762 C C . VAL B 1 27 ? 14.07 -30.359 -25.375 1 95.19 27 VAL B C 1
ATOM 2764 O O . VAL B 1 27 ? 15.188 -30.797 -25.094 1 95.19 27 VAL B O 1
ATOM 2767 N N . VAL B 1 28 ? 13.789 -29.812 -26.516 1 96.31 28 VAL B N 1
ATOM 2768 C CA . VAL B 1 28 ? 14.781 -29.828 -27.594 1 96.31 28 VAL B CA 1
ATOM 2769 C C . VAL B 1 28 ? 15.414 -28.453 -27.734 1 96.31 28 VAL B C 1
ATOM 2771 O O . VAL B 1 28 ? 16.453 -28.297 -28.391 1 96.31 28 VAL B O 1
ATOM 2774 N N . ALA B 1 29 ? 14.797 -27.438 -27.172 1 96.88 29 ALA B N 1
ATOM 2775 C CA . ALA B 1 29 ? 15.344 -26.094 -27.172 1 96.88 29 ALA B CA 1
ATOM 2776 C C . ALA B 1 29 ? 14.75 -25.25 -26.047 1 96.88 29 ALA B C 1
ATOM 2778 O O . ALA B 1 29 ? 13.625 -25.5 -25.609 1 96.88 29 ALA B O 1
ATOM 2779 N N . THR B 1 30 ? 15.508 -24.375 -25.5 1 96.31 30 THR B N 1
ATOM 2780 C CA . THR B 1 30 ? 15.094 -23.406 -24.484 1 96.31 30 THR B CA 1
ATOM 2781 C C . THR B 1 30 ? 15.688 -22.031 -24.766 1 96.31 30 THR B C 1
ATOM 2783 O O . THR B 1 30 ? 16.828 -21.922 -25.203 1 96.31 30 THR B O 1
ATOM 2786 N N . ALA B 1 31 ? 14.883 -21.016 -24.578 1 95.81 31 ALA B N 1
ATOM 2787 C CA . ALA B 1 31 ? 15.359 -19.625 -24.688 1 95.81 31 ALA B CA 1
ATOM 2788 C C . ALA B 1 31 ? 14.75 -18.75 -23.594 1 95.81 31 ALA B C 1
ATOM 2790 O O . ALA B 1 31 ? 13.625 -19 -23.156 1 95.81 31 ALA B O 1
ATOM 2791 N N . LYS B 1 32 ? 15.5 -17.844 -23.125 1 94.06 32 LYS B N 1
ATOM 2792 C CA . LYS B 1 32 ? 15.055 -16.922 -22.094 1 94.06 32 LYS B CA 1
ATOM 2793 C C . LYS B 1 32 ? 15.055 -15.484 -22.594 1 94.06 32 LYS B C 1
ATOM 2795 O O . LYS B 1 32 ? 15.812 -15.148 -23.516 1 94.06 32 LYS B O 1
ATOM 2800 N N . GLY B 1 33 ? 14.172 -14.734 -22.078 1 91.62 33 GLY B N 1
ATOM 2801 C CA . GLY B 1 33 ? 14.062 -13.344 -22.5 1 91.62 33 GLY B CA 1
ATOM 2802 C C . GLY B 1 33 ? 13.352 -12.469 -21.484 1 91.62 33 GLY B C 1
ATOM 2803 O O . GLY B 1 33 ? 13.188 -12.859 -20.328 1 91.62 33 GLY B O 1
ATOM 2804 N N . ALA B 1 34 ? 13.008 -11.273 -22.016 1 89.56 34 ALA B N 1
ATOM 2805 C CA . ALA B 1 34 ? 12.391 -10.258 -21.156 1 89.56 34 ALA B CA 1
ATOM 2806 C C . ALA B 1 34 ? 10.945 -10.617 -20.828 1 89.56 34 ALA B C 1
ATOM 2808 O O . ALA B 1 34 ? 10.375 -11.523 -21.438 1 89.56 34 ALA B O 1
ATOM 2809 N N . GLY B 1 35 ? 10.391 -9.93 -19.891 1 87.94 35 GLY B N 1
ATOM 2810 C CA . GLY B 1 35 ? 9.023 -10.164 -19.469 1 87.94 35 GLY B CA 1
ATOM 2811 C C . GLY B 1 35 ? 8 -9.922 -20.562 1 87.94 35 GLY B C 1
ATOM 2812 O O . GLY B 1 35 ? 8.219 -9.086 -21.438 1 87.94 35 GLY B O 1
ATOM 2813 N N . THR B 1 36 ? 6.875 -10.68 -20.5 1 88.44 36 THR B N 1
ATOM 2814 C CA . THR B 1 36 ? 5.879 -10.625 -21.562 1 88.44 36 THR B CA 1
ATOM 2815 C C . THR B 1 36 ? 4.508 -10.266 -20.984 1 88.44 36 THR B C 1
ATOM 2817 O O . THR B 1 36 ? 3.482 -10.742 -21.484 1 88.44 36 THR B O 1
ATOM 2820 N N . ASN B 1 37 ? 4.477 -9.602 -19.906 1 83 37 ASN B N 1
ATOM 2821 C CA . ASN B 1 37 ? 3.211 -9.078 -19.391 1 83 37 ASN B CA 1
ATOM 2822 C C . ASN B 1 37 ? 2.711 -7.902 -20.219 1 83 37 ASN B C 1
ATOM 2824 O O . ASN B 1 37 ? 3.242 -6.797 -20.125 1 83 37 ASN B O 1
ATOM 2828 N N . HIS B 1 38 ? 1.672 -8.125 -21 1 82.31 38 HIS B N 1
ATOM 2829 C CA . HIS B 1 38 ? 1.25 -7.137 -21.984 1 82.31 38 HIS B CA 1
ATOM 2830 C C . HIS B 1 38 ? 0.657 -5.902 -21.312 1 82.31 38 HIS B C 1
ATOM 2832 O O . HIS B 1 38 ? 0.571 -4.836 -21.938 1 82.31 38 HIS B O 1
ATOM 2838 N N . TYR B 1 39 ? 0.208 -6.055 -19.984 1 71.88 39 TYR B N 1
ATOM 2839 C CA . TYR B 1 39 ? -0.282 -4.891 -19.266 1 71.88 39 TYR B CA 1
ATOM 2840 C C . TYR B 1 39 ? 0.851 -3.914 -18.969 1 71.88 39 TYR B C 1
ATOM 2842 O O . TYR B 1 39 ? 0.624 -2.709 -18.844 1 71.88 39 TYR B O 1
ATOM 2850 N N . LEU B 1 40 ? 1.966 -4.477 -18.922 1 72.88 40 LEU B N 1
ATOM 2851 C CA . LEU B 1 40 ? 3.123 -3.66 -18.562 1 72.88 40 LEU B CA 1
ATOM 2852 C C . LEU B 1 40 ? 3.816 -3.127 -19.812 1 72.88 40 LEU B C 1
ATOM 2854 O O . LEU B 1 40 ? 4.289 -1.988 -19.828 1 72.88 40 LEU B O 1
ATOM 2858 N N . ILE B 1 41 ? 3.85 -3.834 -20.938 1 80.25 41 ILE B N 1
ATOM 2859 C CA . ILE B 1 41 ? 4.742 -3.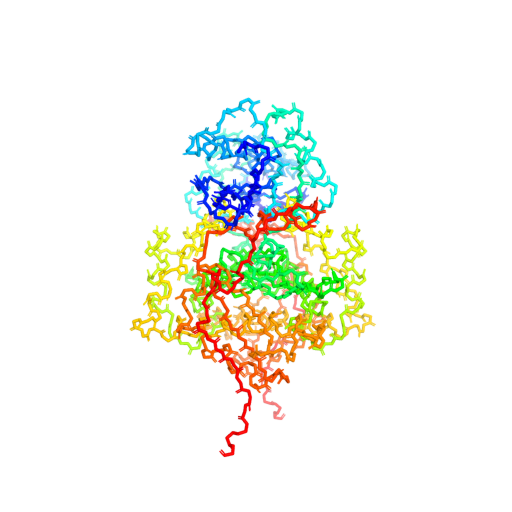477 -22.047 1 80.25 41 ILE B CA 1
ATOM 2860 C C . ILE B 1 41 ? 3.928 -3.199 -23.297 1 80.25 41 ILE B C 1
ATOM 2862 O O . ILE B 1 41 ? 4.461 -2.699 -24.297 1 80.25 41 ILE B O 1
ATOM 2866 N N . GLY B 1 42 ? 2.689 -3.496 -23.281 1 83.44 42 GLY B N 1
ATOM 2867 C CA . GLY B 1 42 ? 1.835 -3.352 -24.453 1 83.44 42 GLY B CA 1
ATOM 2868 C C . GLY B 1 42 ? 1.719 -4.625 -25.266 1 83.44 42 GLY B C 1
ATOM 2869 O O . GLY B 1 42 ? 2.658 -5.422 -25.328 1 83.44 42 GLY B O 1
ATOM 2870 N N . MET B 1 43 ? 0.647 -4.711 -25.984 1 88.5 43 MET B N 1
ATOM 2871 C CA . MET B 1 43 ? 0.301 -5.918 -26.734 1 88.5 43 MET B CA 1
ATOM 2872 C C . MET B 1 43 ? 1.295 -6.164 -27.859 1 88.5 43 MET B C 1
ATOM 2874 O O . MET B 1 43 ? 1.746 -7.293 -28.062 1 88.5 43 MET B O 1
ATOM 2878 N N . GLU B 1 44 ? 1.646 -5.137 -28.516 1 92.25 44 GLU B N 1
ATOM 2879 C CA . GLU B 1 44 ? 2.533 -5.277 -29.672 1 92.25 44 GLU B CA 1
ATOM 2880 C C . GLU B 1 44 ? 3.924 -5.734 -29.234 1 92.25 44 GLU B C 1
ATOM 2882 O O . GLU B 1 44 ? 4.504 -6.633 -29.859 1 92.25 44 GLU B O 1
ATOM 2887 N N . GLU B 1 45 ? 4.383 -5.07 -28.234 1 93 45 GLU B N 1
ATOM 2888 C CA . GLU B 1 45 ? 5.695 -5.453 -27.719 1 93 45 GLU B CA 1
ATOM 2889 C C . GLU B 1 45 ? 5.684 -6.879 -27.172 1 93 45 GLU B C 1
ATOM 2891 O O . GLU B 1 45 ? 6.656 -7.617 -27.328 1 93 45 GLU B O 1
ATOM 2896 N N . CYS B 1 46 ? 4.66 -7.223 -26.578 1 93.31 46 CYS B N 1
ATOM 2897 C CA . CYS B 1 46 ? 4.496 -8.586 -26.078 1 93.31 46 CYS B CA 1
ATOM 2898 C C . CYS B 1 46 ? 4.598 -9.602 -27.219 1 93.31 46 CYS B C 1
ATOM 2900 O O . CYS B 1 46 ? 5.344 -10.57 -27.109 1 93.31 46 CYS B O 1
ATOM 2902 N N . ARG B 1 47 ? 3.969 -9.344 -28.297 1 95.56 47 ARG B N 1
ATOM 2903 C CA . ARG B 1 47 ? 3.996 -10.227 -29.453 1 95.56 47 ARG B CA 1
ATOM 2904 C C . ARG B 1 47 ? 5.402 -10.328 -30.047 1 95.56 47 ARG B C 1
ATOM 2906 O O . ARG B 1 47 ? 5.855 -11.414 -30.406 1 95.56 47 ARG B O 1
ATOM 2913 N N . THR B 1 48 ? 5.984 -9.188 -30.094 1 96.44 48 THR B N 1
ATOM 2914 C CA . THR B 1 48 ? 7.332 -9.148 -30.641 1 96.44 48 THR B CA 1
ATOM 2915 C C . THR B 1 48 ? 8.289 -9.992 -29.797 1 96.44 48 THR B C 1
ATOM 2917 O O . THR B 1 48 ? 9.062 -10.781 -30.344 1 96.44 48 THR B O 1
ATOM 2920 N N . ARG B 1 49 ? 8.164 -9.875 -28.516 1 96.12 49 ARG B N 1
ATOM 2921 C CA . ARG B 1 49 ? 9.039 -10.625 -27.609 1 96.12 49 ARG B CA 1
ATOM 2922 C C . ARG B 1 49 ? 8.758 -12.125 -27.719 1 96.12 49 ARG B C 1
ATOM 2924 O O . ARG B 1 49 ? 9.688 -12.93 -27.688 1 96.12 49 ARG B O 1
ATOM 2931 N N . ILE B 1 50 ? 7.523 -12.438 -27.828 1 96.56 50 ILE B N 1
ATOM 2932 C CA . ILE B 1 50 ? 7.125 -13.836 -27.953 1 96.56 50 ILE B CA 1
ATOM 2933 C C . ILE B 1 50 ? 7.719 -14.422 -29.234 1 96.56 50 ILE B C 1
ATOM 2935 O O . ILE B 1 50 ? 8.352 -15.484 -29.203 1 96.56 50 ILE B O 1
ATOM 2939 N N . ALA B 1 51 ? 7.555 -13.695 -30.312 1 97.19 51 ALA B N 1
ATOM 2940 C CA . ALA B 1 51 ? 8.031 -14.164 -31.609 1 97.19 51 ALA B CA 1
ATOM 2941 C C . ALA B 1 51 ? 9.547 -14.336 -31.609 1 97.19 51 ALA B C 1
ATOM 2943 O O . ALA B 1 51 ? 10.07 -15.336 -32.094 1 97.19 51 ALA B O 1
ATOM 2944 N N . GLU B 1 52 ? 10.156 -13.336 -31.031 1 96.94 52 GLU B N 1
ATOM 2945 C CA . GLU B 1 52 ? 11.609 -13.391 -30.953 1 96.94 52 GLU B CA 1
ATOM 2946 C C . GLU B 1 52 ? 12.078 -14.602 -30.141 1 96.94 52 GLU B C 1
ATOM 2948 O O . GLU B 1 52 ? 13.023 -15.281 -30.531 1 96.94 52 GLU B O 1
ATOM 2953 N N . LEU B 1 53 ? 11.438 -14.852 -29.078 1 96.69 53 LEU B N 1
ATOM 2954 C CA . LEU B 1 53 ? 11.805 -15.961 -28.188 1 96.69 53 LEU B CA 1
ATOM 2955 C C . LEU B 1 53 ? 11.586 -17.297 -28.891 1 96.69 53 LEU B C 1
ATOM 2957 O O . LEU B 1 53 ? 12.453 -18.188 -28.812 1 96.69 53 LEU B O 1
ATOM 2961 N N . VAL B 1 54 ? 10.484 -17.438 -29.516 1 97.25 54 VAL B N 1
ATOM 2962 C CA . VAL B 1 54 ? 10.156 -18.688 -30.188 1 97.25 54 VAL B CA 1
ATOM 2963 C C . VAL B 1 54 ? 11.117 -18.922 -31.359 1 97.25 54 VAL B C 1
ATOM 2965 O O . VAL B 1 54 ? 11.602 -20.031 -31.562 1 97.25 54 VAL B O 1
ATOM 2968 N N . ASN B 1 55 ? 11.383 -17.859 -32.062 1 97.44 55 ASN B N 1
ATOM 2969 C CA . ASN B 1 55 ? 12.289 -17.984 -33.219 1 97.44 55 ASN B CA 1
ATOM 2970 C C . ASN B 1 55 ? 13.703 -18.359 -32.781 1 97.44 55 ASN B C 1
ATOM 2972 O O . ASN B 1 55 ? 14.367 -19.156 -33.438 1 97.44 55 ASN B O 1
ATOM 2976 N N . ARG B 1 56 ? 14.117 -17.766 -31.672 1 97.56 56 ARG B N 1
ATOM 2977 C CA . ARG B 1 56 ? 15.422 -18.141 -31.125 1 97.56 56 ARG B CA 1
ATOM 2978 C C . ARG B 1 56 ? 15.445 -19.625 -30.75 1 97.56 56 ARG B C 1
ATOM 2980 O O . ARG B 1 56 ? 16.422 -20.312 -31.016 1 97.56 56 ARG B O 1
ATOM 2987 N N . ALA B 1 57 ? 14.406 -20.109 -30.156 1 97.06 57 ALA B N 1
ATOM 2988 C CA . ALA B 1 57 ? 14.305 -21.516 -29.781 1 97.06 57 ALA B CA 1
ATOM 2989 C C . ALA B 1 57 ? 14.25 -22.422 -31.016 1 97.06 57 ALA B C 1
ATOM 2991 O O . ALA B 1 57 ? 14.859 -23.484 -31.031 1 97.06 57 ALA B O 1
ATOM 2992 N N . LYS B 1 58 ? 13.516 -21.984 -32 1 97.12 58 LYS B N 1
ATOM 2993 C CA . LYS B 1 58 ? 13.469 -22.719 -33.25 1 97.12 58 LYS B CA 1
ATOM 2994 C C . LYS B 1 58 ? 14.859 -22.875 -33.844 1 97.12 58 LYS B C 1
ATOM 2996 O O . LYS B 1 58 ? 15.242 -23.969 -34.281 1 97.12 58 LYS B O 1
ATOM 3001 N N . GLN B 1 59 ? 15.539 -21.75 -33.875 1 96.94 59 GLN B N 1
ATOM 3002 C CA . GLN B 1 59 ? 16.891 -21.781 -34.438 1 96.94 59 GLN B CA 1
ATOM 3003 C C . GLN B 1 59 ? 17.766 -22.766 -33.656 1 96.94 59 GLN B C 1
ATOM 3005 O O . GLN B 1 59 ? 18.531 -23.531 -34.281 1 96.94 59 GLN B O 1
ATOM 3010 N N . GLN B 1 60 ? 17.703 -22.766 -32.438 1 96.19 60 GLN B N 1
ATOM 3011 C CA . GLN B 1 60 ? 18.469 -23.672 -31.578 1 96.19 60 GLN B CA 1
ATOM 3012 C C . GLN B 1 60 ? 18.141 -25.125 -31.875 1 96.19 60 GLN B C 1
ATOM 3014 O O . GLN B 1 60 ? 19 -26 -31.797 1 96.19 60 GLN B O 1
ATOM 3019 N N . ALA B 1 61 ? 16.922 -25.391 -32.188 1 95.94 61 ALA B N 1
ATOM 3020 C CA . ALA B 1 61 ? 16.438 -26.75 -32.406 1 95.94 61 ALA B CA 1
ATOM 3021 C C . ALA B 1 61 ? 16.625 -27.172 -33.875 1 95.94 61 ALA B C 1
ATOM 3023 O O . ALA B 1 61 ? 16.25 -28.281 -34.25 1 95.94 61 ALA B O 1
ATOM 3024 N N . GLY B 1 62 ? 17.078 -26.234 -34.719 1 95.62 62 GLY B N 1
ATOM 3025 C CA . GLY B 1 62 ? 17.266 -26.531 -36.125 1 95.62 62 GLY B CA 1
ATOM 3026 C C . GLY B 1 62 ? 15.984 -26.484 -36.906 1 95.62 62 GLY B C 1
ATOM 3027 O O . GLY B 1 62 ? 15.867 -27.156 -37.938 1 95.62 62 GLY B O 1
ATOM 3028 N N . ILE B 1 63 ? 15.055 -25.828 -36.406 1 95.44 63 ILE B N 1
ATOM 3029 C CA . ILE B 1 63 ? 13.781 -25.672 -37.094 1 95.44 63 ILE B CA 1
ATOM 3030 C C . ILE B 1 63 ? 13.812 -24.406 -37.938 1 95.44 63 ILE B C 1
ATOM 3032 O O . ILE B 1 63 ? 14.203 -23.344 -37.469 1 95.44 63 ILE B O 1
ATOM 3036 N N . ALA B 1 64 ? 13.383 -24.516 -39.156 1 95.88 64 ALA B N 1
ATOM 3037 C CA . ALA B 1 64 ? 13.344 -23.359 -40.031 1 95.88 64 ALA B CA 1
ATOM 3038 C C . ALA B 1 64 ? 12.344 -22.312 -39.531 1 95.88 64 ALA B C 1
ATOM 3040 O O . ALA B 1 64 ? 11.25 -22.656 -39.094 1 95.88 64 ALA B O 1
ATOM 3041 N N . LEU B 1 65 ? 12.711 -21.078 -39.656 1 95.19 65 LEU B N 1
ATOM 3042 C CA . LEU B 1 65 ? 11.891 -20 -39.125 1 95.19 65 LEU B CA 1
ATOM 3043 C C . LEU B 1 65 ? 10.586 -19.875 -39.906 1 95.19 65 LEU B C 1
ATOM 3045 O O . LEU B 1 65 ? 9.594 -19.359 -39.375 1 95.19 65 LEU B O 1
ATOM 3049 N N . ASP B 1 66 ? 10.586 -20.297 -41.094 1 94.69 66 ASP B N 1
ATOM 3050 C CA . ASP B 1 66 ? 9.383 -20.203 -41.906 1 94.69 66 ASP B CA 1
ATOM 3051 C C . ASP B 1 66 ? 8.5 -21.438 -41.75 1 94.69 66 ASP B C 1
ATOM 3053 O O . ASP B 1 66 ? 7.477 -21.578 -42.438 1 94.69 66 ASP B O 1
ATOM 3057 N N . SER B 1 67 ? 8.852 -22.375 -40.906 1 95.44 67 SER B N 1
ATOM 3058 C CA . SER B 1 67 ? 8.062 -23.547 -40.562 1 95.44 67 SER B CA 1
ATOM 3059 C C . SER B 1 67 ? 7.395 -23.406 -39.219 1 95.44 67 SER B C 1
ATOM 3061 O O . SER B 1 67 ? 8.062 -23.484 -38.188 1 95.44 67 SER B O 1
ATOM 3063 N N . PRO B 1 68 ? 6.156 -23.281 -39.219 1 97 68 PRO B N 1
ATOM 3064 C CA . PRO B 1 68 ? 5.473 -23.141 -37.938 1 97 68 PRO B CA 1
ATOM 3065 C C . PRO B 1 68 ? 5.512 -24.422 -37.094 1 97 68 PRO B C 1
ATOM 3067 O O . PRO B 1 68 ? 5.406 -25.531 -37.656 1 97 68 PRO B O 1
ATOM 3070 N N . ILE B 1 69 ? 5.68 -24.281 -35.812 1 97.75 69 ILE B N 1
ATOM 3071 C CA . ILE B 1 69 ? 5.559 -25.438 -34.938 1 97.75 69 ILE B CA 1
ATOM 3072 C C . ILE B 1 69 ? 4.09 -25.812 -34.75 1 97.75 69 ILE B C 1
ATOM 3074 O O . ILE B 1 69 ? 3.201 -25.078 -35.188 1 97.75 69 ILE B O 1
ATOM 3078 N N . ALA B 1 70 ? 3.857 -27 -34.188 1 97.31 70 ALA B N 1
ATOM 3079 C CA . ALA B 1 70 ? 2.502 -27.531 -34.125 1 97.31 70 ALA B CA 1
ATOM 3080 C C . ALA B 1 70 ? 1.597 -26.641 -33.281 1 97.31 70 ALA B C 1
ATOM 3082 O O . ALA B 1 70 ? 0.441 -26.406 -33.625 1 97.31 70 ALA B O 1
ATOM 3083 N N . ALA B 1 71 ? 2.119 -26.281 -32.125 1 97.88 71 ALA B N 1
ATOM 3084 C CA . ALA B 1 71 ? 1.329 -25.469 -31.203 1 97.88 71 ALA B CA 1
ATOM 3085 C C . ALA B 1 71 ? 2.23 -24.688 -30.25 1 97.88 71 ALA B C 1
ATOM 3087 O O . ALA B 1 71 ? 3.387 -25.062 -30.031 1 97.88 71 ALA B O 1
ATOM 3088 N N . LEU B 1 72 ? 1.74 -23.578 -29.812 1 98.12 72 LEU B N 1
ATOM 3089 C CA . LEU B 1 72 ? 2.43 -22.75 -28.828 1 98.12 72 LEU B CA 1
ATOM 3090 C C . LEU B 1 72 ? 1.515 -22.422 -27.641 1 98.12 72 LEU B C 1
ATOM 3092 O O . LEU B 1 72 ? 0.439 -21.844 -27.828 1 98.12 72 LEU B O 1
ATOM 3096 N N . GLY B 1 73 ? 1.915 -22.938 -26.5 1 97 73 GLY B N 1
ATOM 3097 C CA . GLY B 1 73 ? 1.246 -22.531 -25.266 1 97 73 GLY B CA 1
ATOM 3098 C C . GLY B 1 73 ? 1.793 -21.25 -24.672 1 97 73 GLY B C 1
ATOM 3099 O O . GLY B 1 73 ? 3.008 -21.094 -24.547 1 97 73 GLY B O 1
ATOM 3100 N N . LEU B 1 74 ? 0.904 -20.328 -24.422 1 95.75 74 LEU B N 1
ATOM 3101 C CA . LEU B 1 74 ? 1.267 -19.062 -23.797 1 95.75 74 LEU B CA 1
ATOM 3102 C C . LEU B 1 74 ? 0.734 -18.984 -22.375 1 95.75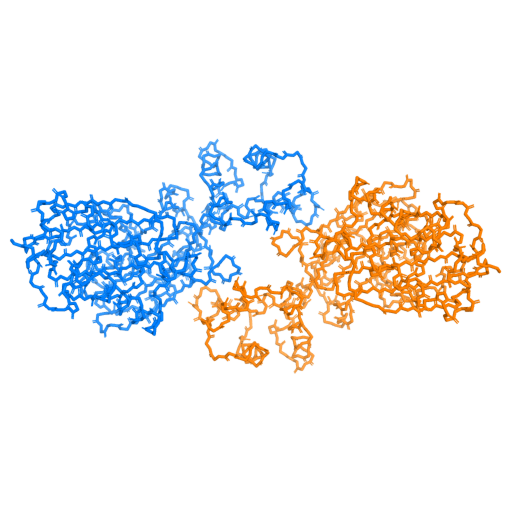 74 LEU B C 1
ATOM 3104 O O . LEU B 1 74 ? -0.456 -18.734 -22.156 1 95.75 74 LEU B O 1
ATOM 3108 N N . SER B 1 75 ? 1.611 -19.219 -21.438 1 93.12 75 SER B N 1
ATOM 3109 C CA . SER B 1 75 ? 1.286 -19.031 -20.016 1 93.12 75 SER B CA 1
ATOM 3110 C C . SER B 1 75 ? 1.934 -17.766 -19.469 1 93.12 75 SER B C 1
ATOM 3112 O O . SER B 1 75 ? 3.021 -17.812 -18.891 1 93.12 75 SER B O 1
ATOM 3114 N N . LEU B 1 76 ? 1.258 -16.688 -19.531 1 88.94 76 LEU B N 1
ATOM 3115 C CA . LEU B 1 76 ? 1.854 -15.383 -19.281 1 88.94 76 LEU B CA 1
ATOM 3116 C C . LEU B 1 76 ? 1.128 -14.664 -18.156 1 88.94 76 LEU B C 1
ATOM 3118 O O . LEU B 1 76 ? -0.092 -14.781 -18.016 1 88.94 76 LEU B O 1
ATOM 3122 N N . SER B 1 77 ? 1.979 -13.93 -17.406 1 82.5 77 SER B N 1
ATOM 3123 C CA . SER B 1 77 ? 1.362 -13 -16.469 1 82.5 77 SER B CA 1
ATOM 3124 C C . SER B 1 77 ? 0.502 -11.969 -17.188 1 82.5 77 SER B C 1
ATOM 3126 O O . SER B 1 77 ? 0.852 -11.516 -18.281 1 82.5 77 SER B O 1
ATOM 3128 N N . GLY B 1 78 ? -0.686 -11.719 -16.75 1 75.56 78 GLY B N 1
ATOM 3129 C CA . GLY B 1 78 ? -1.547 -10.719 -17.359 1 75.56 78 GLY B CA 1
ATOM 3130 C C . GLY B 1 78 ? -2.604 -11.312 -18.266 1 75.56 78 GLY B C 1
ATOM 3131 O O . GLY B 1 78 ? -3.541 -10.617 -18.672 1 75.56 78 GLY B O 1
ATOM 3132 N N . CYS B 1 79 ? -2.406 -12.531 -18.594 1 75.75 79 CYS B N 1
ATOM 3133 C CA . CYS B 1 79 ? -3.367 -13.195 -19.469 1 75.75 79 CYS B CA 1
ATOM 3134 C C . CYS B 1 79 ? -4.496 -13.82 -18.672 1 75.75 79 CYS B C 1
ATOM 3136 O O . CYS B 1 79 ? -4.586 -15.047 -18.578 1 75.75 79 CYS B O 1
ATOM 3138 N N . GLN B 1 80 ? -5.371 -12.992 -18.172 1 70.5 80 GLN B N 1
ATOM 3139 C CA . GLN B 1 80 ? -6.48 -13.469 -17.344 1 70.5 80 GLN B CA 1
ATOM 3140 C C . GLN B 1 80 ? -7.805 -13.359 -18.094 1 70.5 80 GLN B C 1
ATOM 3142 O O . GLN B 1 80 ? -8.703 -14.18 -17.906 1 70.5 80 GLN B O 1
ATOM 3147 N N . LEU B 1 81 ? -7.859 -12.422 -19 1 70.19 81 LEU B N 1
ATOM 3148 C CA . LEU B 1 81 ? -9.109 -12.164 -19.703 1 70.19 81 LEU B CA 1
ATOM 3149 C C . LEU B 1 81 ? -9.094 -12.773 -21.094 1 70.19 81 LEU B C 1
ATOM 3151 O O . LEU B 1 81 ? -8.156 -12.555 -21.875 1 70.19 81 LEU B O 1
ATOM 3155 N N . GLU B 1 82 ? -10.18 -13.461 -21.375 1 78.69 82 GLU B N 1
ATOM 3156 C CA . GLU B 1 82 ? -10.273 -14.18 -22.656 1 78.69 82 GLU B CA 1
ATOM 3157 C C . GLU B 1 82 ? -10.172 -13.219 -23.828 1 78.69 82 GLU B C 1
ATOM 3159 O O . GLU B 1 82 ? -9.539 -13.531 -24.844 1 78.69 82 GLU B O 1
ATOM 3164 N N . GLU B 1 83 ? -10.773 -12.094 -23.625 1 80.31 83 GLU B N 1
ATOM 3165 C CA . GLU B 1 83 ? -10.766 -11.133 -24.734 1 80.31 83 GLU B CA 1
ATOM 3166 C C . GLU B 1 83 ? -9.344 -10.672 -25.047 1 80.31 83 GLU B C 1
ATOM 3168 O O . GLU B 1 83 ? -8.945 -10.602 -26.203 1 80.31 83 GLU B O 1
ATOM 3173 N N . SER B 1 84 ? -8.609 -10.359 -24.047 1 82.38 84 SER B N 1
ATOM 3174 C CA . SER B 1 84 ? -7.227 -9.938 -24.234 1 82.38 84 SER B CA 1
ATOM 3175 C C . SER B 1 84 ? -6.363 -11.078 -24.766 1 82.38 84 SER B C 1
ATOM 3177 O O . SER B 1 84 ? -5.445 -10.852 -25.547 1 82.38 84 SER B O 1
ATOM 3179 N N . ASN B 1 85 ? -6.68 -12.273 -24.359 1 87.75 85 ASN B N 1
ATOM 3180 C CA . ASN B 1 85 ? -5.953 -13.445 -24.844 1 87.75 85 ASN B CA 1
ATOM 3181 C C . ASN B 1 85 ? -6.156 -13.641 -26.344 1 87.75 85 ASN B C 1
ATOM 3183 O O . ASN B 1 85 ? -5.203 -13.945 -27.062 1 87.75 85 ASN B O 1
ATOM 3187 N N . GLN B 1 86 ? -7.371 -13.445 -26.734 1 90.06 86 GLN B N 1
ATOM 3188 C CA . GLN B 1 86 ? -7.684 -13.594 -28.156 1 90.06 86 GLN B CA 1
ATOM 3189 C C . GLN B 1 86 ? -6.969 -12.539 -28.984 1 90.06 86 GLN B C 1
ATOM 3191 O O . GLN B 1 86 ? -6.484 -12.836 -30.078 1 90.06 86 GLN B O 1
ATOM 3196 N N . GLN B 1 87 ? -6.957 -11.391 -28.422 1 91.88 87 GLN B N 1
ATOM 3197 C CA . GLN B 1 87 ? -6.254 -10.32 -29.125 1 91.88 87 GLN B CA 1
ATOM 3198 C C . GLN B 1 87 ? -4.77 -10.648 -29.281 1 91.88 87 GLN B C 1
ATOM 3200 O O . GLN B 1 87 ? -4.176 -10.383 -30.312 1 91.88 87 GLN B O 1
ATOM 3205 N N . LEU B 1 88 ? -4.227 -11.156 -28.281 1 92.94 88 LEU B N 1
ATOM 3206 C CA . LEU B 1 88 ? -2.818 -11.539 -28.312 1 92.94 88 LEU B CA 1
ATOM 3207 C C . LEU B 1 88 ? -2.568 -12.578 -29.391 1 92.94 88 LEU B C 1
ATOM 3209 O O . LEU B 1 88 ? -1.672 -12.414 -30.234 1 92.94 88 LEU B O 1
ATOM 3213 N N . VAL B 1 89 ? -3.389 -13.602 -29.453 1 95.12 89 VAL B N 1
ATOM 3214 C CA . VAL B 1 89 ? -3.225 -14.719 -30.375 1 95.12 89 VAL B CA 1
ATOM 3215 C C . VAL B 1 89 ? -3.469 -14.242 -31.797 1 95.12 89 VAL B C 1
ATOM 3217 O O . VAL B 1 89 ? -2.701 -14.57 -32.719 1 95.12 89 VAL B O 1
ATOM 3220 N N . GLN B 1 90 ? -4.523 -13.453 -31.953 1 95.19 90 GLN B N 1
ATOM 3221 C CA . GLN B 1 90 ? -4.836 -12.953 -33.281 1 95.19 90 GLN B CA 1
ATOM 3222 C C . GLN B 1 90 ? -3.695 -12.102 -33.844 1 95.19 90 GLN B C 1
ATOM 3224 O O . GLN B 1 90 ? -3.34 -12.211 -35 1 95.19 90 GLN B O 1
ATOM 3229 N N . GLY B 1 91 ? -3.178 -11.289 -33 1 95.19 91 GLY B N 1
ATOM 3230 C CA . GLY B 1 91 ? -2.041 -10.484 -33.406 1 95.19 91 GLY B CA 1
ATOM 3231 C C . GLY B 1 91 ? -0.819 -11.305 -33.75 1 95.19 91 GLY B C 1
ATOM 3232 O O . GLY B 1 91 ? -0.084 -10.969 -34.688 1 95.19 91 GLY B O 1
ATOM 3233 N N . LEU B 1 92 ? -0.603 -12.359 -33.031 1 96 92 LEU B N 1
ATOM 3234 C CA . LEU B 1 92 ? 0.518 -13.242 -33.344 1 96 92 LEU B CA 1
ATOM 3235 C C . LEU B 1 92 ? 0.332 -13.938 -34.688 1 96 92 LEU B C 1
ATOM 3237 O O . LEU B 1 92 ? 1.274 -14.031 -35.469 1 96 92 LEU B O 1
ATOM 3241 N N . ILE B 1 93 ? -0.873 -14.391 -34.938 1 95.75 93 ILE B N 1
ATOM 3242 C CA . ILE B 1 93 ? -1.19 -15.086 -36.188 1 95.75 93 ILE B CA 1
ATOM 3243 C C . ILE B 1 93 ? -0.992 -14.148 -37.375 1 95.75 93 ILE B C 1
ATOM 3245 O O . ILE B 1 93 ? -0.459 -14.547 -38.406 1 95.75 93 ILE B O 1
ATOM 3249 N N . GLU B 1 94 ? -1.395 -12.922 -37.156 1 96.25 94 GLU B N 1
ATOM 3250 C CA . GLU B 1 94 ? -1.316 -11.93 -38.25 1 96.25 94 GLU B CA 1
ATOM 3251 C C . GLU B 1 94 ? 0.124 -11.484 -38.469 1 96.25 94 GLU B C 1
ATOM 3253 O O . GLU B 1 94 ? 0.584 -11.438 -39.625 1 96.25 94 GLU B O 1
ATOM 3258 N N . ALA B 1 95 ? 0.812 -11.211 -37.469 1 95.75 95 ALA B N 1
ATOM 3259 C CA . ALA B 1 95 ? 2.137 -10.602 -37.594 1 95.75 95 ALA B CA 1
ATOM 3260 C C . ALA B 1 95 ? 3.211 -11.664 -37.781 1 95.75 95 ALA B C 1
ATOM 3262 O O . ALA B 1 95 ? 4.258 -11.391 -38.375 1 95.75 95 ALA B O 1
ATOM 3263 N N . HIS B 1 96 ? 2.965 -12.867 -37.281 1 96.12 96 HIS B N 1
ATOM 3264 C CA . HIS B 1 96 ? 3.951 -13.938 -37.312 1 96.12 96 HIS B CA 1
ATOM 3265 C C . HIS B 1 96 ? 3.305 -15.266 -37.688 1 96.12 96 HIS B C 1
ATOM 3267 O O . HIS B 1 96 ? 3.361 -16.234 -36.906 1 96.12 96 HIS B O 1
ATOM 3273 N N . PRO B 1 97 ? 2.834 -15.391 -38.906 1 94.5 97 PRO B N 1
ATOM 3274 C CA . PRO B 1 97 ? 2.066 -16.562 -39.312 1 94.5 97 PRO B CA 1
ATOM 3275 C C . PRO B 1 97 ? 2.898 -17.844 -39.281 1 94.5 97 PRO B C 1
ATOM 3277 O O . PRO B 1 97 ? 2.344 -18.953 -39.219 1 94.5 97 PRO B O 1
ATOM 3280 N N . GLN B 1 98 ? 4.199 -17.703 -39.25 1 95.31 98 GLN B N 1
ATOM 3281 C CA . GLN B 1 98 ? 5.051 -18.891 -39.344 1 95.31 98 GLN B CA 1
ATOM 3282 C C . GLN B 1 98 ? 5.512 -19.328 -37.969 1 95.31 98 GLN B C 1
ATOM 3284 O O . GLN B 1 98 ? 6.336 -20.234 -37.844 1 95.31 98 GLN B O 1
ATOM 3289 N N . LEU B 1 99 ? 5.004 -18.719 -36.938 1 96.88 99 LEU B N 1
ATOM 3290 C CA . LEU B 1 99 ? 5.457 -19 -35.562 1 96.88 99 LEU B CA 1
ATOM 3291 C C . LEU B 1 99 ? 4.914 -20.328 -35.062 1 96.88 99 LEU B C 1
ATOM 3293 O O . LEU B 1 99 ? 5.684 -21.219 -34.719 1 96.88 99 LEU B O 1
ATOM 3297 N N . ALA B 1 100 ? 3.645 -20.516 -35.094 1 97.56 100 ALA B N 1
ATOM 3298 C CA . ALA B 1 100 ? 2.951 -21.734 -34.656 1 97.56 100 ALA B CA 1
ATOM 3299 C C . ALA B 1 100 ? 1.616 -21.891 -35.375 1 97.56 100 ALA B C 1
ATOM 3301 O O . ALA B 1 100 ? 1.016 -20.906 -35.812 1 97.56 100 ALA B O 1
ATOM 3302 N N . ARG B 1 101 ? 1.14 -23.078 -35.469 1 96.44 101 ARG B N 1
ATOM 3303 C CA . ARG B 1 101 ? -0.122 -23.344 -36.156 1 96.44 101 ARG B CA 1
ATOM 3304 C C . ARG B 1 101 ? -1.31 -23.078 -35.219 1 96.44 101 ARG B C 1
ATOM 3306 O O . ARG B 1 101 ? -2.371 -22.656 -35.688 1 96.44 101 ARG B O 1
ATOM 3313 N N . ARG B 1 102 ? -1.149 -23.422 -33.969 1 96.88 102 ARG B N 1
ATOM 3314 C CA . ARG B 1 102 ? -2.213 -23.281 -32.969 1 96.88 102 ARG B CA 1
ATOM 3315 C C . ARG B 1 102 ? -1.679 -22.703 -31.672 1 96.88 102 ARG B C 1
ATOM 3317 O O . ARG B 1 102 ? -0.482 -22.797 -31.391 1 96.88 102 ARG B O 1
ATOM 3324 N N . TYR B 1 103 ? -2.6 -22.094 -30.984 1 97.31 103 TYR B N 1
ATOM 3325 C CA . TYR B 1 103 ? -2.215 -21.422 -29.75 1 97.31 103 TYR B CA 1
ATOM 3326 C C . TYR B 1 103 ? -3.148 -21.812 -28.609 1 97.31 103 TYR B C 1
ATOM 3328 O O . TYR B 1 103 ? -4.34 -22.047 -28.828 1 97.31 103 TYR B O 1
ATOM 3336 N N . ALA B 1 104 ? -2.658 -22 -27.531 1 94.62 104 ALA B N 1
ATOM 3337 C CA . ALA B 1 104 ? -3.393 -22.062 -26.266 1 94.62 104 ALA B CA 1
ATOM 3338 C C . ALA B 1 104 ? -2.871 -21.031 -25.266 1 94.62 104 ALA B C 1
ATOM 3340 O O . ALA B 1 104 ? -1.66 -20.891 -25.094 1 94.62 104 ALA B O 1
ATOM 3341 N N . VAL B 1 105 ? -3.777 -20.281 -24.734 1 92.88 105 VAL B N 1
ATOM 3342 C CA . VAL B 1 105 ? -3.369 -19.188 -23.844 1 92.88 105 VAL B CA 1
ATOM 3343 C C . VAL B 1 105 ? -3.936 -19.422 -22.453 1 92.88 105 VAL B C 1
ATOM 3345 O O . VAL B 1 105 ? -5.074 -19.875 -22.297 1 92.88 105 VAL B O 1
ATOM 3348 N N . GLY B 1 106 ? -3.053 -19.188 -21.484 1 86.75 106 GLY B N 1
ATOM 3349 C CA . GLY B 1 106 ? -3.441 -19.219 -20.094 1 86.75 106 GLY B CA 1
ATOM 3350 C C . GLY B 1 106 ? -2.615 -18.297 -19.219 1 86.75 106 GLY B C 1
ATOM 3351 O O . GLY B 1 106 ? -1.636 -17.703 -19.688 1 86.75 106 GLY B O 1
ATOM 3352 N N . SER B 1 107 ? -2.986 -18.188 -18.031 1 83.62 107 SER B N 1
ATOM 3353 C CA . SER B 1 107 ? -2.221 -17.391 -17.078 1 83.62 107 SER B CA 1
ATOM 3354 C C . SER B 1 107 ? -0.961 -18.125 -16.625 1 83.62 107 SER B C 1
ATOM 3356 O O . SER B 1 107 ? -0.784 -19.312 -16.938 1 83.62 107 SER B O 1
ATOM 3358 N N . ASP B 1 108 ? -0.054 -17.391 -16.031 1 81.06 108 ASP B N 1
ATOM 3359 C CA . ASP B 1 108 ? 1.168 -17.969 -15.477 1 81.06 108 ASP B CA 1
ATOM 3360 C C . ASP B 1 108 ? 0.848 -19.078 -14.477 1 81.06 108 ASP B C 1
ATOM 3362 O O . ASP B 1 108 ? 1.598 -20.047 -14.352 1 81.06 108 ASP B O 1
ATOM 3366 N N . THR B 1 109 ? -0.334 -19.062 -13.945 1 82.25 109 THR B N 1
ATOM 3367 C CA . THR B 1 109 ? -0.76 -20.078 -12.992 1 82.25 109 THR B CA 1
ATOM 3368 C C . THR B 1 109 ? -1.165 -21.359 -13.703 1 82.25 109 THR B C 1
ATOM 3370 O O . THR B 1 109 ? -0.825 -22.453 -13.266 1 82.25 109 THR B O 1
ATOM 3373 N N . ASP B 1 110 ? -1.768 -21.25 -14.891 1 85.94 110 ASP B N 1
ATOM 3374 C CA . ASP B 1 110 ? -2.195 -22.422 -15.656 1 85.94 110 ASP B CA 1
ATOM 3375 C C . ASP B 1 110 ? -1 -23.266 -16.078 1 85.94 110 ASP B C 1
ATOM 3377 O O . ASP B 1 110 ? -1.014 -24.5 -15.922 1 85.94 110 ASP B O 1
ATOM 3381 N N . GLY B 1 111 ? -0.031 -22.594 -16.562 1 87.5 111 GLY B N 1
ATOM 3382 C CA . GLY B 1 111 ? 1.165 -23.297 -17 1 87.5 111 GLY B CA 1
ATOM 3383 C C . GLY B 1 111 ? 1.884 -24.016 -15.875 1 87.5 111 GLY B C 1
ATOM 3384 O O . GLY B 1 111 ? 2.389 -25.125 -16.062 1 87.5 111 GLY B O 1
ATOM 3385 N N . SER B 1 112 ? 1.889 -23.359 -14.773 1 88.44 112 SER B N 1
ATOM 3386 C CA . SER B 1 112 ? 2.553 -23.938 -13.609 1 88.44 112 SER B CA 1
ATOM 3387 C C . SER B 1 112 ? 1.88 -25.25 -13.18 1 88.44 112 SER B C 1
ATOM 3389 O O . SER B 1 112 ? 2.553 -26.25 -12.938 1 88.44 112 SER B O 1
ATOM 3391 N N . ILE B 1 113 ? 0.645 -25.25 -13.188 1 90.19 113 ILE B N 1
ATOM 3392 C CA . ILE B 1 113 ? -0.091 -26.438 -12.789 1 90.19 113 ILE B CA 1
ATOM 3393 C C . ILE B 1 113 ? 0.077 -27.531 -13.844 1 90.19 113 ILE B C 1
ATOM 3395 O O . ILE B 1 113 ? 0.289 -28.688 -13.508 1 90.19 113 ILE B O 1
ATOM 3399 N N . ALA B 1 114 ? 0.06 -27.141 -15.078 1 91 114 ALA B N 1
ATOM 3400 C CA . ALA B 1 114 ? 0.174 -28.094 -16.172 1 91 114 ALA B CA 1
ATOM 3401 C C . ALA B 1 114 ? 1.532 -28.797 -16.156 1 91 114 ALA B C 1
ATOM 3403 O O . ALA B 1 114 ? 1.688 -29.875 -16.719 1 91 114 ALA B O 1
ATOM 3404 N N . THR B 1 115 ? 2.475 -28.203 -15.562 1 91.44 115 THR B N 1
ATOM 3405 C CA . THR B 1 115 ? 3.807 -28.797 -15.469 1 91.44 115 THR B CA 1
ATOM 3406 C C . THR B 1 115 ? 3.783 -30.047 -14.609 1 91.44 115 THR B C 1
ATOM 3408 O O . THR B 1 115 ? 4.594 -30.969 -14.805 1 91.44 115 THR B O 1
ATOM 3411 N N . ILE B 1 116 ? 2.805 -30.125 -13.711 1 89.06 116 ILE B N 1
ATOM 3412 C CA . ILE B 1 116 ? 2.902 -31.203 -12.727 1 89.06 116 ILE B CA 1
ATOM 3413 C C . ILE B 1 116 ? 1.691 -32.125 -12.852 1 89.06 116 ILE B C 1
ATOM 3415 O O . ILE B 1 116 ? 1.661 -33.219 -12.258 1 89.06 116 ILE B O 1
ATOM 3419 N N . SER B 1 117 ? 0.682 -31.672 -13.57 1 89.75 117 SER B N 1
ATOM 3420 C CA . SER B 1 117 ? -0.546 -32.469 -13.602 1 89.75 117 SER B CA 1
ATOM 3421 C C . SER B 1 117 ? -1.455 -32.031 -14.742 1 89.75 117 SER B C 1
ATOM 3423 O O . SER B 1 117 ? -1.438 -30.859 -15.148 1 89.75 117 SER B O 1
ATOM 3425 N N . ASN B 1 118 ? -2.25 -32.969 -15.258 1 89.81 118 ASN B N 1
ATOM 3426 C CA . ASN B 1 118 ? -3.328 -32.625 -16.172 1 89.81 118 ASN B CA 1
ATOM 3427 C C . ASN B 1 118 ? -4.695 -32.75 -15.516 1 89.81 118 ASN B C 1
ATOM 3429 O O . ASN B 1 118 ? -5.727 -32.656 -16.188 1 89.81 118 ASN B O 1
ATOM 3433 N N . LYS B 1 119 ? -4.691 -33.031 -14.258 1 88.81 119 LYS B N 1
ATOM 3434 C CA . LYS B 1 119 ? -5.938 -33.188 -13.516 1 88.81 119 LYS B CA 1
ATOM 3435 C C . LYS B 1 119 ? -6.137 -32.031 -12.531 1 88.81 119 LYS B C 1
ATOM 3437 O O . LYS B 1 119 ? -6.996 -32.125 -11.648 1 88.81 119 LYS B O 1
ATOM 3442 N N . GLY B 1 120 ? -5.312 -31.094 -12.664 1 89.81 120 GLY B N 1
ATOM 3443 C CA . GLY B 1 120 ? -5.434 -29.969 -11.758 1 89.81 120 GLY B CA 1
ATOM 3444 C C . GLY B 1 120 ? -4.406 -29.984 -10.641 1 89.81 120 GLY B C 1
ATOM 3445 O O . GLY B 1 120 ? -3.488 -30.812 -10.648 1 89.81 120 GLY B O 1
ATOM 3446 N N . GLY B 1 121 ? -4.559 -29.047 -9.758 1 93.81 121 GLY B N 1
ATOM 3447 C CA . GLY B 1 121 ? -3.629 -28.828 -8.656 1 93.81 121 GLY B CA 1
ATOM 3448 C C . GLY B 1 121 ? -3.623 -27.406 -8.148 1 93.81 121 GLY B C 1
ATOM 3449 O O . GLY B 1 121 ? -4.562 -26.641 -8.398 1 93.81 121 GLY B O 1
ATOM 3450 N N . VAL B 1 122 ? -2.656 -27.109 -7.273 1 96.44 122 VAL B N 1
ATOM 3451 C CA . VAL B 1 122 ? -2.512 -25.766 -6.719 1 96.44 122 VAL B CA 1
ATOM 3452 C C . VAL B 1 122 ? -1.137 -25.219 -7.078 1 96.44 122 VAL B C 1
ATOM 3454 O O . VAL B 1 122 ? -0.138 -25.938 -7.055 1 96.44 122 VAL B O 1
ATOM 3457 N N . VAL B 1 123 ? -1.151 -24.031 -7.531 1 95.56 123 VAL B N 1
ATOM 3458 C CA . VAL B 1 123 ? 0.103 -23.297 -7.672 1 95.56 123 VAL B CA 1
ATOM 3459 C C . VAL B 1 123 ? 0.107 -22.094 -6.727 1 95.56 123 VAL B C 1
ATOM 3461 O O . VAL B 1 123 ? -0.919 -21.438 -6.547 1 95.56 123 VAL B O 1
ATOM 3464 N N . CYS B 1 124 ? 1.181 -21.906 -6.012 1 96.81 124 CYS B N 1
ATOM 3465 C CA . CYS B 1 124 ? 1.413 -20.719 -5.188 1 96.81 124 CYS B CA 1
ATOM 3466 C C . CYS B 1 124 ? 2.635 -19.953 -5.672 1 96.81 124 CYS B C 1
ATOM 3468 O O . CYS B 1 124 ? 3.77 -20.391 -5.461 1 96.81 124 CYS B O 1
ATOM 3470 N N . ILE B 1 125 ? 2.371 -18.891 -6.336 1 92.81 125 ILE B N 1
ATOM 3471 C CA . ILE B 1 125 ? 3.428 -18.016 -6.855 1 92.81 125 ILE B CA 1
ATOM 3472 C C . ILE B 1 125 ? 3.828 -17 -5.793 1 92.81 125 ILE B C 1
ATOM 3474 O O . ILE B 1 125 ? 2.969 -16.359 -5.184 1 92.81 125 ILE B O 1
ATOM 3478 N N . ALA B 1 126 ? 5.102 -16.859 -5.496 1 95.56 126 ALA B N 1
ATOM 3479 C CA . ALA B 1 126 ? 5.656 -15.844 -4.613 1 95.56 126 ALA B CA 1
ATOM 3480 C C . ALA B 1 126 ? 6.992 -15.328 -5.137 1 95.56 126 ALA B C 1
ATOM 3482 O O . ALA B 1 126 ? 8.047 -15.859 -4.789 1 95.56 126 ALA B O 1
ATOM 3483 N N . GLY B 1 127 ? 7.012 -14.367 -5.965 1 92.75 127 GLY B N 1
ATOM 3484 C CA . GLY B 1 127 ? 8.133 -13.594 -6.477 1 92.75 127 GLY B CA 1
ATOM 3485 C C . GLY B 1 127 ? 7.992 -12.102 -6.242 1 92.75 127 GLY B C 1
ATOM 3486 O O . GLY B 1 127 ? 7.75 -11.672 -5.113 1 92.75 127 GLY B O 1
ATOM 3487 N N . THR B 1 128 ? 8.031 -11.359 -7.402 1 91.38 128 THR B N 1
ATOM 3488 C CA . THR B 1 128 ? 7.758 -9.938 -7.246 1 91.38 128 THR B CA 1
ATOM 3489 C C . THR B 1 128 ? 6.367 -9.711 -6.664 1 91.38 128 THR B C 1
ATOM 3491 O O . THR B 1 128 ? 6.184 -8.875 -5.781 1 91.38 128 THR B O 1
ATOM 3494 N N . GLY B 1 129 ? 5.414 -10.398 -7.164 1 92.56 129 GLY B N 1
ATOM 3495 C CA . GLY B 1 129 ? 4.074 -10.484 -6.609 1 92.56 129 GLY B CA 1
ATOM 3496 C C . GLY B 1 129 ? 3.723 -11.875 -6.105 1 92.56 129 GLY B C 1
ATOM 3497 O O . GLY B 1 129 ? 4.586 -12.75 -6.043 1 92.56 129 GLY B O 1
ATOM 3498 N N . SER B 1 130 ? 2.523 -12.062 -5.668 1 94.25 130 SER B N 1
ATOM 3499 C CA . SER B 1 130 ? 2.064 -13.375 -5.227 1 94.25 130 SER B CA 1
ATOM 3500 C C . SER B 1 130 ? 0.663 -13.672 -5.746 1 94.25 130 SER B C 1
ATOM 3502 O O . SER B 1 130 ? -0.081 -12.758 -6.102 1 94.25 130 SER B O 1
ATOM 3504 N N . ASN B 1 131 ? 0.424 -14.914 -5.887 1 92.62 131 ASN B N 1
ATOM 3505 C CA . ASN B 1 131 ? -0.853 -15.438 -6.359 1 92.62 131 ASN B CA 1
ATOM 3506 C C . ASN B 1 131 ? -0.997 -16.922 -6.055 1 92.62 131 ASN B C 1
ATOM 3508 O O . ASN B 1 131 ? -0.021 -17.672 -6.125 1 92.62 131 ASN B O 1
ATOM 3512 N N . THR B 1 132 ? -2.18 -17.328 -5.629 1 96.38 132 THR B N 1
ATOM 3513 C CA . THR B 1 132 ? -2.453 -18.75 -5.406 1 96.38 132 THR B CA 1
ATOM 3514 C C . THR B 1 132 ? -3.695 -19.188 -6.18 1 96.38 132 THR B C 1
ATOM 3516 O O . THR B 1 132 ? -4.746 -18.547 -6.086 1 96.38 132 THR B O 1
ATOM 3519 N N . LEU B 1 133 ? -3.531 -20.25 -6.953 1 94.81 133 LEU B N 1
ATOM 3520 C CA . LEU B 1 133 ? -4.617 -20.719 -7.805 1 94.81 133 LEU B CA 1
ATOM 3521 C C . LEU B 1 133 ? -4.824 -22.219 -7.645 1 94.81 133 LEU B C 1
ATOM 3523 O O . LEU B 1 133 ? -3.857 -22.984 -7.629 1 94.81 133 LEU B O 1
ATOM 3527 N N . LEU B 1 134 ? -6.066 -22.625 -7.434 1 96.56 134 LEU B N 1
ATOM 3528 C CA . LEU B 1 134 ? -6.512 -24 -7.488 1 96.56 134 LEU B CA 1
ATOM 3529 C C . LEU B 1 134 ? -7.266 -24.281 -8.781 1 96.56 134 LEU B C 1
ATOM 3531 O O . LEU B 1 134 ? -8.125 -23.5 -9.188 1 96.56 134 LEU B O 1
ATOM 3535 N N . ILE B 1 135 ? -6.84 -25.312 -9.492 1 93 135 ILE B N 1
ATOM 3536 C CA . ILE B 1 135 ? -7.641 -25.875 -10.578 1 93 135 ILE B CA 1
ATOM 3537 C C . ILE B 1 135 ? -8.086 -27.297 -10.211 1 93 135 ILE B C 1
ATOM 3539 O O . ILE B 1 135 ? -7.254 -28.172 -9.969 1 93 135 ILE B O 1
ATOM 3543 N N . ASN B 1 136 ? -9.367 -27.484 -10.156 1 95.38 136 ASN B N 1
ATOM 3544 C CA . ASN B 1 136 ? -9.922 -28.797 -9.883 1 95.38 136 ASN B CA 1
ATOM 3545 C C . ASN B 1 136 ? -9.969 -29.656 -11.141 1 95.38 136 ASN B C 1
ATOM 3547 O O . ASN B 1 136 ? -9.836 -29.156 -12.25 1 95.38 136 ASN B O 1
ATOM 3551 N N . PRO B 1 137 ? -10.102 -30.969 -10.953 1 92.75 137 PRO B N 1
ATOM 3552 C CA . PRO B 1 137 ? -10.148 -31.875 -12.109 1 92.75 137 PRO B CA 1
ATOM 3553 C C . PRO B 1 137 ? -11.258 -31.516 -13.094 1 92.75 137 PRO B C 1
ATOM 3555 O O . PRO B 1 137 ? -11.117 -31.734 -14.297 1 92.75 137 PRO B O 1
ATOM 3558 N N . ASP B 1 138 ? -12.297 -30.906 -12.648 1 92.12 138 ASP B N 1
ATOM 3559 C CA . ASP B 1 138 ? -13.414 -30.562 -13.523 1 92.12 138 ASP B CA 1
ATOM 3560 C C . ASP B 1 138 ? -13.188 -29.203 -14.188 1 92.12 138 ASP B C 1
ATOM 3562 O O . ASP B 1 138 ? -14.055 -28.719 -14.914 1 92.12 138 ASP B O 1
ATOM 3566 N N . GLY B 1 139 ? -12.031 -28.594 -13.82 1 87.62 139 GLY B N 1
ATOM 3567 C CA . GLY B 1 139 ? -11.68 -27.344 -14.477 1 87.62 139 GLY B CA 1
ATOM 3568 C C . GLY B 1 139 ? -12.023 -26.109 -13.656 1 87.62 139 GLY B C 1
ATOM 3569 O O . GLY B 1 139 ? -11.586 -25 -13.969 1 87.62 139 GLY B O 1
ATOM 3570 N N . GLN B 1 140 ? -12.844 -26.344 -12.633 1 92.44 140 GLN B N 1
ATOM 3571 C CA . GLN B 1 140 ? -13.188 -25.219 -11.773 1 92.44 140 GLN B CA 1
ATOM 3572 C C . GLN B 1 140 ? -11.938 -24.609 -11.156 1 92.44 140 GLN B C 1
ATOM 3574 O O . GLN B 1 140 ? -11.031 -25.312 -10.719 1 92.44 140 GLN B O 1
ATOM 3579 N N . LYS B 1 141 ? -11.938 -23.25 -11.18 1 92.31 141 LYS B N 1
ATOM 3580 C CA . LYS B 1 141 ? -10.789 -22.516 -10.664 1 92.31 141 LYS B CA 1
ATOM 3581 C C . LYS B 1 141 ? -11.164 -21.719 -9.43 1 92.31 141 LYS B C 1
ATOM 3583 O O . LYS B 1 141 ? -12.281 -21.188 -9.336 1 92.31 141 LYS B O 1
ATOM 3588 N N . VAL B 1 142 ? -10.266 -21.672 -8.477 1 95.44 142 VAL B N 1
ATOM 3589 C CA . VAL B 1 142 ? -10.367 -20.812 -7.297 1 95.44 142 VAL B CA 1
ATOM 3590 C C . VAL B 1 142 ? -9.055 -20.078 -7.074 1 95.44 142 VAL B C 1
ATOM 3592 O O . VAL B 1 142 ? -7.988 -20.688 -7.035 1 95.44 142 VAL B O 1
ATOM 3595 N N . GLN B 1 143 ? -9.172 -18.828 -6.977 1 93.62 143 GLN B N 1
ATOM 3596 C CA . GLN B 1 143 ? -7.977 -18 -6.852 1 93.62 143 GLN B CA 1
ATOM 3597 C C . GLN B 1 143 ? -7.988 -17.203 -5.551 1 93.62 143 GLN B C 1
ATOM 3599 O O . GLN B 1 143 ? -9.047 -16.781 -5.086 1 93.62 143 GLN B O 1
ATOM 3604 N N . CYS B 1 144 ? -6.867 -17.016 -4.891 1 96.62 144 CYS B N 1
ATOM 3605 C CA . CYS B 1 144 ? -6.641 -16.125 -3.766 1 96.62 144 CYS B CA 1
ATOM 3606 C C . CYS B 1 144 ? -5.434 -15.227 -4.02 1 96.62 144 CYS B C 1
ATOM 3608 O O . CYS B 1 144 ? -4.32 -15.719 -4.227 1 96.62 144 CYS B O 1
ATOM 3610 N N . GLY B 1 145 ? -5.676 -13.93 -3.922 1 94.5 145 GLY B N 1
ATOM 3611 C CA . GLY B 1 145 ? -4.602 -12.984 -4.203 1 94.5 145 GLY B CA 1
ATOM 3612 C C . GLY B 1 145 ? -4.418 -12.719 -5.684 1 94.5 145 GLY B C 1
ATOM 3613 O O . GLY B 1 145 ? -5.328 -12.945 -6.48 1 94.5 145 GLY B O 1
ATOM 3614 N N . GLY B 1 146 ? -3.25 -12.133 -6.051 1 90.12 146 GLY B N 1
ATOM 3615 C CA . GLY B 1 146 ? -2.961 -11.789 -7.434 1 90.12 146 GLY B CA 1
ATOM 3616 C C . GLY B 1 146 ? -3.555 -10.461 -7.855 1 90.12 146 GLY B C 1
ATOM 3617 O O . GLY B 1 146 ? -3.781 -10.219 -9.039 1 90.12 146 GLY B O 1
ATOM 3618 N N . TRP B 1 147 ? -3.867 -9.68 -6.84 1 93 147 TRP B N 1
ATOM 3619 C CA . TRP B 1 147 ? -4.559 -8.43 -7.137 1 93 147 TRP B CA 1
ATOM 3620 C C . TRP B 1 147 ? -3.572 -7.27 -7.211 1 93 147 TRP B C 1
ATOM 3622 O O . TRP B 1 147 ? -3.977 -6.109 -7.312 1 93 147 TRP B O 1
ATOM 3632 N N . GLY B 1 148 ? -2.266 -7.582 -7.07 1 91.06 148 GLY B N 1
ATOM 3633 C CA . GLY B 1 148 ? -1.248 -6.547 -7.18 1 91.06 148 GLY B CA 1
ATOM 3634 C C . GLY B 1 148 ? -0.806 -6.004 -5.832 1 91.06 148 GLY B C 1
ATOM 3635 O O . GLY B 1 148 ? -1.312 -6.426 -4.789 1 91.06 148 GLY B O 1
ATOM 3636 N N . TYR B 1 149 ? 0.137 -5.02 -5.887 1 94.25 149 TYR B N 1
ATOM 3637 C CA . TYR B 1 149 ? 0.888 -4.602 -4.707 1 94.25 149 TYR B CA 1
ATOM 3638 C C . TYR B 1 149 ? 0.002 -3.816 -3.746 1 94.25 149 TYR B C 1
ATOM 3640 O O . TYR B 1 149 ? 0.266 -3.777 -2.541 1 94.25 149 TYR B O 1
ATOM 3648 N N . LEU B 1 150 ? -1.117 -3.26 -4.227 1 96.12 150 LEU B N 1
ATOM 3649 C CA . LEU B 1 150 ? -1.972 -2.475 -3.342 1 96.12 150 LEU B CA 1
ATOM 3650 C C . LEU B 1 150 ? -3.055 -3.346 -2.717 1 96.12 150 LEU B C 1
ATOM 3652 O O . LEU B 1 150 ? -3.525 -3.062 -1.614 1 96.12 150 LEU B O 1
ATOM 3656 N N . LEU B 1 151 ? -3.391 -4.516 -3.465 1 96.12 151 LEU B N 1
ATOM 3657 C CA . LEU B 1 151 ? -4.652 -5.121 -3.049 1 96.12 151 LEU B CA 1
ATOM 3658 C C . LEU B 1 151 ? -4.461 -6.598 -2.723 1 96.12 151 LEU B C 1
ATOM 3660 O O . LEU B 1 151 ? -5.352 -7.23 -2.143 1 96.12 151 LEU B O 1
ATOM 3664 N N . GLY B 1 152 ? -3.312 -7.176 -3.104 1 95.06 152 GLY B N 1
ATOM 3665 C CA . GLY B 1 152 ? -3.289 -8.609 -2.857 1 95.06 152 GLY B CA 1
ATOM 3666 C C . GLY B 1 152 ? -1.944 -9.242 -3.16 1 95.06 152 GLY B C 1
ATOM 3667 O O . GLY B 1 152 ? -1.873 -10.258 -3.854 1 95.06 152 GLY B O 1
ATOM 3668 N N . ASP B 1 153 ? -0.751 -8.766 -2.662 1 94.62 153 ASP B N 1
ATOM 3669 C CA . ASP B 1 153 ? 0.577 -9.328 -2.883 1 94.62 153 ASP B CA 1
ATOM 3670 C C . ASP B 1 153 ? 1.194 -9.812 -1.573 1 94.62 153 ASP B C 1
ATOM 3672 O O . ASP B 1 153 ? 2.418 -9.844 -1.435 1 94.62 153 ASP B O 1
ATOM 3676 N N . GLU B 1 154 ? 0.376 -10.227 -0.606 1 98.12 154 GLU B N 1
ATOM 3677 C CA . GLU B 1 154 ? 0.936 -10.695 0.66 1 98.12 154 GLU B CA 1
ATOM 3678 C C . GLU B 1 154 ? 1.86 -11.891 0.449 1 98.12 154 GLU B C 1
ATOM 3680 O O . GLU B 1 154 ? 1.565 -12.773 -0.359 1 98.12 154 GLU B O 1
ATOM 3685 N N . GLY B 1 155 ? 2.947 -11.906 1.14 1 98.44 155 GLY B N 1
ATOM 3686 C CA . GLY B 1 155 ? 3.91 -12.992 1.053 1 98.44 155 GLY B CA 1
ATOM 3687 C C . GLY B 1 155 ? 4.863 -12.859 -0.119 1 98.44 155 GLY B C 1
ATOM 3688 O O . GLY B 1 155 ? 5.742 -13.695 -0.314 1 98.44 155 GLY B O 1
ATOM 3689 N N . SER B 1 156 ? 4.809 -11.844 -0.934 1 97.81 156 SER B N 1
ATOM 3690 C CA . SER B 1 156 ? 5.668 -11.617 -2.09 1 97.81 156 SER B CA 1
ATOM 3691 C C . SER B 1 156 ? 6.93 -10.852 -1.7 1 97.81 156 SER B C 1
ATOM 3693 O O . SER B 1 156 ? 7.043 -10.367 -0.571 1 97.81 156 SER B O 1
ATOM 3695 N N . ALA B 1 157 ? 7.809 -10.781 -2.67 1 98 157 ALA B N 1
ATOM 3696 C CA . ALA B 1 157 ? 9.031 -10 -2.461 1 98 157 ALA B CA 1
ATOM 3697 C C . ALA B 1 157 ? 8.711 -8.516 -2.297 1 98 157 ALA B C 1
ATOM 3699 O O . ALA B 1 157 ? 9.359 -7.824 -1.51 1 98 157 ALA B O 1
ATOM 3700 N N . TRP B 1 158 ? 7.738 -8.055 -3 1 97.12 158 TRP B N 1
ATOM 3701 C CA . TRP B 1 158 ? 7.277 -6.68 -2.812 1 97.12 158 TRP B CA 1
ATOM 3702 C C . TRP B 1 158 ? 6.816 -6.453 -1.377 1 97.12 158 TRP B C 1
ATOM 3704 O O . TRP B 1 158 ? 7.254 -5.504 -0.723 1 97.12 158 TRP B O 1
ATOM 3714 N N . HIS B 1 159 ? 5.949 -7.305 -0.974 1 98.56 159 HIS B N 1
ATOM 3715 C CA . HIS B 1 159 ? 5.328 -7.121 0.333 1 98.56 159 HIS B CA 1
ATOM 3716 C C . HIS B 1 159 ? 6.367 -7.188 1.449 1 98.56 159 HIS B C 1
ATOM 3718 O O . HIS B 1 159 ? 6.301 -6.41 2.406 1 98.56 159 HIS B O 1
ATOM 3724 N N . ILE B 1 160 ? 7.277 -8.07 1.31 1 98.88 160 ILE B N 1
ATOM 3725 C CA . ILE B 1 160 ? 8.359 -8.219 2.279 1 98.88 160 ILE B CA 1
ATOM 3726 C C . ILE B 1 160 ? 9.203 -6.941 2.311 1 98.88 160 ILE B C 1
ATOM 3728 O O . ILE B 1 160 ? 9.492 -6.41 3.383 1 98.88 160 ILE B O 1
ATOM 3732 N N . SER B 1 161 ? 9.586 -6.508 1.16 1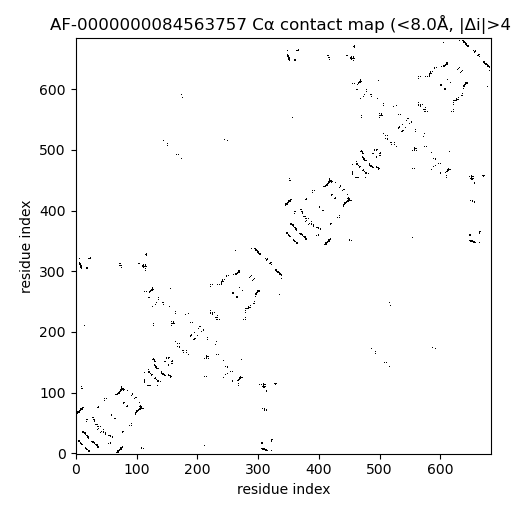 98.88 161 SER B N 1
ATOM 3733 C CA . SER B 1 161 ? 10.406 -5.305 1.042 1 98.88 161 SER B CA 1
ATOM 3734 C C . SER B 1 161 ? 9.672 -4.082 1.591 1 98.88 161 SER B C 1
ATOM 3736 O O . SER B 1 161 ? 10.25 -3.281 2.324 1 98.88 161 SER B O 1
ATOM 3738 N N . TRP B 1 162 ? 8.445 -3.98 1.243 1 98.56 162 TRP B N 1
ATOM 3739 C CA . TRP B 1 162 ? 7.602 -2.881 1.704 1 98.56 162 TRP B CA 1
ATOM 3740 C C . TRP B 1 162 ? 7.48 -2.889 3.225 1 98.56 162 TRP B C 1
ATOM 3742 O O . TRP B 1 162 ? 7.621 -1.847 3.869 1 98.56 162 TRP B O 1
ATOM 3752 N N . GLN B 1 163 ? 7.223 -4.051 3.811 1 98.69 163 GLN B N 1
ATOM 3753 C CA . GLN B 1 163 ? 7.125 -4.176 5.262 1 98.69 163 GLN B CA 1
ATOM 3754 C C . GLN B 1 163 ? 8.422 -3.74 5.938 1 98.69 163 GLN B C 1
ATOM 3756 O O . GLN B 1 163 ? 8.391 -3.086 6.984 1 98.69 163 GLN B O 1
ATOM 3761 N N . ALA B 1 164 ? 9.523 -4.172 5.344 1 98.81 164 ALA B N 1
ATOM 3762 C CA . ALA B 1 164 ? 10.812 -3.791 5.918 1 98.81 164 ALA B CA 1
ATOM 3763 C C . ALA B 1 164 ? 10.938 -2.273 6.016 1 98.81 164 ALA B C 1
ATOM 3765 O O . ALA B 1 164 ? 11.336 -1.745 7.059 1 98.81 164 ALA B O 1
ATOM 3766 N N . VAL B 1 165 ? 10.555 -1.59 4.996 1 98.69 165 VAL B N 1
ATOM 3767 C CA . VAL B 1 165 ? 10.633 -0.133 4.973 1 98.69 165 VAL B CA 1
ATOM 3768 C C . VAL B 1 165 ? 9.617 0.452 5.949 1 98.69 165 VAL B C 1
ATOM 3770 O O . VAL B 1 165 ? 9.938 1.353 6.727 1 98.69 165 VAL B O 1
ATOM 3773 N N . LYS B 1 166 ? 8.43 -0.107 5.945 1 98.44 166 LYS B N 1
ATOM 3774 C CA . LYS B 1 166 ? 7.34 0.403 6.773 1 98.44 166 LYS B CA 1
ATOM 3775 C C . LYS B 1 166 ? 7.668 0.276 8.258 1 98.44 166 LYS B C 1
ATOM 3777 O O . LYS B 1 166 ? 7.395 1.188 9.039 1 98.44 166 LYS B O 1
ATOM 3782 N N . TYR B 1 167 ? 8.211 -0.874 8.656 1 98.56 167 TYR B N 1
ATOM 3783 C CA . TYR B 1 167 ? 8.617 -1.042 10.047 1 98.56 167 TYR B CA 1
ATOM 3784 C C . TYR B 1 167 ? 9.617 0.031 10.453 1 98.56 167 TYR B C 1
ATOM 3786 O O . TYR B 1 167 ? 9.539 0.58 11.555 1 98.56 167 TYR B O 1
ATOM 3794 N N . CYS B 1 168 ? 10.586 0.307 9.594 1 98.5 168 CYS B N 1
ATOM 3795 C CA . CYS B 1 168 ? 11.586 1.332 9.883 1 98.5 168 CYS B CA 1
ATOM 3796 C C . CYS B 1 168 ? 10.938 2.703 10.023 1 98.5 168 CYS B C 1
ATOM 3798 O O . CYS B 1 168 ? 11.219 3.436 10.969 1 98.5 168 CYS B O 1
ATOM 3800 N N . PHE B 1 169 ? 10.016 3.012 9.117 1 98 169 PHE B N 1
ATOM 3801 C CA . PHE B 1 169 ? 9.367 4.316 9.117 1 98 169 PHE B CA 1
ATOM 3802 C C . PHE B 1 169 ? 8.508 4.488 10.367 1 98 169 PHE B C 1
ATOM 3804 O O . PHE B 1 169 ? 8.562 5.527 11.023 1 98 169 PHE B O 1
ATOM 3811 N N . ASN B 1 170 ? 7.738 3.447 10.664 1 98.31 170 ASN B N 1
ATOM 3812 C CA . ASN B 1 170 ? 6.898 3.51 11.859 1 98.31 170 ASN B CA 1
ATOM 3813 C C . ASN B 1 170 ? 7.734 3.697 13.117 1 98.31 170 ASN B C 1
ATOM 3815 O O . ASN B 1 170 ? 7.336 4.422 14.031 1 98.31 170 ASN B O 1
ATOM 3819 N N . ASP B 1 171 ? 8.82 3.021 13.133 1 98.06 171 ASP B N 1
ATOM 3820 C CA . ASP B 1 171 ? 9.719 3.121 14.273 1 98.06 171 ASP B CA 1
ATOM 3821 C C . ASP B 1 171 ? 10.32 4.523 14.383 1 98.06 171 ASP B C 1
ATOM 3823 O O . ASP B 1 171 ? 10.273 5.145 15.445 1 98.06 171 ASP B O 1
ATOM 3827 N N . MET B 1 172 ? 10.828 5.074 13.336 1 97.19 172 MET B N 1
ATOM 3828 C CA . MET B 1 172 ? 11.5 6.367 13.312 1 97.19 172 MET B CA 1
ATOM 3829 C C . MET B 1 172 ? 10.523 7.496 13.609 1 97.19 172 MET B C 1
ATOM 3831 O O . MET B 1 172 ? 10.883 8.477 14.273 1 97.19 172 MET B O 1
ATOM 3835 N N . ASP B 1 173 ? 9.273 7.344 13.164 1 97.06 173 ASP B N 1
ATOM 3836 C CA . ASP B 1 173 ? 8.234 8.336 13.422 1 97.06 173 ASP B CA 1
ATOM 3837 C C . ASP B 1 173 ? 7.648 8.164 14.828 1 97.06 173 ASP B C 1
ATOM 3839 O O . ASP B 1 173 ? 6.883 9.016 15.289 1 97.06 173 ASP B O 1
ATOM 3843 N N . LYS B 1 174 ? 7.977 6.996 15.477 1 97.19 174 LYS B N 1
ATOM 3844 C CA . LYS B 1 174 ? 7.391 6.613 16.75 1 97.19 174 LYS B CA 1
ATOM 3845 C C . LYS B 1 174 ? 5.883 6.41 16.625 1 97.19 174 LYS B C 1
ATOM 3847 O O . LYS B 1 174 ? 5.137 6.633 17.578 1 97.19 174 LYS B O 1
ATOM 3852 N N . PHE B 1 175 ? 5.48 6.141 15.453 1 97.69 175 PHE B N 1
ATOM 3853 C CA . PHE B 1 175 ? 4.078 5.836 15.188 1 97.69 175 PHE B CA 1
ATOM 3854 C C . PHE B 1 175 ? 3.684 4.5 15.805 1 97.69 175 PHE B C 1
ATOM 3856 O O . PHE B 1 175 ? 2.619 4.387 16.422 1 97.69 175 PHE B O 1
ATOM 3863 N N . GLU B 1 176 ? 4.496 3.535 15.586 1 97.25 176 GLU B N 1
ATOM 3864 C CA . GLU B 1 176 ? 4.332 2.186 16.125 1 97.25 176 GLU B CA 1
ATOM 3865 C C . GLU B 1 176 ? 5.676 1.481 16.266 1 97.25 176 GLU B C 1
ATOM 3867 O O . GLU B 1 176 ? 6.461 1.424 15.328 1 97.25 176 GLU B O 1
ATOM 3872 N N . ALA B 1 177 ? 5.922 1.006 17.5 1 96.81 177 ALA B N 1
ATOM 3873 C CA . ALA B 1 177 ? 7.18 0.302 17.734 1 96.81 177 ALA B CA 1
ATOM 3874 C C . ALA B 1 177 ? 7.191 -1.053 17.031 1 96.81 177 ALA B C 1
ATOM 3876 O O . ALA B 1 177 ? 6.215 -1.8 17.094 1 96.81 177 ALA B O 1
ATOM 3877 N N . PRO B 1 178 ? 8.281 -1.349 16.297 1 97.94 178 PRO B N 1
ATOM 3878 C CA . PRO B 1 178 ? 8.391 -2.703 15.758 1 97.94 178 PRO B CA 1
ATOM 3879 C C . PRO B 1 178 ? 8.602 -3.76 16.844 1 97.94 178 PRO B C 1
ATOM 3881 O O . PRO B 1 178 ? 8.984 -3.43 17.969 1 97.94 178 PRO B O 1
ATOM 3884 N N . PRO B 1 179 ? 8.305 -4.992 16.5 1 98.31 179 PRO B N 1
ATOM 3885 C CA . PRO B 1 179 ? 8.484 -6.055 17.484 1 98.31 179 PRO B CA 1
ATOM 3886 C C . PRO B 1 179 ? 9.953 -6.289 17.844 1 98.31 179 PRO B C 1
ATOM 3888 O O . PRO B 1 179 ? 10.258 -6.879 18.891 1 98.31 179 PRO B O 1
ATOM 3891 N N . HIS B 1 180 ? 10.859 -5.891 17 1 98.62 180 HIS B N 1
ATOM 3892 C CA . HIS B 1 180 ? 12.305 -5.949 17.203 1 98.62 180 HIS B CA 1
ATOM 3893 C C . HIS B 1 180 ? 12.984 -4.695 16.672 1 98.62 180 HIS B C 1
ATOM 3895 O O . HIS B 1 180 ? 12.406 -3.965 15.859 1 98.62 180 HIS B O 1
ATOM 3901 N N . PRO B 1 181 ? 14.211 -4.438 17.125 1 98.06 181 PRO B N 1
ATOM 3902 C CA . PRO B 1 181 ? 14.883 -3.213 16.688 1 98.06 181 PRO B CA 1
ATOM 3903 C C . PRO B 1 181 ? 15.008 -3.125 15.172 1 98.06 181 PRO B C 1
ATOM 3905 O O . PRO B 1 181 ? 15.266 -4.133 14.508 1 98.06 181 PRO B O 1
ATOM 3908 N N . SER B 1 182 ? 14.859 -1.937 14.664 1 98.31 182 SER B N 1
ATOM 3909 C CA . SER B 1 182 ? 14.789 -1.775 13.211 1 98.31 182 SER B CA 1
ATOM 3910 C C . SER B 1 182 ? 16.094 -1.207 12.656 1 98.31 182 SER B C 1
ATOM 3912 O O . SER B 1 182 ? 16.219 -1.018 11.445 1 98.31 182 SER B O 1
ATOM 3914 N N . GLY B 1 183 ? 17.062 -0.945 13.492 1 98 183 GLY B N 1
ATOM 3915 C CA . GLY B 1 183 ? 18.266 -0.231 13.086 1 98 183 GLY B CA 1
ATOM 3916 C C . GLY B 1 183 ? 19 -0.896 11.93 1 98 183 GLY B C 1
ATOM 3917 O O . GLY B 1 183 ? 19.375 -0.23 10.969 1 98 183 GLY B O 1
ATOM 3918 N N . ARG B 1 184 ? 19.25 -2.189 12.047 1 97.81 184 ARG B N 1
ATOM 3919 C CA . ARG B 1 184 ? 19.984 -2.914 11.016 1 97.81 184 ARG B CA 1
ATOM 3920 C C . ARG B 1 184 ? 19.219 -2.887 9.688 1 97.81 184 ARG B C 1
ATOM 3922 O O . ARG B 1 184 ? 19.828 -2.697 8.633 1 97.81 184 ARG B O 1
ATOM 3929 N N . LEU B 1 185 ? 17.938 -3.1 9.734 1 98.19 185 LEU B N 1
ATOM 3930 C CA . LEU B 1 185 ? 17.125 -3.062 8.531 1 98.19 185 LEU B CA 1
ATOM 3931 C C . LEU B 1 185 ? 17.141 -1.674 7.898 1 98.19 185 LEU B C 1
ATOM 3933 O O . LEU B 1 185 ? 17.172 -1.543 6.672 1 98.19 185 LEU B O 1
ATOM 3937 N N . TRP B 1 186 ? 17.094 -0.663 8.766 1 98.31 186 TRP B N 1
ATOM 3938 C CA . TRP B 1 186 ? 17.156 0.685 8.211 1 98.31 186 TRP B CA 1
ATOM 3939 C C . TRP B 1 186 ? 18.469 0.916 7.48 1 98.31 186 TRP B C 1
ATOM 3941 O O . TRP B 1 186 ? 18.5 1.522 6.41 1 98.31 186 TRP B O 1
ATOM 3951 N N . GLY B 1 187 ? 19.594 0.456 8.125 1 98.38 187 GLY B N 1
ATOM 3952 C CA . GLY B 1 187 ? 20.875 0.525 7.43 1 98.38 187 GLY B CA 1
ATOM 3953 C C . GLY B 1 187 ? 20.859 -0.149 6.07 1 98.38 187 GLY B C 1
ATOM 3954 O O . GLY B 1 187 ? 21.406 0.379 5.102 1 98.38 187 GLY B O 1
ATOM 3955 N N . LEU B 1 188 ? 20.234 -1.271 5.984 1 98.25 188 LEU B N 1
ATOM 3956 C CA . LEU B 1 188 ? 20.094 -2.014 4.738 1 98.25 188 LEU B CA 1
ATOM 3957 C C . LEU B 1 188 ? 19.281 -1.214 3.717 1 98.25 188 LEU B C 1
ATOM 3959 O O . LEU B 1 188 ? 19.656 -1.158 2.541 1 98.25 188 LEU B O 1
ATOM 3963 N N . VAL B 1 189 ? 18.203 -0.603 4.137 1 98.38 189 VAL B N 1
ATOM 3964 C CA . VAL B 1 189 ? 17.344 0.215 3.277 1 98.38 189 VAL B CA 1
ATOM 3965 C C . VAL B 1 189 ? 18.141 1.396 2.73 1 98.38 189 VAL B C 1
ATOM 3967 O O . VAL B 1 189 ? 18.078 1.702 1.538 1 98.38 189 VAL B O 1
ATOM 3970 N N . GLN B 1 190 ? 18.875 2.021 3.617 1 98.38 190 GLN B N 1
ATOM 3971 C CA . GLN B 1 190 ? 19.688 3.16 3.207 1 98.38 190 GLN B CA 1
ATOM 3972 C C . GLN B 1 190 ? 20.703 2.758 2.141 1 98.38 190 GLN B C 1
ATOM 3974 O O . GLN B 1 190 ? 20.859 3.457 1.139 1 98.38 190 GLN B O 1
ATOM 3979 N N . GLN B 1 191 ? 21.344 1.627 2.371 1 98.19 191 GLN B N 1
ATOM 3980 C CA . GLN B 1 191 ? 22.359 1.139 1.433 1 98.19 191 GLN B CA 1
ATOM 3981 C C . GLN B 1 191 ? 21.719 0.764 0.096 1 98.19 191 GLN B C 1
ATOM 3983 O O . GLN B 1 191 ? 22.234 1.141 -0.964 1 98.19 191 GLN B O 1
ATOM 3988 N N . PHE B 1 192 ? 20.688 0.074 0.126 1 98.06 192 PHE B N 1
ATOM 3989 C CA . PHE B 1 192 ? 20.031 -0.452 -1.072 1 98.06 192 PHE B CA 1
ATOM 3990 C C . PHE B 1 192 ? 19.531 0.682 -1.955 1 98.06 192 PHE B C 1
ATOM 3992 O O . PHE B 1 192 ? 19.719 0.66 -3.174 1 98.06 192 PHE B O 1
ATOM 3999 N N . PHE B 1 193 ? 18.859 1.636 -1.341 1 97.62 193 PHE B N 1
ATOM 4000 C CA . PHE B 1 193 ? 18.266 2.729 -2.105 1 97.62 193 PHE B CA 1
ATOM 4001 C C . PHE B 1 193 ? 19.25 3.883 -2.25 1 97.62 193 PHE B C 1
ATOM 4003 O O . PHE B 1 193 ? 18.969 4.867 -2.936 1 97.62 193 PHE B O 1
ATOM 4010 N N . GLN B 1 194 ? 20.391 3.836 -1.579 1 97.5 194 GLN B N 1
ATOM 4011 C CA . GLN B 1 194 ? 21.391 4.887 -1.597 1 97.5 194 GLN B CA 1
ATOM 4012 C C . GLN B 1 194 ? 20.812 6.211 -1.102 1 97.5 194 GLN B C 1
ATOM 4014 O O . GLN B 1 194 ? 20.906 7.23 -1.789 1 97.5 194 GLN B O 1
ATOM 4019 N N . ILE B 1 195 ? 20.281 6.141 0.141 1 95.69 195 ILE B N 1
ATOM 4020 C CA . ILE B 1 195 ? 19.656 7.312 0.74 1 95.69 195 ILE B CA 1
ATOM 4021 C C . ILE B 1 195 ? 20.219 7.547 2.137 1 95.69 195 ILE B C 1
ATOM 4023 O O . ILE B 1 195 ? 20.875 6.668 2.705 1 95.69 195 ILE B O 1
ATOM 4027 N N . ARG B 1 196 ? 19.984 8.758 2.668 1 93.69 196 ARG B N 1
ATOM 4028 C CA . ARG B 1 196 ? 20.453 9.109 4.004 1 93.69 196 ARG B CA 1
ATOM 4029 C C . ARG B 1 196 ? 19.281 9.344 4.953 1 93.69 196 ARG B C 1
ATOM 4031 O O . ARG B 1 196 ? 19.406 9.117 6.16 1 93.69 196 ARG B O 1
ATOM 4038 N N . SER B 1 197 ? 18.156 9.805 4.414 1 93.5 197 SER B N 1
ATOM 4039 C CA . SER B 1 197 ? 17 10.148 5.246 1 93.5 197 SER B CA 1
ATOM 4040 C C . SER B 1 197 ? 15.719 9.531 4.699 1 93.5 197 SER B C 1
ATOM 4042 O O . SER B 1 197 ? 15.703 9.023 3.574 1 93.5 197 SER B O 1
ATOM 4044 N N . GLN B 1 198 ? 14.656 9.492 5.492 1 93.38 198 GLN B N 1
ATOM 4045 C CA . GLN B 1 198 ? 13.352 9 5.086 1 93.38 198 GLN B CA 1
ATOM 4046 C C . GLN B 1 198 ? 12.852 9.727 3.836 1 93.38 198 GLN B C 1
ATOM 4048 O O . GLN B 1 198 ? 12.344 9.094 2.906 1 93.38 198 GLN B O 1
ATOM 4053 N N . ALA B 1 199 ? 13.047 11.008 3.781 1 87.19 199 ALA B N 1
ATOM 4054 C CA . ALA B 1 199 ? 12.547 11.828 2.68 1 87.19 199 ALA B CA 1
ATOM 4055 C C . ALA B 1 199 ? 13.172 11.406 1.354 1 87.19 199 ALA B C 1
ATOM 4057 O O . ALA B 1 199 ? 12.531 11.477 0.306 1 87.19 199 ALA B O 1
ATOM 4058 N N . ASP B 1 200 ? 14.398 10.898 1.436 1 90.38 200 ASP B N 1
ATOM 4059 C CA . ASP B 1 200 ? 15.156 10.547 0.238 1 90.38 200 ASP B CA 1
ATOM 4060 C C . ASP B 1 200 ? 14.5 9.383 -0.5 1 90.38 200 ASP B C 1
ATOM 4062 O O . ASP B 1 200 ? 14.656 9.242 -1.716 1 90.38 200 ASP B O 1
ATOM 4066 N N . ILE B 1 201 ? 13.719 8.578 0.152 1 93.88 201 ILE B N 1
ATOM 4067 C CA . ILE B 1 201 ? 13.234 7.344 -0.452 1 93.88 201 ILE B CA 1
ATOM 4068 C C . ILE B 1 201 ? 11.969 7.629 -1.261 1 93.88 201 ILE B C 1
ATOM 4070 O O . ILE B 1 201 ? 11.523 6.789 -2.045 1 93.88 201 ILE B O 1
ATOM 4074 N N . LEU B 1 202 ? 11.383 8.758 -1.06 1 87.81 202 LEU B N 1
ATOM 4075 C CA . LEU B 1 202 ? 10.086 9.094 -1.639 1 87.81 202 LEU B CA 1
ATOM 4076 C C . LEU B 1 202 ? 10.148 9.078 -3.162 1 87.81 202 LEU B C 1
ATOM 4078 O O . LEU B 1 202 ? 9.18 8.719 -3.828 1 87.81 202 LEU B O 1
ATOM 4082 N N . ASP B 1 203 ? 11.281 9.406 -3.664 1 86.44 203 ASP B N 1
ATOM 4083 C CA . ASP B 1 203 ? 11.461 9.359 -5.113 1 86.44 203 ASP B CA 1
ATOM 4084 C C . ASP B 1 203 ? 11.289 7.934 -5.637 1 86.44 203 ASP B C 1
ATOM 4086 O O . ASP B 1 203 ? 10.641 7.719 -6.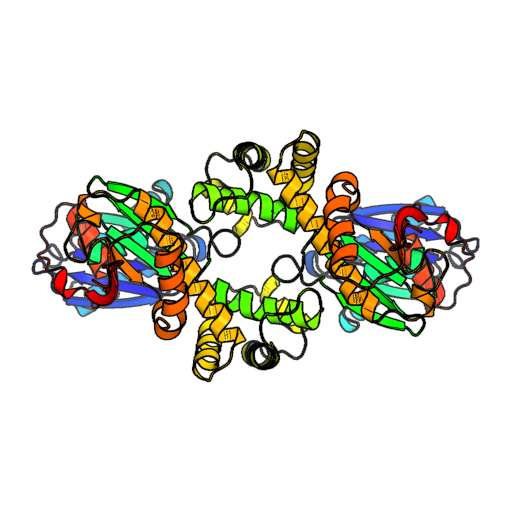664 1 86.44 203 ASP B O 1
ATOM 4090 N N . SER B 1 204 ? 11.852 6.996 -4.961 1 91.62 204 SER B N 1
ATOM 4091 C CA . SER B 1 204 ? 11.812 5.598 -5.375 1 91.62 204 SER B CA 1
ATOM 4092 C C . SER B 1 204 ? 10.414 5.016 -5.223 1 91.62 204 SER B C 1
ATOM 4094 O O . SER B 1 204 ? 10.016 4.137 -5.992 1 91.62 204 SER B O 1
ATOM 4096 N N . PHE B 1 205 ? 9.578 5.551 -4.348 1 92.69 205 PHE B N 1
ATOM 4097 C CA . PHE B 1 205 ? 8.297 4.938 -4.031 1 92.69 205 PHE B CA 1
ATOM 4098 C C . PHE B 1 205 ? 7.16 5.637 -4.773 1 92.69 205 PHE B C 1
ATOM 4100 O O . PHE B 1 205 ? 6.066 5.086 -4.902 1 92.69 205 PHE B O 1
ATOM 4107 N N . TYR B 1 206 ? 7.402 6.836 -5.223 1 85.69 206 TYR B N 1
ATOM 4108 C CA . TYR B 1 206 ? 6.266 7.562 -5.781 1 85.69 206 TYR B CA 1
ATOM 4109 C C . TYR B 1 206 ? 6.617 8.172 -7.133 1 85.69 206 T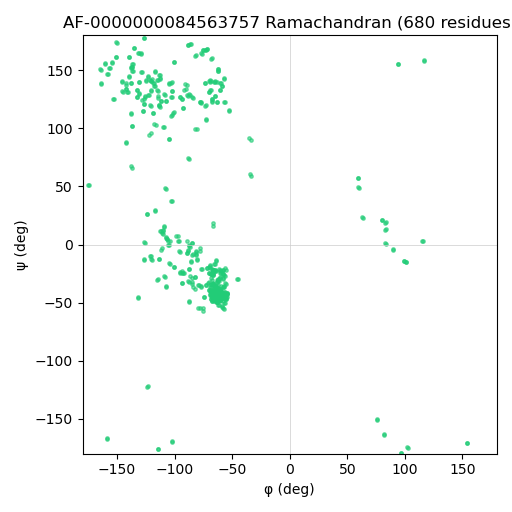YR B C 1
ATOM 4111 O O . TYR B 1 206 ? 5.832 8.078 -8.078 1 85.69 206 TYR B O 1
ATOM 4119 N N . LYS B 1 207 ? 7.715 8.82 -7.324 1 81.75 207 LYS B N 1
ATOM 4120 C CA . LYS B 1 207 ? 8.086 9.469 -8.578 1 81.75 207 LYS B CA 1
ATOM 4121 C C . LYS B 1 207 ? 8.594 8.453 -9.594 1 81.75 207 LYS B C 1
ATOM 4123 O O . LYS B 1 207 ? 8.125 8.422 -10.734 1 81.75 207 LYS B O 1
ATOM 4128 N N . ASN B 1 208 ? 9.578 7.684 -9.234 1 87.19 208 ASN B N 1
ATOM 4129 C CA . ASN B 1 208 ? 10.172 6.66 -10.094 1 87.19 208 ASN B CA 1
ATOM 4130 C C . ASN B 1 208 ? 9.789 5.254 -9.633 1 87.19 208 ASN B C 1
ATOM 4132 O O . ASN B 1 208 ? 10.656 4.379 -9.523 1 87.19 208 ASN B O 1
ATOM 4136 N N . PHE B 1 209 ? 8.547 5.16 -9.422 1 90.25 209 PHE B N 1
ATOM 4137 C CA . PHE B 1 209 ? 8.062 3.91 -8.852 1 90.25 209 PHE B CA 1
ATOM 4138 C C . PHE B 1 209 ? 8.32 2.748 -9.805 1 90.25 209 PHE B C 1
ATOM 4140 O O . PHE B 1 209 ? 7.906 2.787 -10.969 1 90.25 209 PHE B O 1
ATOM 4147 N N . ASP B 1 210 ? 9.039 1.777 -9.297 1 90.44 210 ASP B N 1
ATOM 4148 C CA . ASP B 1 210 ? 9.289 0.5 -9.961 1 90.44 210 ASP B CA 1
ATOM 4149 C C . ASP B 1 210 ? 9.156 -0.663 -8.977 1 90.44 210 ASP B C 1
ATOM 4151 O O . ASP B 1 210 ? 10.07 -0.93 -8.195 1 90.44 210 ASP B O 1
ATOM 4155 N N . LYS B 1 211 ? 8.023 -1.37 -9.023 1 91.69 211 LYS B N 1
ATOM 4156 C CA . LYS B 1 211 ? 7.715 -2.455 -8.094 1 91.69 211 LYS B CA 1
ATOM 4157 C C . LYS B 1 211 ? 8.82 -3.506 -8.094 1 91.69 211 LYS B C 1
ATOM 4159 O O . LYS B 1 211 ? 9.219 -3.992 -7.031 1 91.69 211 LYS B O 1
ATOM 4164 N N . SER B 1 212 ? 9.281 -3.893 -9.297 1 89.62 212 SER B N 1
ATOM 4165 C CA . SER B 1 212 ? 10.289 -4.934 -9.43 1 89.62 212 SER B CA 1
ATOM 4166 C C . SER B 1 212 ? 11.602 -4.523 -8.766 1 89.62 212 SER B C 1
ATOM 4168 O O . SER B 1 212 ? 12.273 -5.348 -8.141 1 89.62 212 SER B O 1
ATOM 4170 N N . ARG B 1 213 ? 11.945 -3.291 -8.922 1 93.19 213 ARG B N 1
ATOM 4171 C CA . ARG B 1 213 ? 13.172 -2.793 -8.312 1 93.19 213 ARG B CA 1
ATOM 4172 C C . ARG B 1 213 ? 13.086 -2.811 -6.793 1 93.19 213 ARG B C 1
ATOM 4174 O O . ARG B 1 213 ? 14.016 -3.244 -6.113 1 93.19 213 ARG B O 1
ATOM 4181 N N . ILE B 1 214 ? 11.969 -2.359 -6.23 1 96.81 214 ILE B N 1
ATOM 4182 C CA . ILE B 1 214 ? 11.781 -2.314 -4.785 1 96.81 214 ILE B CA 1
ATOM 4183 C C . ILE B 1 214 ? 11.773 -3.734 -4.223 1 96.81 214 ILE B C 1
ATOM 4185 O O . ILE B 1 214 ? 12.344 -3.996 -3.164 1 96.81 214 ILE B O 1
ATOM 4189 N N . ALA B 1 215 ? 11.211 -4.625 -4.996 1 96.5 215 ALA B N 1
ATOM 4190 C CA . ALA B 1 215 ? 11.094 -6.02 -4.574 1 96.5 215 ALA B CA 1
ATOM 4191 C C . ALA B 1 215 ? 12.477 -6.66 -4.438 1 96.5 215 ALA B C 1
ATOM 4193 O O . ALA B 1 215 ? 12.641 -7.629 -3.689 1 96.5 215 ALA B O 1
ATOM 4194 N N . LEU B 1 216 ? 13.453 -6.125 -5.09 1 96.38 216 LEU B N 1
ATOM 4195 C CA . LEU B 1 216 ? 14.797 -6.68 -5.051 1 96.38 216 LEU B CA 1
ATOM 4196 C C . LEU B 1 216 ? 15.398 -6.543 -3.654 1 96.38 216 LEU B C 1
ATOM 4198 O O . LEU B 1 216 ? 16.328 -7.273 -3.301 1 96.38 216 LEU B O 1
ATOM 4202 N N . LEU B 1 217 ? 14.898 -5.621 -2.854 1 98.38 217 LEU B N 1
ATOM 4203 C CA . LEU B 1 217 ? 15.359 -5.461 -1.48 1 98.38 217 LEU B CA 1
ATOM 4204 C C . LEU B 1 217 ? 15.172 -6.75 -0.69 1 98.38 217 LEU B C 1
ATOM 4206 O O . LEU B 1 217 ? 15.922 -7.023 0.252 1 98.38 217 LEU B O 1
ATOM 4210 N N . CYS B 1 218 ? 14.242 -7.551 -1.114 1 98.5 218 CYS B N 1
ATOM 4211 C CA . CYS B 1 218 ? 13.867 -8.781 -0.427 1 98.5 218 CYS B CA 1
ATOM 4212 C C . CYS B 1 218 ? 15.078 -9.695 -0.26 1 98.5 218 CYS B C 1
ATOM 4214 O O . CYS B 1 218 ? 15.258 -10.312 0.792 1 98.5 218 CYS B O 1
ATOM 4216 N N . LYS B 1 219 ? 15.883 -9.781 -1.262 1 98.06 219 LYS B N 1
ATOM 4217 C CA . LYS B 1 219 ? 17.062 -10.641 -1.21 1 98.06 219 LYS B CA 1
ATOM 4218 C C . LYS B 1 219 ? 17.984 -10.234 -0.06 1 98.06 219 LYS B C 1
ATOM 4220 O O . LYS B 1 219 ? 18.469 -11.094 0.683 1 98.06 219 LYS B O 1
ATOM 4225 N N . SER B 1 220 ? 18.203 -8.938 0.075 1 98.25 220 SER B N 1
ATOM 4226 C CA . SER B 1 220 ? 19.062 -8.43 1.144 1 98.25 220 SER B CA 1
ATOM 4227 C C . SER B 1 220 ? 18.406 -8.625 2.51 1 98.25 220 SER B C 1
ATOM 4229 O O . SER B 1 220 ? 19.094 -8.891 3.496 1 98.25 220 SER B O 1
ATOM 4231 N N . VAL B 1 221 ? 17.109 -8.484 2.611 1 98.81 221 VAL B N 1
ATOM 4232 C CA . VAL B 1 221 ? 16.406 -8.719 3.867 1 98.81 221 VAL B CA 1
ATOM 4233 C C . VAL B 1 221 ? 16.547 -10.18 4.285 1 98.81 221 VAL B C 1
ATOM 4235 O O . VAL B 1 221 ? 16.734 -10.477 5.469 1 98.81 221 VAL B O 1
ATOM 4238 N N . ALA B 1 222 ? 16.469 -11.102 3.328 1 98.81 222 ALA B N 1
ATOM 4239 C CA . ALA B 1 222 ? 16.672 -12.523 3.613 1 98.81 222 ALA B CA 1
ATOM 4240 C C . ALA B 1 222 ? 18.062 -12.781 4.168 1 98.81 222 ALA B C 1
ATOM 4242 O O . ALA B 1 222 ? 18.234 -13.555 5.109 1 98.81 222 ALA B O 1
ATOM 4243 N N . GLN B 1 223 ? 19.016 -12.133 3.549 1 98.25 223 GLN B N 1
ATOM 4244 C CA . GLN B 1 223 ? 20.391 -12.312 3.99 1 98.25 223 GLN B CA 1
ATOM 4245 C C . GLN B 1 223 ? 20.578 -11.867 5.438 1 98.25 223 GLN B C 1
ATOM 4247 O O . GLN B 1 223 ? 21.172 -12.578 6.246 1 98.25 223 GLN B O 1
ATOM 4252 N N . VAL B 1 224 ? 20.016 -10.711 5.785 1 98.06 224 VAL B N 1
ATOM 4253 C CA . VAL B 1 224 ? 20.141 -10.188 7.141 1 98.06 224 VAL B CA 1
ATOM 4254 C C . VAL B 1 224 ? 19.359 -11.07 8.109 1 98.06 224 VAL B C 1
ATOM 4256 O O . VAL B 1 224 ? 19.766 -11.258 9.258 1 98.06 224 VAL B O 1
ATOM 4259 N N . ALA B 1 225 ? 18.266 -11.609 7.684 1 98.75 225 ALA B N 1
ATOM 4260 C CA . ALA B 1 225 ? 17.516 -12.562 8.5 1 98.75 225 ALA B CA 1
ATOM 4261 C C . ALA B 1 225 ? 18.359 -13.781 8.836 1 98.75 225 ALA B C 1
ATOM 4263 O O . ALA B 1 225 ? 18.406 -14.219 9.984 1 98.75 225 ALA B O 1
ATOM 4264 N N . ARG B 1 226 ? 19.031 -14.32 7.855 1 98.44 226 ARG B N 1
ATOM 4265 C CA . ARG B 1 226 ? 19.875 -15.5 8.047 1 98.44 226 ARG B CA 1
ATOM 4266 C C . ARG B 1 226 ? 21.062 -15.18 8.945 1 98.44 226 ARG B C 1
ATOM 4268 O O . ARG B 1 226 ? 21.562 -16.062 9.656 1 98.44 226 ARG B O 1
ATOM 4275 N N . GLU B 1 227 ? 21.453 -13.93 8.953 1 98.31 227 GLU B N 1
ATOM 4276 C CA . GLU B 1 227 ? 22.547 -13.484 9.812 1 98.31 227 GLU B CA 1
ATOM 4277 C C . GLU B 1 227 ? 22.062 -13.234 11.234 1 98.31 227 GLU B C 1
ATOM 4279 O O . GLU B 1 227 ? 22.844 -12.867 12.109 1 98.31 227 GLU B O 1
ATOM 4284 N N . GLY B 1 228 ? 20.688 -13.336 11.461 1 97.88 228 GLY B N 1
ATOM 4285 C CA . GLY B 1 228 ? 20.219 -13.344 12.836 1 97.88 228 GLY B CA 1
ATOM 4286 C C . GLY B 1 228 ? 19.375 -12.133 13.188 1 97.88 228 GLY B C 1
ATOM 4287 O O . GLY B 1 228 ? 18.938 -11.984 14.328 1 97.88 228 GLY B O 1
ATOM 4288 N N . ASP B 1 229 ? 19.109 -11.281 12.266 1 98.56 229 ASP B N 1
ATOM 4289 C CA . ASP B 1 229 ? 18.281 -10.125 12.562 1 98.56 229 ASP B CA 1
ATOM 4290 C C . ASP B 1 229 ? 16.844 -10.539 12.875 1 98.56 229 ASP B C 1
ATOM 4292 O O . ASP B 1 229 ? 16.172 -11.133 12.031 1 98.56 229 ASP B O 1
ATOM 4296 N N . LEU B 1 230 ? 16.359 -10.141 13.969 1 98.75 230 LEU B N 1
ATOM 4297 C CA . LEU B 1 230 ? 15.086 -10.648 14.469 1 98.75 230 LEU B CA 1
ATOM 4298 C C . LEU B 1 230 ? 13.922 -10 13.734 1 98.75 230 LEU B C 1
ATOM 4300 O O . LEU B 1 230 ? 12.883 -10.641 13.523 1 98.75 230 LEU B O 1
ATOM 4304 N N . LEU B 1 231 ? 14.07 -8.734 13.406 1 98.81 231 LEU B N 1
ATOM 4305 C CA . LEU B 1 231 ? 12.984 -8.086 12.688 1 98.81 231 LEU B CA 1
ATOM 4306 C C . LEU B 1 231 ? 12.828 -8.664 11.289 1 98.81 231 LEU B C 1
ATOM 4308 O O . LEU B 1 231 ? 11.703 -8.906 10.836 1 98.81 231 LEU B O 1
ATOM 4312 N N . ALA B 1 232 ? 13.945 -8.859 10.602 1 98.88 232 ALA B N 1
ATOM 4313 C CA . ALA B 1 232 ? 13.906 -9.5 9.289 1 98.88 232 ALA B CA 1
ATOM 4314 C C . ALA B 1 232 ? 13.297 -10.891 9.383 1 98.88 232 ALA B C 1
ATOM 4316 O O . ALA B 1 232 ? 12.484 -11.273 8.539 1 98.88 232 ALA B O 1
ATOM 4317 N N . ARG B 1 233 ? 13.648 -11.648 10.398 1 98.88 233 ARG B N 1
ATOM 4318 C CA . ARG B 1 233 ? 13.078 -12.977 10.602 1 98.88 233 ARG B CA 1
ATOM 4319 C C . ARG B 1 233 ? 11.578 -12.898 10.852 1 98.88 233 ARG B C 1
ATOM 4321 O O . ARG B 1 233 ? 10.82 -13.742 10.375 1 98.88 233 ARG B O 1
ATOM 4328 N N . HIS B 1 234 ? 11.227 -11.914 11.625 1 98.88 234 HIS B N 1
ATOM 4329 C CA . HIS B 1 234 ? 9.805 -11.688 11.883 1 98.88 234 HIS B CA 1
ATOM 4330 C C . HIS B 1 234 ? 9.039 -11.453 10.594 1 98.88 234 HIS B C 1
ATOM 4332 O O . HIS B 1 234 ? 7.961 -12.016 10.391 1 98.88 234 HIS B O 1
ATOM 4338 N N . ILE B 1 235 ? 9.586 -10.648 9.727 1 98.88 235 ILE B N 1
ATOM 4339 C CA . ILE B 1 235 ? 8.945 -10.305 8.461 1 98.88 235 ILE B CA 1
ATOM 4340 C C . ILE B 1 235 ? 8.773 -11.562 7.609 1 98.88 235 ILE B C 1
ATOM 4342 O O . ILE B 1 235 ? 7.707 -11.797 7.043 1 98.88 235 ILE B O 1
ATOM 4346 N N . PHE B 1 236 ? 9.781 -12.43 7.574 1 98.94 236 PHE B N 1
ATOM 4347 C CA . PHE B 1 236 ? 9.703 -13.648 6.773 1 98.94 236 PHE B CA 1
ATOM 4348 C C . PHE B 1 236 ? 8.758 -14.656 7.41 1 98.94 236 PHE B C 1
ATOM 4350 O O . PHE B 1 236 ? 8.078 -15.406 6.707 1 98.94 236 PHE B O 1
ATOM 4357 N N . LYS B 1 237 ? 8.727 -14.688 8.719 1 98.88 237 LYS B N 1
ATOM 4358 C CA . LYS B 1 237 ? 7.742 -15.531 9.391 1 98.88 237 LYS B CA 1
ATOM 4359 C C . LYS B 1 237 ? 6.32 -15.141 9 1 98.88 237 LYS B C 1
ATOM 4361 O O . LYS B 1 237 ? 5.492 -16.016 8.719 1 98.88 237 LYS B O 1
ATOM 4366 N N . GLN B 1 238 ? 6.094 -13.844 8.953 1 98.81 238 GLN B N 1
ATOM 4367 C CA . GLN B 1 238 ? 4.785 -13.352 8.523 1 98.81 238 GLN B CA 1
ATOM 4368 C C . GLN B 1 238 ? 4.512 -13.711 7.066 1 98.81 238 GLN B C 1
ATOM 4370 O O . GLN B 1 238 ? 3.393 -14.078 6.711 1 98.81 238 GLN B O 1
ATOM 4375 N N . ALA B 1 239 ? 5.512 -13.57 6.242 1 98.88 239 ALA B N 1
ATOM 4376 C CA . ALA B 1 239 ? 5.359 -13.922 4.832 1 98.88 239 ALA B CA 1
ATOM 4377 C C . ALA B 1 239 ? 4.992 -15.398 4.672 1 98.88 239 ALA B C 1
ATOM 4379 O O . ALA B 1 239 ? 4.137 -15.742 3.854 1 98.88 239 ALA B O 1
ATOM 4380 N N . GLY B 1 240 ? 5.652 -16.25 5.465 1 98.88 240 GLY B N 1
ATOM 4381 C CA . GLY B 1 240 ? 5.297 -17.656 5.457 1 98.88 240 GLY B CA 1
ATOM 4382 C C . GLY B 1 240 ? 3.846 -17.922 5.816 1 98.88 240 GLY B C 1
ATOM 4383 O O . GLY B 1 240 ? 3.164 -18.703 5.156 1 98.88 240 GLY B O 1
ATOM 4384 N N . ALA B 1 241 ? 3.408 -17.234 6.824 1 98.81 241 ALA B N 1
ATOM 4385 C CA . ALA B 1 241 ? 2.01 -17.359 7.234 1 98.81 241 ALA B CA 1
ATOM 4386 C C . ALA B 1 241 ? 1.073 -16.875 6.129 1 98.81 241 ALA B C 1
ATOM 4388 O O . ALA B 1 241 ? 0.028 -17.484 5.887 1 98.81 241 ALA B O 1
ATOM 4389 N N . ASP B 1 242 ? 1.445 -15.789 5.484 1 98.88 242 ASP B N 1
ATOM 4390 C CA . ASP B 1 242 ? 0.618 -15.234 4.418 1 98.88 242 ASP B CA 1
ATOM 4391 C C . ASP B 1 242 ? 0.486 -16.219 3.258 1 98.88 242 ASP B C 1
ATOM 4393 O O . ASP B 1 242 ? -0.599 -16.375 2.695 1 98.88 242 ASP B O 1
ATOM 4397 N N . LEU B 1 243 ? 1.58 -16.844 2.871 1 98.81 243 LEU B N 1
ATOM 4398 C CA . LEU B 1 243 ? 1.539 -17.828 1.797 1 98.81 243 LEU B CA 1
ATOM 4399 C C . LEU B 1 243 ? 0.683 -19.031 2.191 1 98.81 243 LEU B C 1
ATOM 4401 O O . LEU B 1 243 ? -0.106 -19.531 1.384 1 98.81 243 LEU B O 1
ATOM 4405 N N . ALA B 1 244 ? 0.815 -19.469 3.449 1 98.69 244 ALA B N 1
ATOM 4406 C CA . ALA B 1 244 ? -0.023 -20.547 3.957 1 98.69 244 ALA B CA 1
ATOM 4407 C C . ALA B 1 244 ? -1.499 -20.156 3.924 1 98.69 244 ALA B C 1
ATOM 4409 O O . ALA B 1 244 ? -2.355 -20.984 3.594 1 98.69 244 ALA B O 1
ATOM 4410 N N . LYS B 1 245 ? -1.784 -18.938 4.219 1 98.56 245 LYS B N 1
ATOM 4411 C CA . LYS B 1 245 ? -3.152 -18.438 4.18 1 98.56 245 LYS B CA 1
ATOM 4412 C C . LYS B 1 245 ? -3.742 -18.547 2.777 1 98.56 245 LYS B C 1
ATOM 4414 O O . LYS B 1 245 ? -4.883 -18.984 2.611 1 98.56 245 LYS B O 1
ATOM 4419 N N . GLY B 1 246 ? -2.979 -18.109 1.805 1 98.44 246 GLY B N 1
ATOM 4420 C CA . GLY B 1 246 ? -3.434 -18.203 0.427 1 98.44 246 GLY B CA 1
ATOM 4421 C C . GLY B 1 246 ? -3.729 -19.641 -0.006 1 98.44 246 GLY B C 1
ATOM 4422 O O . GLY B 1 246 ? -4.766 -19.906 -0.616 1 98.44 246 GLY B O 1
ATOM 4423 N N . ILE B 1 247 ? -2.838 -20.531 0.353 1 98.31 247 ILE B N 1
ATOM 4424 C CA . ILE B 1 247 ? -2.998 -21.938 -0.003 1 98.31 247 ILE B CA 1
ATOM 4425 C C . ILE B 1 247 ? -4.219 -22.516 0.708 1 98.31 247 ILE B C 1
ATOM 4427 O O . ILE B 1 247 ? -5.035 -23.203 0.092 1 98.31 247 ILE B O 1
ATOM 4431 N N . ALA B 1 248 ? -4.355 -22.203 2.012 1 98.06 248 ALA B N 1
ATOM 4432 C CA . ALA B 1 248 ? -5.48 -22.703 2.793 1 98.06 248 ALA B CA 1
ATOM 4433 C C . ALA B 1 248 ? -6.809 -22.203 2.236 1 98.06 248 ALA B C 1
ATOM 4435 O O . ALA B 1 248 ? -7.809 -22.922 2.24 1 98.06 248 ALA B O 1
ATOM 4436 N N . ALA B 1 249 ? -6.812 -20.984 1.815 1 98.19 249 ALA B N 1
ATOM 4437 C CA . ALA B 1 249 ? -8.023 -20.375 1.276 1 98.19 249 ALA B CA 1
ATOM 4438 C C . ALA B 1 249 ? -8.547 -21.156 0.08 1 98.19 249 ALA B C 1
ATOM 4440 O O . ALA B 1 249 ? -9.742 -21.469 0.005 1 98.19 249 ALA B O 1
ATOM 4441 N N . VAL B 1 250 ? -7.664 -21.547 -0.854 1 97.88 250 VAL B N 1
ATOM 4442 C CA . VAL B 1 250 ? -8.125 -22.234 -2.057 1 97.88 250 VAL B CA 1
ATOM 4443 C C . VAL B 1 250 ? -8.32 -23.719 -1.76 1 97.88 250 VAL B C 1
ATOM 4445 O O . VAL B 1 250 ? -9.172 -24.375 -2.367 1 97.88 250 VAL B O 1
ATOM 4448 N N . ALA B 1 251 ? -7.578 -24.266 -0.809 1 97.19 251 ALA B N 1
ATOM 4449 C CA . ALA B 1 251 ? -7.633 -25.672 -0.462 1 97.19 251 ALA B CA 1
ATOM 4450 C C . ALA B 1 251 ? -9.031 -26.078 0.003 1 97.19 251 ALA B C 1
ATOM 4452 O O . ALA B 1 251 ? -9.445 -27.219 -0.157 1 97.19 251 ALA B O 1
ATOM 4453 N N . ARG B 1 252 ? -9.742 -25.156 0.564 1 95.25 252 ARG B N 1
ATOM 4454 C CA . ARG B 1 252 ? -11.086 -25.422 1.082 1 95.25 252 ARG B CA 1
ATOM 4455 C C . ARG B 1 252 ? -12.023 -25.859 -0.032 1 95.25 252 ARG B C 1
ATOM 4457 O O . ARG B 1 252 ? -13 -26.578 0.219 1 95.25 252 ARG B O 1
ATOM 4464 N N . GLN B 1 253 ? -11.656 -25.516 -1.245 1 96.69 253 GLN B N 1
ATOM 4465 C CA . GLN B 1 253 ? -12.523 -25.828 -2.373 1 96.69 253 GLN B CA 1
ATOM 4466 C C . GLN B 1 253 ? -11.883 -26.875 -3.281 1 96.69 253 GLN B C 1
ATOM 4468 O O . GLN B 1 253 ? -12.336 -27.094 -4.406 1 96.69 253 GLN B O 1
ATOM 4473 N N . ALA B 1 254 ? -10.852 -27.469 -2.818 1 96.94 254 ALA B N 1
ATOM 4474 C CA . ALA B 1 254 ? -10.172 -28.5 -3.607 1 96.94 254 ALA B CA 1
ATOM 4475 C C . ALA B 1 254 ? -10.977 -29.781 -3.652 1 96.94 254 ALA B C 1
ATOM 4477 O O . ALA B 1 254 ? -11.562 -30.203 -2.645 1 96.94 254 ALA B O 1
ATOM 4478 N N . ALA B 1 255 ? -11.016 -30.391 -4.785 1 96.56 255 ALA B N 1
ATOM 4479 C CA . ALA B 1 255 ? -11.672 -31.688 -4.941 1 96.56 255 ALA B CA 1
ATOM 4480 C C . ALA B 1 255 ? -10.992 -32.75 -4.09 1 96.56 255 ALA B C 1
ATOM 4482 O O . ALA B 1 255 ? -9.781 -32.688 -3.854 1 96.56 255 ALA B O 1
ATOM 4483 N N . GLN B 1 256 ? -11.758 -33.719 -3.684 1 95.06 256 GLN B N 1
ATOM 4484 C CA . GLN B 1 256 ? -11.242 -34.812 -2.854 1 95.06 256 GLN B CA 1
ATOM 4485 C C . GLN B 1 256 ? -10.094 -35.531 -3.543 1 95.06 256 GLN B C 1
ATOM 4487 O O . GLN B 1 256 ? -9.148 -35.969 -2.885 1 95.06 256 GLN B O 1
ATOM 4492 N N . GLU B 1 257 ? -10.203 -35.656 -4.82 1 94 257 GLU B N 1
ATOM 4493 C CA . GLU B 1 257 ? -9.164 -36.312 -5.605 1 94 257 GLU B CA 1
ATOM 4494 C C . GLU B 1 257 ? -7.805 -35.656 -5.387 1 94 257 GLU B C 1
ATOM 4496 O O . GLU B 1 257 ? -6.77 -36.312 -5.398 1 94 257 GLU B O 1
ATOM 4501 N N . LEU B 1 258 ? -7.801 -34.406 -5.176 1 94.62 258 LEU B N 1
ATOM 4502 C CA . LEU B 1 258 ? -6.566 -33.625 -4.992 1 94.62 258 LEU B CA 1
ATOM 4503 C C . LEU B 1 258 ? -6.105 -33.688 -3.541 1 94.62 258 LEU B C 1
ATOM 4505 O O . LEU B 1 258 ? -4.902 -33.75 -3.27 1 94.62 258 LEU B O 1
ATOM 4509 N N . THR B 1 259 ? -7.043 -33.75 -2.582 1 93.88 259 THR B N 1
ATOM 4510 C CA . THR B 1 259 ? -6.68 -33.656 -1.173 1 93.88 259 THR B CA 1
ATOM 4511 C C . THR B 1 259 ? -6.336 -35.031 -0.61 1 93.88 259 THR B C 1
ATOM 4513 O O . THR B 1 259 ? -5.645 -35.156 0.406 1 93.88 259 THR B O 1
ATOM 4516 N N . GLU B 1 260 ? -6.797 -36.062 -1.237 1 91.56 260 GLU B N 1
ATOM 4517 C CA . GLU B 1 260 ? -6.633 -37.406 -0.686 1 91.56 260 GLU B CA 1
ATOM 4518 C C . GLU B 1 260 ? -5.594 -38.219 -1.473 1 91.56 260 GLU B C 1
ATOM 4520 O O . GLU B 1 260 ? -5.422 -39.406 -1.245 1 91.56 260 GLU B O 1
ATOM 4525 N N . GLN B 1 261 ? -4.977 -37.625 -2.357 1 90.56 261 GLN B N 1
ATOM 4526 C CA . GLN B 1 261 ? -3.914 -38.312 -3.082 1 90.56 261 GLN B CA 1
ATOM 4527 C C . GLN B 1 261 ? -2.686 -38.5 -2.195 1 90.56 261 GLN B C 1
ATOM 4529 O O . GLN B 1 261 ? -2.633 -38 -1.077 1 90.56 261 GLN B O 1
ATOM 4534 N N . GLU B 1 262 ? -1.742 -39.344 -2.688 1 87.38 262 GLU B N 1
ATOM 4535 C CA . GLU B 1 262 ? -0.498 -39.562 -1.953 1 87.38 262 GLU B CA 1
ATOM 4536 C C . GLU B 1 262 ? 0.225 -38.25 -1.703 1 87.38 262 GLU B C 1
ATOM 4538 O O . GLU B 1 262 ? 0.424 -37.438 -2.629 1 87.38 262 GLU B O 1
ATOM 4543 N N . GLY B 1 263 ? 0.487 -37.938 -0.465 1 89.19 263 GLY B N 1
ATOM 4544 C CA . GLY B 1 263 ? 1.146 -36.688 -0.095 1 89.19 263 GLY B CA 1
ATOM 4545 C C . GLY B 1 263 ? 0.175 -35.562 0.155 1 89.19 263 GLY B C 1
ATOM 4546 O O . GLY B 1 263 ? 0.581 -34.469 0.568 1 89.19 263 GLY B O 1
ATOM 4547 N N . GLY B 1 264 ? -1.15 -35.875 -0.098 1 93.12 264 GLY B N 1
ATOM 4548 C CA . GLY B 1 264 ? -2.17 -34.875 0.104 1 93.12 264 GLY B CA 1
ATOM 4549 C C . GLY B 1 264 ? -2.203 -33.812 -1 1 93.12 264 GLY B C 1
ATOM 4550 O O . GLY B 1 264 ? -1.923 -34.125 -2.16 1 93.12 264 GLY B O 1
ATOM 4551 N N . LEU B 1 265 ? -2.602 -32.656 -0.636 1 95.12 265 LEU B N 1
ATOM 4552 C CA . LEU B 1 265 ? -2.684 -31.594 -1.618 1 95.12 265 LEU B CA 1
ATOM 4553 C C . LEU B 1 265 ? -1.295 -31.188 -2.102 1 95.12 265 LEU B C 1
ATOM 4555 O O . LEU B 1 265 ? -0.428 -30.844 -1.294 1 95.12 265 LEU B O 1
ATOM 4559 N N . GLN B 1 266 ? -1.088 -31.266 -3.344 1 94.5 266 GLN B N 1
ATOM 4560 C CA . GLN B 1 266 ? 0.193 -30.891 -3.936 1 94.5 266 GLN B CA 1
ATOM 4561 C C . GLN B 1 266 ? 0.186 -29.438 -4.398 1 94.5 266 GLN B C 1
ATOM 4563 O O . GLN B 1 266 ? -0.732 -29 -5.102 1 94.5 266 GLN B O 1
ATOM 4568 N N . VAL B 1 267 ? 1.157 -28.672 -3.918 1 96.88 267 VAL B N 1
ATOM 4569 C CA . VAL B 1 267 ? 1.271 -27.266 -4.246 1 96.88 267 VAL B CA 1
ATOM 4570 C C . VAL B 1 267 ? 2.6 -27 -4.953 1 96.88 267 VAL B C 1
ATOM 4572 O O . VAL B 1 267 ? 3.668 -27.172 -4.367 1 96.88 267 VAL B O 1
ATOM 4575 N N . ILE B 1 268 ? 2.516 -26.641 -6.199 1 94.88 268 ILE B N 1
ATOM 4576 C CA . ILE B 1 268 ? 3.729 -26.219 -6.883 1 94.88 268 ILE B CA 1
ATOM 4577 C C . ILE B 1 268 ? 4.078 -24.781 -6.465 1 94.88 268 ILE B C 1
ATOM 4579 O O . ILE B 1 268 ? 3.244 -23.891 -6.551 1 94.88 268 ILE B O 1
ATOM 4583 N N . CYS B 1 269 ? 5.273 -24.641 -5.945 1 95.75 269 CYS B N 1
ATOM 4584 C CA . CYS B 1 269 ? 5.758 -23.359 -5.445 1 95.75 269 CYS B CA 1
ATOM 4585 C C . CYS B 1 269 ? 6.68 -22.688 -6.457 1 95.75 269 CYS B C 1
ATOM 4587 O O . CYS B 1 269 ? 7.758 -23.203 -6.758 1 95.75 269 CYS B O 1
ATOM 4589 N N . VAL B 1 270 ? 6.207 -21.562 -6.977 1 90.44 270 VAL B N 1
ATOM 4590 C CA . VAL B 1 270 ? 6.949 -20.859 -8.016 1 90.44 270 VAL B CA 1
ATOM 4591 C C . VAL B 1 270 ? 7.332 -19.469 -7.527 1 90.44 270 VAL B C 1
ATOM 4593 O O . VAL B 1 270 ? 6.535 -18.781 -6.879 1 90.44 270 VAL B O 1
ATOM 4596 N N . GLY B 1 271 ? 8.578 -19.047 -7.848 1 90.69 271 GLY B N 1
ATOM 4597 C CA . GLY B 1 271 ? 9.023 -17.703 -7.488 1 90.69 271 GLY B CA 1
ATOM 4598 C C . GLY B 1 271 ? 10.188 -17.719 -6.508 1 90.69 271 GLY B C 1
ATOM 4599 O O . GLY B 1 271 ? 10.297 -18.609 -5.676 1 90.69 271 GLY B O 1
ATOM 4600 N N . SER B 1 272 ? 10.883 -16.672 -6.477 1 92.31 272 SER B N 1
ATOM 4601 C CA . SER B 1 272 ? 12.172 -16.625 -5.785 1 92.31 272 SER B CA 1
ATOM 4602 C C . SER B 1 272 ? 11.984 -16.531 -4.273 1 92.31 272 SER B C 1
ATOM 4604 O O . SER B 1 272 ? 12.898 -16.828 -3.51 1 92.31 272 SER B O 1
ATOM 4606 N N . VAL B 1 273 ? 10.852 -16.094 -3.814 1 97.44 273 VAL B N 1
ATOM 4607 C CA . VAL B 1 273 ? 10.633 -15.977 -2.377 1 97.44 273 VAL B CA 1
ATOM 4608 C C . VAL B 1 273 ? 10.719 -17.359 -1.733 1 97.44 273 VAL B C 1
ATOM 4610 O O . VAL B 1 273 ? 11.195 -17.5 -0.605 1 97.44 273 VAL B O 1
ATOM 4613 N N . TRP B 1 274 ? 10.352 -18.391 -2.471 1 97.12 274 TRP B N 1
ATOM 4614 C CA . TRP B 1 274 ? 10.352 -19.75 -1.958 1 97.12 274 TRP B CA 1
ATOM 4615 C C . TRP B 1 274 ? 11.773 -20.25 -1.738 1 97.12 274 TRP B C 1
ATOM 4617 O O . TRP B 1 274 ? 11.992 -21.25 -1.055 1 97.12 274 TRP B O 1
ATOM 4627 N N . LEU B 1 275 ? 12.742 -19.594 -2.357 1 95.69 275 LEU B N 1
ATOM 4628 C CA . LEU B 1 275 ? 14.133 -19.938 -2.09 1 95.69 275 LEU B CA 1
ATOM 4629 C C . LEU B 1 275 ? 14.492 -19.641 -0.636 1 95.69 275 LEU B C 1
ATOM 4631 O O . LEU B 1 275 ? 15.523 -20.109 -0.142 1 95.69 275 LEU B O 1
ATOM 4635 N N . SER B 1 276 ? 13.656 -18.906 0.058 1 98.38 276 SER B N 1
ATOM 4636 C CA . SER B 1 276 ? 13.859 -18.594 1.47 1 98.38 276 SER B CA 1
ATOM 4637 C C . SER B 1 276 ? 12.945 -19.438 2.355 1 98.38 276 SER B C 1
ATOM 4639 O O . SER B 1 276 ? 12.445 -18.969 3.375 1 98.38 276 SER B O 1
ATOM 4641 N N . TRP B 1 277 ? 12.773 -20.656 1.945 1 98.31 277 TRP B N 1
ATOM 4642 C CA . TRP B 1 277 ? 11.906 -21.547 2.701 1 98.31 277 TRP B CA 1
ATOM 4643 C C . TRP B 1 277 ? 12.375 -21.672 4.148 1 98.31 277 TRP B C 1
ATOM 4645 O O . TRP B 1 277 ? 11.555 -21.719 5.066 1 98.31 277 TRP B O 1
ATOM 4655 N N . ASP B 1 278 ? 13.633 -21.656 4.32 1 98.5 278 ASP B N 1
ATOM 4656 C CA . ASP B 1 278 ? 14.188 -21.766 5.664 1 98.5 278 ASP B CA 1
ATOM 4657 C C . ASP B 1 278 ? 13.664 -20.656 6.574 1 98.5 278 ASP B C 1
ATOM 4659 O O . ASP B 1 278 ? 13.508 -20.859 7.777 1 98.5 278 ASP B O 1
ATOM 4663 N N . LEU B 1 279 ? 13.344 -19.516 6.059 1 98.81 279 LEU B N 1
ATOM 4664 C CA . LEU B 1 279 ? 12.867 -18.375 6.824 1 98.81 279 LEU B CA 1
ATOM 4665 C C . LEU B 1 279 ? 11.344 -18.344 6.875 1 98.81 279 LEU B C 1
ATOM 4667 O O . LEU B 1 279 ? 10.758 -17.734 7.773 1 98.81 279 LEU B O 1
ATOM 4671 N N . LEU B 1 280 ? 10.688 -19 5.891 1 98.88 280 LEU B N 1
ATOM 4672 C CA . LEU B 1 280 ? 9.242 -18.953 5.73 1 98.88 280 LEU B CA 1
ATOM 4673 C C . LEU B 1 280 ? 8.578 -20.062 6.551 1 98.88 280 LEU B C 1
ATOM 4675 O O . LEU B 1 280 ? 7.445 -19.891 7.02 1 98.88 280 LEU B O 1
ATOM 4679 N N . GLN B 1 281 ? 9.281 -21.141 6.695 1 98.5 281 GLN B N 1
ATOM 4680 C CA . GLN B 1 281 ? 8.734 -22.422 7.129 1 98.5 281 GLN B CA 1
ATOM 4681 C C . GLN B 1 281 ? 8.031 -22.297 8.477 1 98.5 281 GLN B C 1
ATOM 4683 O O . GLN B 1 281 ? 6.953 -22.859 8.68 1 98.5 281 GLN B O 1
ATOM 4688 N N . GLY B 1 282 ? 8.656 -21.578 9.383 1 98.19 282 GLY B N 1
ATOM 4689 C CA . GLY B 1 282 ? 8.086 -21.438 10.711 1 98.19 282 GLY B CA 1
ATOM 4690 C C . GLY B 1 282 ? 6.688 -20.859 10.703 1 98.19 282 GLY B C 1
ATOM 4691 O O . GLY B 1 282 ? 5.758 -21.438 11.266 1 98.19 282 GLY B O 1
ATOM 4692 N N . GLY B 1 283 ? 6.559 -19.688 10.094 1 98.69 283 GLY B N 1
ATOM 4693 C CA . GLY B 1 283 ? 5.254 -19.047 10 1 98.69 283 GLY B CA 1
ATOM 4694 C C . GLY B 1 283 ? 4.258 -19.844 9.172 1 98.69 283 GLY B C 1
ATOM 4695 O O . GLY B 1 283 ? 3.076 -19.922 9.516 1 98.69 283 GLY B O 1
ATOM 4696 N N . PHE B 1 284 ? 4.77 -20.484 8.141 1 98.69 284 PHE B N 1
ATOM 4697 C CA . PHE B 1 284 ? 3.957 -21.297 7.25 1 98.69 284 PHE B CA 1
ATOM 4698 C C . PHE B 1 284 ? 3.328 -22.453 8 1 98.69 284 PHE B C 1
ATOM 4700 O O . PHE B 1 284 ? 2.105 -22.625 8 1 98.69 284 PHE B O 1
ATOM 4707 N N . ASN B 1 285 ? 4.113 -23.219 8.703 1 97.88 285 ASN B N 1
ATOM 4708 C CA . ASN B 1 285 ? 3.658 -24.391 9.422 1 97.88 285 ASN B CA 1
ATOM 4709 C C . ASN B 1 285 ? 2.773 -24.031 10.609 1 97.88 285 ASN B C 1
ATOM 4711 O O . ASN B 1 285 ? 1.777 -24.703 10.875 1 97.88 285 ASN B O 1
ATOM 4715 N N . ALA B 1 286 ? 3.139 -22.984 11.289 1 98.06 286 ALA B N 1
ATOM 4716 C CA . ALA B 1 286 ? 2.355 -22.547 12.445 1 98.06 286 ALA B CA 1
ATOM 4717 C C . ALA B 1 286 ? 0.931 -22.188 12.039 1 98.06 286 ALA B C 1
ATOM 4719 O O . ALA B 1 286 ? -0.03 -22.562 12.719 1 98.06 286 ALA B O 1
ATOM 4720 N N . TYR B 1 287 ? 0.862 -21.5 10.961 1 98.06 287 TYR B N 1
ATOM 4721 C CA . TYR B 1 287 ? -0.472 -21.109 10.516 1 98.06 287 TYR B CA 1
ATOM 4722 C C . TYR B 1 287 ? -1.306 -22.344 10.164 1 98.06 287 TYR B C 1
ATOM 4724 O O . TYR B 1 287 ? -2.459 -22.453 10.586 1 98.06 287 TYR B O 1
ATOM 4732 N N . LEU B 1 288 ? -0.739 -23.25 9.344 1 97.38 288 LEU B N 1
ATOM 4733 C CA . LEU B 1 288 ? -1.474 -24.438 8.93 1 97.38 288 LEU B CA 1
ATOM 4734 C C . LEU B 1 288 ? -1.908 -25.25 10.141 1 97.38 288 LEU B C 1
ATOM 4736 O O . LEU B 1 288 ? -3.039 -25.75 10.195 1 97.38 288 LEU B O 1
ATOM 4740 N N . GLN B 1 289 ? -1.035 -25.375 11.078 1 96.75 289 GLN B N 1
ATOM 4741 C CA . GLN B 1 289 ? -1.296 -26.188 12.266 1 96.75 289 GLN B CA 1
ATOM 4742 C C . GLN B 1 289 ? -2.373 -25.547 13.141 1 96.75 289 GLN B C 1
ATOM 4744 O O . GLN B 1 289 ? -3.266 -26.234 13.641 1 96.75 289 GLN B O 1
ATOM 4749 N N . GLU B 1 290 ? -2.352 -24.266 13.297 1 96.69 290 GLU B N 1
ATOM 4750 C CA . GLU B 1 290 ? -3.158 -23.578 14.312 1 96.69 290 GLU B CA 1
ATOM 4751 C C . GLU B 1 290 ? -4.469 -23.078 13.719 1 96.69 290 GLU B C 1
ATOM 4753 O O . GLU B 1 290 ? -5.469 -22.953 14.43 1 96.69 290 GLU B O 1
ATOM 4758 N N . ARG B 1 291 ? -4.457 -22.875 12.422 1 95.44 291 ARG B N 1
ATOM 4759 C CA . ARG B 1 291 ? -5.574 -22.078 11.922 1 95.44 291 ARG B CA 1
ATOM 4760 C C . ARG B 1 291 ? -6.305 -22.812 10.797 1 95.44 291 ARG B C 1
ATOM 4762 O O . ARG B 1 291 ? -7.227 -22.25 10.195 1 95.44 291 ARG B O 1
ATOM 4769 N N . THR B 1 292 ? -5.887 -24.016 10.461 1 95.44 292 THR B N 1
ATOM 4770 C CA . THR B 1 292 ? -6.551 -24.734 9.375 1 95.44 292 THR B CA 1
ATOM 4771 C C . THR B 1 292 ? -6.805 -26.188 9.766 1 95.44 292 THR B C 1
ATOM 4773 O O . THR B 1 292 ? -6.316 -26.641 10.805 1 95.44 292 THR B O 1
ATOM 4776 N N . ASP B 1 293 ? -7.602 -26.875 8.945 1 92.88 293 ASP B N 1
ATOM 4777 C CA . ASP B 1 293 ? -7.871 -28.297 9.156 1 92.88 293 ASP B CA 1
ATOM 4778 C C . ASP B 1 293 ? -7.188 -29.141 8.086 1 92.88 293 ASP B C 1
ATOM 4780 O O . ASP B 1 293 ? -7.531 -30.312 7.902 1 92.88 293 ASP B O 1
ATOM 4784 N N . LEU B 1 294 ? -6.238 -28.516 7.383 1 93.62 294 LEU B N 1
ATOM 4785 C CA . LEU B 1 294 ? -5.531 -29.25 6.34 1 93.62 294 LEU B CA 1
ATOM 4786 C C . LEU B 1 294 ? -4.703 -30.391 6.938 1 93.62 294 LEU B C 1
ATOM 4788 O O . LEU B 1 294 ? -3.928 -30.172 7.871 1 93.62 294 LEU B O 1
ATOM 4792 N N . GLN B 1 295 ? -4.879 -31.578 6.418 1 92.25 295 GLN B N 1
ATOM 4793 C CA . GLN B 1 295 ? -4.23 -32.75 6.996 1 92.25 295 GLN B CA 1
ATOM 4794 C C . GLN B 1 295 ? -2.838 -32.938 6.406 1 92.25 295 GLN B C 1
ATOM 4796 O O . GLN B 1 295 ? -1.894 -33.281 7.129 1 92.25 295 GLN B O 1
ATOM 4801 N N . ARG B 1 296 ? -2.725 -32.906 5.145 1 94.56 296 ARG B N 1
ATOM 4802 C CA . ARG B 1 296 ? -1.464 -33.156 4.457 1 94.56 296 ARG B CA 1
ATOM 4803 C C . ARG B 1 296 ? -1.294 -32.25 3.252 1 94.56 296 ARG B C 1
ATOM 4805 O O . ARG B 1 296 ? -2.254 -31.969 2.525 1 94.56 296 ARG B O 1
ATOM 4812 N N . LEU B 1 297 ? -0.158 -31.703 3.15 1 95.62 297 LEU B N 1
ATOM 4813 C CA . LEU B 1 297 ? 0.224 -30.812 2.066 1 95.62 297 LEU B CA 1
ATOM 4814 C C . LEU B 1 297 ? 1.668 -31.047 1.641 1 95.62 297 LEU B C 1
ATOM 4816 O O . LEU B 1 297 ? 2.543 -31.25 2.486 1 95.62 297 LEU B O 1
ATOM 4820 N N . THR B 1 298 ? 1.903 -31.188 0.334 1 96.44 298 THR B N 1
ATOM 4821 C CA . THR B 1 298 ? 3.256 -31.328 -0.193 1 96.44 298 THR B CA 1
ATOM 4822 C C . THR B 1 298 ? 3.627 -30.125 -1.052 1 96.44 298 THR B C 1
ATOM 4824 O O . THR B 1 298 ? 2.855 -29.719 -1.921 1 96.44 298 THR B O 1
ATOM 4827 N N . LEU B 1 299 ? 4.734 -29.547 -0.739 1 97.88 299 LEU B N 1
ATOM 4828 C CA . LEU B 1 299 ? 5.25 -28.422 -1.511 1 97.88 299 LEU B CA 1
ATOM 4829 C C . LEU B 1 299 ? 6.262 -28.891 -2.551 1 97.88 299 LEU B C 1
ATOM 4831 O O . LEU B 1 299 ? 7.215 -29.594 -2.217 1 97.88 299 LEU B O 1
ATOM 4835 N N . LEU B 1 300 ? 5.965 -28.469 -3.787 1 95.88 300 LEU B N 1
ATOM 4836 C CA . LEU B 1 300 ? 6.766 -28.906 -4.922 1 95.88 300 LEU B CA 1
ATOM 4837 C C . LEU B 1 300 ? 7.543 -27.75 -5.531 1 95.88 300 LEU B C 1
ATOM 4839 O O . LEU B 1 300 ? 7.074 -26.609 -5.516 1 95.88 300 LEU B O 1
ATOM 4843 N N . ARG B 1 301 ? 8.688 -28.047 -5.996 1 94.38 301 ARG B N 1
ATOM 4844 C CA . ARG B 1 301 ? 9.461 -27.125 -6.816 1 94.38 301 ARG B CA 1
ATOM 4845 C C . ARG B 1 301 ? 9.766 -27.719 -8.188 1 94.38 301 ARG B C 1
ATOM 4847 O O . ARG B 1 301 ? 10.055 -28.922 -8.289 1 94.38 301 ARG B O 1
ATOM 4854 N N . LEU B 1 302 ? 9.695 -26.875 -9.164 1 89.12 302 LEU B N 1
ATOM 4855 C CA . LEU B 1 302 ? 9.93 -27.344 -10.523 1 89.12 302 LEU B CA 1
ATOM 4856 C C . LEU B 1 302 ? 11.383 -27.75 -10.719 1 89.12 302 LEU B C 1
ATOM 4858 O O . LEU B 1 302 ? 12.289 -27.078 -10.234 1 89.12 302 LEU B O 1
ATOM 4862 N N . SER B 1 303 ? 11.531 -28.828 -11.273 1 88.62 303 SER B N 1
ATOM 4863 C CA . SER B 1 303 ? 12.867 -29.297 -11.625 1 88.62 303 SER B CA 1
ATOM 4864 C C . SER B 1 303 ? 13.078 -29.281 -13.141 1 88.62 303 SER B C 1
ATOM 4866 O O . SER B 1 303 ? 14.008 -29.906 -13.648 1 88.62 303 SER B O 1
ATOM 4868 N N . THR B 1 304 ? 12.172 -28.656 -13.812 1 86.5 304 THR B N 1
ATOM 4869 C CA . THR B 1 304 ? 12.242 -28.547 -15.266 1 86.5 304 THR B CA 1
ATOM 4870 C C . THR B 1 304 ? 12.148 -27.094 -15.703 1 86.5 304 THR B C 1
ATOM 4872 O O . THR B 1 304 ? 12.023 -26.188 -14.859 1 86.5 304 THR B O 1
ATOM 4875 N N . GLU B 1 305 ? 12.242 -26.938 -16.953 1 82.38 305 GLU B N 1
ATOM 4876 C CA . GLU B 1 305 ? 12.148 -25.578 -17.484 1 82.38 305 GLU B CA 1
ATOM 4877 C C . GLU B 1 305 ? 10.734 -25.031 -17.359 1 82.38 305 GLU B C 1
ATOM 4879 O O . GLU B 1 305 ? 9.758 -25.766 -17.547 1 82.38 305 GLU B O 1
ATOM 4884 N N . MET B 1 306 ? 10.539 -23.781 -17.031 1 79.94 306 MET B N 1
ATOM 4885 C CA . MET B 1 306 ? 9.266 -23.125 -16.719 1 79.94 306 MET B CA 1
ATOM 4886 C C . MET B 1 306 ? 8.312 -23.203 -17.922 1 79.94 306 MET B C 1
ATOM 4888 O O . MET B 1 306 ? 7.098 -23.203 -17.734 1 79.94 306 MET B O 1
ATOM 4892 N N . GLY B 1 307 ? 8.828 -23.344 -19.109 1 91.56 307 GLY B N 1
ATOM 4893 C CA . GLY B 1 307 ? 8 -23.359 -20.312 1 91.56 307 GLY B CA 1
ATOM 4894 C C . GLY B 1 307 ? 7.359 -24.703 -20.578 1 91.56 307 GLY B C 1
ATOM 4895 O O . GLY B 1 307 ? 6.426 -24.812 -21.375 1 91.56 307 GLY B O 1
ATOM 4896 N N . VAL B 1 308 ? 7.758 -25.719 -19.828 1 93.94 308 VAL B N 1
ATOM 4897 C CA . VAL B 1 308 ? 7.262 -27.078 -20.062 1 93.94 308 VAL B CA 1
ATOM 4898 C C . VAL B 1 308 ? 5.766 -27.141 -19.766 1 93.94 308 VAL B C 1
ATOM 4900 O O . VAL B 1 308 ? 4.992 -27.688 -20.547 1 93.94 308 VAL B O 1
ATOM 4903 N N . GLY B 1 309 ? 5.352 -26.531 -18.688 1 93.25 309 GLY B N 1
ATOM 4904 C CA . GLY B 1 309 ? 3.939 -26.5 -18.344 1 93.25 309 GLY B CA 1
ATOM 4905 C C . GLY B 1 309 ? 3.08 -25.844 -19.406 1 93.25 309 GLY B C 1
ATOM 4906 O O . GLY B 1 309 ? 1.997 -26.328 -19.734 1 93.25 309 GLY B O 1
ATOM 4907 N N . ALA B 1 310 ? 3.549 -24.781 -19.891 1 94.44 310 ALA B N 1
ATOM 4908 C CA . ALA B 1 310 ? 2.824 -24.094 -20.938 1 94.44 310 ALA B CA 1
ATOM 4909 C C . ALA B 1 310 ? 2.684 -24.969 -22.188 1 94.44 310 ALA B C 1
ATOM 4911 O O . ALA B 1 310 ? 1.634 -24.969 -22.828 1 94.44 310 ALA B O 1
ATOM 4912 N N . ALA B 1 311 ? 3.713 -25.688 -22.516 1 96.12 311 ALA B N 1
ATOM 4913 C CA . ALA B 1 311 ? 3.666 -26.594 -23.656 1 96.12 311 ALA B CA 1
ATOM 4914 C C . ALA B 1 311 ? 2.684 -27.734 -23.406 1 96.12 311 ALA B C 1
ATOM 4916 O O . ALA B 1 311 ? 1.898 -28.094 -24.281 1 96.12 311 ALA B O 1
ATOM 4917 N N . LEU B 1 312 ? 2.754 -28.266 -22.25 1 95.31 312 LEU B N 1
ATOM 4918 C CA . LEU B 1 312 ? 1.856 -29.359 -21.891 1 95.31 312 LEU B CA 1
ATOM 4919 C C . LEU B 1 312 ? 0.408 -28.875 -21.859 1 95.31 312 LEU B C 1
ATOM 4921 O O . LEU B 1 312 ? -0.502 -29.609 -22.25 1 95.31 312 LEU B O 1
ATOM 4925 N N . MET B 1 313 ? 0.197 -27.719 -21.375 1 93 313 MET B N 1
ATOM 4926 C CA . MET B 1 313 ? -1.132 -27.109 -21.406 1 93 313 MET B CA 1
ATOM 4927 C C . MET B 1 313 ? -1.665 -27.031 -22.828 1 93 313 MET B C 1
ATOM 4929 O O . MET B 1 313 ? -2.818 -27.391 -23.078 1 93 313 MET B O 1
ATOM 4933 N N . ALA B 1 314 ? -0.835 -26.578 -23.703 1 94.75 314 ALA B N 1
ATOM 4934 C CA . ALA B 1 314 ? -1.226 -26.5 -25.109 1 94.75 314 ALA B CA 1
ATOM 4935 C C . ALA B 1 314 ? -1.524 -27.891 -25.656 1 94.75 314 ALA B C 1
ATOM 4937 O O . ALA B 1 314 ? -2.496 -28.078 -26.406 1 94.75 314 ALA B O 1
ATOM 4938 N N . SER B 1 315 ? -0.684 -28.812 -25.344 1 95.62 315 SER B N 1
ATOM 4939 C CA . SER B 1 315 ? -0.881 -30.188 -25.766 1 95.62 315 SER B CA 1
ATOM 4940 C C . SER B 1 315 ? -2.244 -30.719 -25.328 1 95.62 315 SER B C 1
ATOM 4942 O O . SER B 1 315 ? -2.975 -31.312 -26.125 1 95.62 315 SER B O 1
ATOM 4944 N N . ASP B 1 316 ? -2.607 -30.516 -24.141 1 93.06 316 ASP B N 1
ATOM 4945 C CA . ASP B 1 316 ? -3.873 -31 -23.609 1 93.06 316 ASP B CA 1
ATOM 4946 C C . ASP B 1 316 ? -5.059 -30.281 -24.25 1 93.06 316 ASP B C 1
ATOM 4948 O O . ASP B 1 316 ? -6.023 -30.922 -24.672 1 93.06 316 ASP B O 1
ATOM 4952 N N . ARG B 1 317 ? -4.977 -28.984 -24.281 1 92.06 317 ARG B N 1
ATOM 4953 C CA . ARG B 1 317 ? -6.098 -28.188 -24.75 1 92.06 317 ARG B CA 1
ATOM 4954 C C . ARG B 1 317 ? -6.332 -28.406 -26.25 1 92.06 317 ARG B C 1
ATOM 4956 O O . ARG B 1 317 ? -7.465 -28.312 -26.719 1 92.06 317 ARG B O 1
ATOM 4963 N N . LEU B 1 318 ? -5.262 -28.688 -26.938 1 94.38 318 LEU B N 1
ATOM 4964 C CA . LEU B 1 318 ? -5.344 -28.828 -28.391 1 94.38 318 LEU B CA 1
ATOM 4965 C C . LEU B 1 318 ? -5.293 -30.297 -28.797 1 94.38 318 LEU B C 1
ATOM 4967 O O . LEU B 1 318 ? -5.23 -30.609 -29.984 1 94.38 318 LEU B O 1
ATOM 4971 N N . HIS B 1 319 ? -5.246 -31.188 -27.891 1 93.88 319 HIS B N 1
ATOM 4972 C CA . HIS B 1 319 ? -5.285 -32.625 -28.109 1 93.88 319 HIS B CA 1
ATOM 4973 C C . HIS B 1 319 ? -4.121 -33.094 -28.984 1 93.88 319 HIS B C 1
ATOM 4975 O O . HIS B 1 319 ? -4.324 -33.812 -29.969 1 93.88 319 HIS B O 1
ATOM 4981 N N . LEU B 1 320 ? -2.939 -32.625 -28.578 1 94.06 320 LEU B N 1
ATOM 4982 C CA . LEU B 1 320 ? -1.712 -33.031 -29.25 1 94.06 320 LEU B CA 1
ATOM 4983 C C . LEU B 1 320 ? -0.974 -34.094 -28.422 1 94.06 320 LEU B C 1
ATOM 4985 O O . LEU B 1 320 ? -0.928 -34 -27.188 1 94.06 320 LEU B O 1
ATOM 4989 N N . PRO B 1 321 ? -0.464 -35.031 -29.078 1 90.56 321 PRO B N 1
ATOM 4990 C CA . PRO B 1 321 ? 0.16 -36.125 -28.359 1 90.56 321 PRO B CA 1
ATOM 4991 C C . PRO B 1 321 ? 1.58 -35.812 -27.891 1 90.56 321 PRO B C 1
ATOM 4993 O O . PRO B 1 321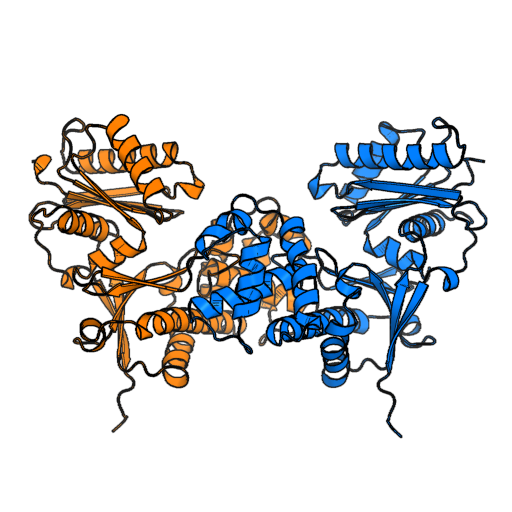 ? 2.506 -35.781 -28.703 1 90.56 321 PRO B O 1
ATOM 4996 N N . VAL B 1 322 ? 1.798 -35.469 -26.719 1 94.12 322 VAL B N 1
ATOM 4997 C CA . VAL B 1 322 ? 3.113 -35.281 -26.109 1 94.12 322 VAL B CA 1
ATOM 4998 C C . VAL B 1 322 ? 3.246 -36.219 -24.906 1 94.12 322 VAL B C 1
ATOM 5000 O O . VAL B 1 322 ? 2.416 -36.188 -23.984 1 94.12 322 VAL B O 1
ATOM 5003 N N . GLU B 1 323 ? 4.23 -37.062 -25 1 93.06 323 GLU B N 1
ATOM 5004 C CA . GLU B 1 323 ? 4.469 -37.938 -23.844 1 93.06 323 GLU B CA 1
ATOM 5005 C C . GLU B 1 323 ? 4.883 -37.156 -22.625 1 93.06 323 GLU B C 1
ATOM 5007 O O . GLU B 1 323 ? 5.535 -36.094 -22.734 1 93.06 323 GLU B O 1
ATOM 5012 N N . ARG B 1 324 ? 4.348 -37.594 -21.484 1 90.88 324 ARG B N 1
ATOM 5013 C CA . ARG B 1 324 ? 4.734 -36.844 -20.297 1 90.88 324 ARG B CA 1
ATOM 5014 C C . ARG B 1 324 ? 4.914 -37.781 -19.094 1 90.88 324 ARG B C 1
ATOM 5016 O O . ARG B 1 324 ? 4.223 -38.781 -18.984 1 90.88 324 ARG B O 1
ATOM 5023 N N . ASP B 1 325 ? 5.953 -37.469 -18.359 1 90.5 325 ASP B N 1
ATOM 5024 C CA . ASP B 1 325 ? 6.25 -38 -17.047 1 90.5 325 ASP B CA 1
ATOM 5025 C C . ASP B 1 325 ? 6.379 -36.906 -16.016 1 90.5 325 ASP B C 1
ATOM 5027 O O . ASP B 1 325 ? 7.469 -36.344 -15.805 1 90.5 325 ASP B O 1
ATOM 5031 N N . TYR B 1 326 ? 5.27 -36.656 -15.344 1 91.88 326 TYR B N 1
ATOM 5032 C CA . TYR B 1 326 ? 5.18 -35.5 -14.453 1 91.88 326 TYR B CA 1
ATOM 5033 C C . TYR B 1 326 ? 6.184 -35.625 -13.312 1 91.88 326 TYR B C 1
ATOM 5035 O O . TYR B 1 326 ? 6.68 -34.625 -12.812 1 91.88 326 TYR B O 1
ATOM 5043 N N . ALA B 1 327 ? 6.445 -36.781 -12.898 1 89.31 327 ALA B N 1
ATOM 5044 C CA . ALA B 1 327 ? 7.324 -37 -11.758 1 89.31 327 ALA B CA 1
ATOM 5045 C C . ALA B 1 327 ? 8.711 -36.406 -12.008 1 89.31 327 ALA B C 1
ATOM 5047 O O . ALA B 1 327 ? 9.43 -36.062 -11.062 1 89.31 327 ALA B O 1
ATOM 5048 N N . LYS B 1 328 ? 9.023 -36.25 -13.25 1 90.81 328 LYS B N 1
ATOM 5049 C CA . LYS B 1 328 ? 10.336 -35.719 -13.609 1 90.81 328 LYS B CA 1
ATOM 5050 C C . LYS B 1 328 ? 10.359 -34.219 -13.578 1 90.81 328 LYS B C 1
ATOM 5052 O O . LYS B 1 328 ? 11.43 -33.594 -13.617 1 90.81 328 LYS B O 1
ATOM 5057 N N . ASN B 1 329 ? 9.219 -33.656 -13.406 1 93.31 329 ASN B N 1
ATOM 5058 C CA . ASN B 1 329 ? 9.125 -32.219 -13.586 1 93.31 329 ASN B CA 1
ATOM 5059 C C . ASN B 1 329 ? 9.234 -31.469 -12.258 1 93.31 329 ASN B C 1
ATOM 5061 O O . ASN B 1 329 ? 9.281 -30.234 -12.227 1 93.31 329 ASN B O 1
ATOM 5065 N N . TYR B 1 330 ? 9.273 -32.188 -11.156 1 92.94 330 TYR B N 1
ATOM 5066 C CA . TYR B 1 330 ? 9.273 -31.484 -9.875 1 92.94 330 TYR B CA 1
ATOM 5067 C C . TYR B 1 330 ? 10.008 -32.312 -8.812 1 92.94 330 TYR B C 1
ATOM 5069 O O . TYR B 1 330 ? 10.289 -33.5 -9.023 1 92.94 330 TYR B O 1
ATOM 5077 N N . LYS B 1 331 ? 10.383 -31.641 -7.789 1 94.81 331 LYS B N 1
ATOM 5078 C CA . LYS B 1 331 ? 10.883 -32.25 -6.562 1 94.81 331 LYS B CA 1
ATOM 5079 C C . LYS B 1 331 ? 10.094 -31.781 -5.348 1 94.81 331 LYS B C 1
ATOM 5081 O O . LYS B 1 331 ? 9.648 -30.625 -5.301 1 94.81 331 LYS B O 1
ATOM 5086 N N . VAL B 1 332 ? 9.852 -32.719 -4.422 1 95.12 332 VAL B N 1
ATOM 5087 C CA . VAL B 1 332 ? 9.25 -32.375 -3.145 1 95.12 332 VAL B CA 1
ATOM 5088 C C . VAL B 1 332 ? 10.305 -31.734 -2.234 1 95.12 332 VAL B C 1
ATOM 5090 O O . VAL B 1 332 ? 11.352 -32.344 -1.977 1 95.12 332 VAL B O 1
ATOM 5093 N N . PHE B 1 333 ? 10.062 -30.516 -1.788 1 96.31 333 PHE B N 1
ATOM 5094 C CA . PHE B 1 333 ? 11.094 -29.922 -0.941 1 96.31 333 PHE B CA 1
ATOM 5095 C C . PHE B 1 333 ? 10.586 -29.734 0.483 1 96.31 333 PHE B C 1
ATOM 5097 O O . PHE B 1 333 ? 11.367 -29.5 1.402 1 96.31 333 PHE B O 1
ATOM 5104 N N . ALA B 1 334 ? 9.281 -29.875 0.681 1 96.94 334 ALA B N 1
ATOM 5105 C CA . ALA B 1 334 ? 8.695 -29.797 2.016 1 96.94 334 ALA B CA 1
ATOM 5106 C C . ALA B 1 334 ? 7.32 -30.453 2.055 1 96.94 334 ALA B C 1
ATOM 5108 O O . ALA B 1 334 ? 6.684 -30.641 1.014 1 96.94 334 ALA B O 1
ATOM 5109 N N . ALA B 1 335 ? 6.926 -30.875 3.229 1 95.75 335 ALA B N 1
ATOM 5110 C CA . ALA B 1 335 ? 5.613 -31.5 3.432 1 95.75 335 ALA B CA 1
ATOM 5111 C C . ALA B 1 335 ? 5.055 -31.141 4.809 1 95.75 335 ALA B C 1
ATOM 5113 O O . ALA B 1 335 ? 5.809 -30.953 5.762 1 95.75 335 ALA B O 1
ATOM 5114 N N . PHE B 1 336 ? 3.83 -30.906 4.812 1 95.38 336 PHE B N 1
ATOM 5115 C CA . PHE B 1 336 ? 3.088 -30.719 6.055 1 95.38 336 PHE B CA 1
ATOM 5116 C C . PHE B 1 336 ? 2.182 -31.922 6.328 1 95.38 336 PHE B C 1
ATOM 5118 O O . PHE B 1 336 ? 1.495 -32.406 5.43 1 95.38 336 PHE B O 1
ATOM 5125 N N . CYS B 1 337 ? 2.25 -32.5 7.531 1 92.75 337 CYS B N 1
ATOM 5126 C CA . CYS B 1 337 ? 1.388 -33.562 7.973 1 92.75 337 CYS B CA 1
ATOM 5127 C C . CYS B 1 337 ? 0.925 -33.375 9.406 1 92.75 337 CYS B C 1
ATOM 5129 O O . CYS B 1 337 ? 1.745 -33.156 10.305 1 92.75 337 CYS B O 1
ATOM 5131 N N . ARG B 1 338 ? -0.386 -33.125 9.641 1 86.94 338 ARG B N 1
ATOM 5132 C CA . ARG B 1 338 ? -0.943 -33.031 10.992 1 86.94 338 ARG B CA 1
ATOM 5133 C C . ARG B 1 338 ? -0.878 -34.375 11.703 1 86.94 338 ARG B C 1
ATOM 5135 O O . ARG B 1 338 ? -1.246 -34.469 12.875 1 86.94 338 ARG B O 1
ATOM 5142 N N . CYS B 1 339 ? -0.12 -35.375 11.383 1 66.69 339 CYS B N 1
ATOM 5143 C CA . CYS B 1 339 ? -0.089 -36.75 11.891 1 66.69 339 CYS B CA 1
ATOM 5144 C C . CYS B 1 339 ? 0.026 -36.781 13.414 1 66.69 339 CYS B C 1
ATOM 5146 O O . CYS B 1 339 ? 0.64 -35.875 14 1 66.69 339 CYS B O 1
ATOM 5148 N N . ASP B 1 340 ? -0.985 -37.281 14.148 1 50.94 340 ASP B N 1
ATOM 5149 C CA . ASP B 1 340 ? -1.071 -37.625 15.562 1 50.94 340 ASP B CA 1
ATOM 5150 C C . ASP B 1 340 ? 0.256 -38.188 16.078 1 50.94 340 ASP B C 1
ATOM 5152 O O . ASP B 1 340 ? 0.857 -39.062 15.438 1 50.94 340 ASP B O 1
ATOM 5156 N N . SER B 1 341 ? 1.148 -37.375 16.609 1 42 341 SER B N 1
ATOM 5157 C CA . SER B 1 341 ? 2.064 -38.094 17.484 1 42 341 SER B CA 1
ATOM 5158 C C . SER B 1 341 ? 1.356 -39.25 18.188 1 42 341 SER B C 1
ATOM 5160 O O . SER B 1 341 ? 0.568 -39.031 19.109 1 42 341 SER B O 1
ATOM 5162 N N . THR B 1 342 ? 0.792 -40.188 17.531 1 28.59 342 THR B N 1
ATOM 5163 C CA . THR B 1 342 ? 0.715 -41.406 18.359 1 28.59 342 THR B CA 1
ATOM 5164 C C . THR B 1 342 ? 2.111 -41.906 18.688 1 28.59 342 THR B C 1
ATOM 5166 O O . THR B 1 342 ? 2.998 -41.906 17.828 1 28.59 342 THR B O 1
#

Organism: Dendroctonus ponderosae (NCBI:txid77166)

Sequence (684 aa):
MASEIVGGIEGGASNSTVVLLNPQGQVVATAKGAGTNHYLIGMEECRTRIAELVNRAKQQAGIALDSPIAALGLSLSGCQLEESNQQLVQGLIEAHPQLARRYAVGSDTDGSIATISNKGGVVCIAGTGSNTLLINPDGQKVQCGGWGYLLGDEGSAWHISWQAVKYCFNDMDKFEAPPHPSGRLWGLVQQFFQIRSQADILDSFYKNFDKSRIALLCKSVAQVAREGDLLARHIFKQAGADLAKGIAAVARQAAQELTEQEGGLQVICVGSVWLSWDLLQGGFNAYLQERTDLQRLTLLRLSTEMGVGAALMASDRLHLPVERDYAKNYKVFAAFCRCDSTMASEIVGGIEGGASNSTVVLLNPQGQVVATAKGAGTNHYLIGMEECRTRIAELVNRAKQQAGIALDSPIAALGLSLSGCQLEESNQQLVQGLIEAHPQLARRYAVGSDTDGSIATISNKGGVVCIAGTGSNTLLINPDGQKVQCGGWGYLLGDEGSAWHISWQAVKYCFNDMDKFEAPPHPSGRLWGLVQQFFQIRSQADILDSFYKNFDKSRIALLCKSVAQVAREGDLLARHIFKQAGADLAKGIAAVARQAAQELTEQEGGLQVICVGSVWLSWDLLQGGFNAYLQERTDLQRLTLLRLSTEMGVGAALMASDRLHLPVERDYAKNYKVFAAFCRCDST

Secondary structure (DSSP, 8-state):
-GGG-EEEEEE-SSEEEEEEE-TTS-EEEEEEEE---HHHH-HHHHHHHHHHHHHHHHHHTT--TTS-BSEEEEEETTTT-HHHHHHHHHHHHHH-TTSBS-EEEEEHHHHHHHTT-SS-EEEEEESSSEEEEEE-TTS-EEEEE-SBTTTB-TTSHHHHHHHHHHHHHHHHHTSS--SS--HHHHHHHHHHHT-SSGGGGHIIIIIS--HHHHHTHHHHHHHHHHTT-HHHHHHHHHHHHHHHHHHHHHHTT--HHHHSSTTSEEEEEESGGGGGHHHHHHHHHHHHHHH----EEEEEEE-S-THHHHHHHHHHHTT------GGGGEEEEEEEE-----/-GGG-EEEEEE-SSEEEEEEE-TTS-EEEEEEEE---HHHH-HHHHHHHHHHHHHHHHHHTT--TTS-BSEEEEEETTTT-HHHHHHHHHHHHHH-TTSBS-EEEEEHHHHHHHHH-SS-EEEEEESSSEEEEEE-TT--EEEEE-SBTTTB-TTSHHHHHHHHHHHHHHHHHTSS--SS--HHHHHHHHHHHT-SSGGGGHIIIIIS--HHHHHTHHHHHHHHHHTT-HHHHHHHHHHHHHHHHHHHHHHTT--HHHHSSTTSEEEEEESGGGGGHHHHHHHHHHHHHHH----EEEEEEE-S-THHHHHHHHHHHTT------GGGGEEEEEEEE-----